Protein 7ETX (pdb70)

B-factor: mean 49.76, std 13.16, range [16.38, 114.21]

Nearest PDB structures (foldseek):
  7etx-assembly1_A  TM=1.002E+00  e=2.206E-94  Corynebacterium glutamicum ATCC 13032
  1pii-assembly1_A  TM=8.691E-01  e=2.081E-41  Escherichia coli
  1jcm-assembly1_P  TM=9.217E-01  e=6.526E-25  Escherichia coli
  3nyz-assembly2_B  TM=8.577E-01  e=5.208E-17  Saccharolobus solfataricus
  3tc6-assembly1_A  TM=8.458E-01  e=3.745E-17  Saccharolobus solfataricus P2

Foldseek 3Di:
DPDAPVVVVQVVVVVVCVVVLCVVCVVPPLLPQAAQPAALLVLLVDLPQAFQAAAEQFDDDPLQQDDQDDRDLLVLLLLCLLHHQHYEYECRPPRRNHNLLSQLSNQVRHPHAYEHEGADQDLSVLSSNSNSRHQAYEDECVNDPLVSCLVNVVSCVSRNHQYAYEDADLVSQVSCVVSPHQEYEYELADSNPRDGHLCSQVVNLVNHDPNHAYEYEDPLQALLSCQANLVRHSHYYYYSQQSSHPHNNLSSLCRQQNAAEAALAQALVLLVLLVSLRHQEYHAECDPPDPSHHDPVSVVVNCVSRVRHQYEYEYQDLDDCLVRDDPRNQEYEHNHADDDDLVVLLVSLVRVCVNNDPRYFYEYEFEPLPVCGLVSLQSCLVSGQAYEYEQQNPPVGRPDDLVPHDLSSLQRYAYHHLCWLVCLLVSVLSSRRYHHHYQRQQADPVPPPRHRPGHSVRSNRSSSCSSSNHHD

Structure (mmCIF, N/CA/C/O backbone):
data_7ETX
#
_entry.id   7ETX
#
_cell.length_a   90.681
_cell.length_b   90.681
_cell.length_c   141.785
_cell.angle_alpha   90.000
_cell.angle_beta   90.000
_cell.angle_gamma   90.000
#
_symmetry.space_group_name_H-M   'P 43 21 2'
#
loop_
_entity.id
_entity.type
_entity.pdbx_description
1 polymer 'Tryptophan biosynthesis protein TrpCF'
2 non-polymer GLYCEROL
3 water water
#
loop_
_atom_site.group_PDB
_atom_site.id
_atom_site.type_symbol
_atom_site.label_atom_id
_atom_site.label_alt_id
_atom_site.label_comp_id
_atom_site.label_asym_id
_atom_site.label_entity_id
_atom_site.label_seq_id
_atom_site.pdbx_PDB_ins_code
_atom_site.Cartn_x
_atom_site.Cartn_y
_atom_site.Cartn_z
_atom_site.occupancy
_atom_site.B_iso_or_equiv
_atom_site.auth_seq_id
_atom_site.auth_comp_id
_atom_site.auth_asym_id
_atom_site.auth_atom_id
_atom_site.pdbx_PDB_model_num
ATOM 1 N N . ASN A 1 4 ? 24.381 -11.061 32.264 1.00 96.38 4 ASN A N 1
ATOM 2 C CA . ASN A 1 4 ? 24.754 -11.529 30.897 1.00 94.77 4 ASN A CA 1
ATOM 3 C C . ASN A 1 4 ? 26.285 -11.516 30.787 1.00 96.46 4 ASN A C 1
ATOM 4 O O . ASN A 1 4 ? 26.935 -10.910 31.673 1.00 85.82 4 ASN A O 1
ATOM 9 N N . ASN A 1 5 ? 26.832 -12.182 29.762 1.00 99.72 5 ASN A N 1
ATOM 10 C CA . ASN A 1 5 ? 28.293 -12.247 29.475 1.00 96.28 5 ASN A CA 1
ATOM 11 C C . ASN A 1 5 ? 28.609 -11.274 28.325 1.00 90.59 5 ASN A C 1
ATOM 12 O O . ASN A 1 5 ? 29.125 -11.722 27.276 1.00 90.33 5 ASN A O 1
ATOM 17 N N . LEU A 1 6 ? 28.314 -9.984 28.528 1.00 79.02 6 LEU A N 1
ATOM 18 C CA . LEU A 1 6 ? 28.412 -8.912 27.498 1.00 70.12 6 LEU A CA 1
ATOM 19 C C . LEU A 1 6 ? 29.860 -8.457 27.341 1.00 61.83 6 LEU A C 1
ATOM 20 O O . LEU A 1 6 ? 30.616 -8.404 28.301 1.00 62.53 6 LEU A O 1
ATOM 25 N N . PRO A 1 7 ? 30.300 -8.077 26.127 1.00 60.21 7 PRO A N 1
ATOM 26 C CA . PRO A 1 7 ? 31.584 -7.398 25.987 1.00 60.72 7 PRO A CA 1
ATOM 27 C C . PRO A 1 7 ? 31.616 -6.247 27.004 1.00 57.82 7 PRO A C 1
ATOM 28 O O . PRO A 1 7 ? 30.565 -5.695 27.266 1.00 58.66 7 PRO A O 1
ATOM 32 N N . THR A 1 8 ? 32.785 -5.917 27.548 1.00 54.73 8 THR A N 1
ATOM 33 C CA . THR A 1 8 ? 32.955 -4.888 28.616 1.00 58.93 8 THR A CA 1
ATOM 34 C C . THR A 1 8 ? 32.347 -3.559 28.144 1.00 59.34 8 THR A C 1
ATOM 35 O O . THR A 1 8 ? 31.619 -2.916 28.928 1.00 55.96 8 THR A O 1
ATOM 39 N N . VAL A 1 9 ? 32.638 -3.132 26.913 1.00 64.55 9 VAL A N 1
ATOM 40 C CA . VAL A 1 9 ? 32.139 -1.823 26.394 1.00 59.06 9 VAL A CA 1
ATOM 41 C C . VAL A 1 9 ? 30.601 -1.819 26.430 1.00 53.35 9 VAL A C 1
ATOM 42 O O . VAL A 1 9 ? 30.031 -0.866 26.977 1.00 54.47 9 VAL A O 1
ATOM 46 N N . LEU A 1 10 ? 29.953 -2.866 25.923 1.00 50.48 10 LEU A N 1
ATOM 47 C CA . LEU A 1 10 ? 28.473 -2.961 25.845 1.00 54.52 10 LEU A CA 1
ATOM 48 C C . LEU A 1 10 ? 27.907 -2.963 27.272 1.00 58.88 10 LEU A C 1
ATOM 49 O O . LEU A 1 10 ? 26.977 -2.165 27.545 1.00 58.17 10 LEU A O 1
ATOM 54 N N . GLU A 1 11 ? 28.473 -3.808 28.144 1.00 62.25 11 GLU A N 1
ATOM 55 C CA . GLU A 1 11 ? 28.170 -3.883 29.605 1.00 62.44 11 GLU A CA 1
ATOM 56 C C . GLU A 1 11 ? 27.972 -2.465 30.158 1.00 55.46 11 GLU A C 1
ATOM 57 O O . GLU A 1 11 ? 26.868 -2.167 30.626 1.00 55.16 11 GLU A O 1
ATOM 63 N N . SER A 1 12 ? 28.999 -1.615 30.087 1.00 52.85 12 SER A N 1
ATOM 64 C CA . SER A 1 12 ? 28.973 -0.246 30.653 1.00 53.11 12 SER A CA 1
ATOM 65 C C . SER A 1 12 ? 27.929 0.606 29.918 1.00 53.29 12 SER A C 1
ATOM 66 O O . SER A 1 12 ? 27.374 1.522 30.553 1.00 50.87 12 SER A O 1
ATOM 69 N N . ILE A 1 13 ? 27.643 0.331 28.641 1.00 51.84 13 ILE A N 1
ATOM 70 C CA . ILE A 1 13 ? 26.685 1.175 27.868 1.00 51.58 13 ILE A CA 1
ATOM 71 C C . ILE A 1 13 ? 25.259 0.900 28.373 1.00 48.38 13 ILE A C 1
ATOM 72 O O . ILE A 1 13 ? 24.538 1.896 28.593 1.00 45.37 13 ILE A O 1
ATOM 77 N N . VAL A 1 14 ? 24.851 -0.363 28.577 1.00 50.39 14 VAL A N 1
ATOM 78 C CA . VAL A 1 14 ? 23.457 -0.660 29.035 1.00 54.81 14 VAL A CA 1
ATOM 79 C C . VAL A 1 14 ? 23.294 -0.171 30.486 1.00 52.99 14 VAL A C 1
ATOM 80 O O . VAL A 1 14 ? 22.232 0.391 30.789 1.00 55.82 14 VAL A O 1
ATOM 84 N N . GLU A 1 15 ? 24.323 -0.281 31.327 1.00 52.41 15 GLU A N 1
ATOM 85 C CA . GLU A 1 15 ? 24.222 0.128 32.753 1.00 58.31 15 GLU A CA 1
ATOM 86 C C . GLU A 1 15 ? 24.145 1.649 32.819 1.00 56.89 15 GLU A C 1
ATOM 87 O O . GLU A 1 15 ? 23.311 2.135 33.585 1.00 56.56 15 GLU A O 1
ATOM 93 N N . GLY A 1 16 ? 24.915 2.356 31.988 1.00 57.52 16 GLY A N 1
ATOM 94 C CA . GLY A 1 16 ? 24.755 3.810 31.784 1.00 57.20 16 GLY A CA 1
ATOM 95 C C . GLY A 1 16 ? 23.312 4.152 31.434 1.00 54.66 16 GLY A C 1
ATOM 96 O O . GLY A 1 16 ? 22.728 5.035 32.091 1.00 56.29 16 GLY A O 1
ATOM 97 N N . ARG A 1 17 ? 22.737 3.441 30.461 1.00 50.83 17 ARG A N 1
ATOM 98 C CA . ARG A 1 17 ? 21.380 3.724 29.925 1.00 51.00 17 ARG A CA 1
ATOM 99 C C . ARG A 1 17 ? 20.334 3.496 31.020 1.00 54.37 17 ARG A C 1
ATOM 100 O O . ARG A 1 17 ? 19.409 4.349 31.127 1.00 53.49 17 ARG A O 1
ATOM 108 N N . ARG A 1 18 ? 20.482 2.423 31.812 1.00 57.21 18 ARG A N 1
ATOM 109 C CA . ARG A 1 18 ? 19.647 2.144 33.019 1.00 56.35 18 ARG A CA 1
ATOM 110 C C . ARG A 1 18 ? 19.553 3.389 33.887 1.00 49.49 18 ARG A C 1
ATOM 111 O O . ARG A 1 18 ? 18.469 3.670 34.371 1.00 54.63 18 ARG A O 1
ATOM 119 N N . GLY A 1 19 ? 20.682 4.072 34.067 1.00 47.93 19 GLY A N 1
ATOM 120 C CA . GLY A 1 19 ? 20.850 5.228 34.959 1.00 50.75 19 GLY A CA 1
ATOM 121 C C . GLY A 1 19 ? 20.303 6.507 34.361 1.00 54.38 19 GLY A C 1
ATOM 122 O O . GLY A 1 19 ? 20.320 7.501 35.064 1.00 53.54 19 GLY A O 1
ATOM 123 N N . HIS A 1 20 ? 19.846 6.497 33.107 1.00 58.38 20 HIS A N 1
ATOM 124 C CA . HIS A 1 20 ? 19.199 7.663 32.446 1.00 52.03 20 HIS A CA 1
ATOM 125 C C . HIS A 1 20 ? 17.671 7.534 32.529 1.00 49.25 20 HIS A C 1
ATOM 126 O O . HIS A 1 20 ? 16.993 8.529 32.206 1.00 45.80 20 HIS A O 1
ATOM 133 N N . LEU A 1 21 ? 17.145 6.369 32.929 1.00 47.66 21 LEU A N 1
ATOM 134 C CA . LEU A 1 21 ? 15.703 6.025 32.762 1.00 52.94 21 LEU A CA 1
ATOM 135 C C . LEU A 1 21 ? 14.824 6.995 33.554 1.00 58.54 21 LEU A C 1
ATOM 136 O O . LEU A 1 21 ? 13.699 7.306 33.068 1.00 57.42 21 LEU A O 1
ATOM 141 N N . GLU A 1 22 ? 15.289 7.460 34.714 1.00 54.78 22 GLU A N 1
ATOM 142 C CA . GLU A 1 22 ? 14.492 8.413 35.531 1.00 62.66 22 GLU A CA 1
ATOM 143 C C . GLU A 1 22 ? 14.362 9.732 34.760 1.00 54.60 22 GLU A C 1
ATOM 144 O O . GLU A 1 22 ? 13.252 10.296 34.755 1.00 57.00 22 GLU A O 1
ATOM 150 N N . GLU A 1 23 ? 15.466 10.221 34.188 1.00 54.36 23 GLU A N 1
ATOM 151 C CA . GLU A 1 23 ? 15.511 11.415 33.298 1.00 56.08 23 GLU A CA 1
ATOM 152 C C . GLU A 1 23 ? 14.446 11.277 32.199 1.00 52.22 23 GLU A C 1
ATOM 153 O O . GLU A 1 23 ? 13.567 12.178 32.084 1.00 46.23 23 GLU A O 1
ATOM 159 N N . ILE A 1 24 ? 14.481 10.160 31.471 1.00 53.15 24 ILE A N 1
ATOM 160 C CA . ILE A 1 24 ? 13.573 9.891 30.312 1.00 52.33 24 ILE A CA 1
ATOM 161 C C . ILE A 1 24 ? 12.119 9.910 30.816 1.00 52.28 24 ILE A C 1
ATOM 162 O O . ILE A 1 24 ? 11.274 10.621 30.196 1.00 50.32 24 ILE A O 1
ATOM 167 N N . ARG A 1 25 ? 11.836 9.220 31.925 1.00 52.45 25 ARG A N 1
ATOM 168 C CA . ARG A 1 25 ? 10.467 9.135 32.510 1.00 49.46 25 ARG A CA 1
ATOM 169 C C . ARG A 1 25 ? 9.980 10.552 32.840 1.00 47.69 25 ARG A C 1
ATOM 170 O O . ARG A 1 25 ? 8.852 10.901 32.477 1.00 48.49 25 ARG A O 1
ATOM 178 N N . ALA A 1 26 ? 10.817 11.365 33.472 1.00 45.41 26 ALA A N 1
ATOM 179 C CA . ALA A 1 26 ? 10.497 12.776 33.793 1.00 47.41 26 ALA A CA 1
ATOM 180 C C . ALA A 1 26 ? 10.340 13.584 32.492 1.00 50.12 26 ALA A C 1
ATOM 181 O O . ALA A 1 26 ? 9.396 14.405 32.379 1.00 47.01 26 ALA A O 1
ATOM 183 N N . ARG A 1 27 ? 11.222 13.353 31.524 1.00 49.11 27 ARG A N 1
ATOM 184 C CA . ARG A 1 27 ? 11.213 14.094 30.237 1.00 44.93 27 ARG A CA 1
ATOM 185 C C . ARG A 1 27 ? 9.881 13.881 29.495 1.00 43.01 27 ARG A C 1
ATOM 186 O O . ARG A 1 27 ? 9.370 14.894 29.012 1.00 45.39 27 ARG A O 1
ATOM 194 N N . ILE A 1 28 ? 9.290 12.676 29.441 1.00 41.20 28 ILE A N 1
ATOM 195 C CA . ILE A 1 28 ? 7.956 12.483 28.767 1.00 45.54 28 ILE A CA 1
ATOM 196 C C . ILE A 1 28 ? 6.788 12.282 29.770 1.00 47.85 28 ILE A C 1
ATOM 197 O O . ILE A 1 28 ? 5.725 11.756 29.330 1.00 48.37 28 ILE A O 1
ATOM 202 N N . ALA A 1 29 ? 6.918 12.716 31.032 1.00 46.90 29 ALA A N 1
ATOM 203 C CA . ALA A 1 29 ? 5.903 12.516 32.100 1.00 52.83 29 ALA A CA 1
ATOM 204 C C . ALA A 1 29 ? 4.556 13.075 31.643 1.00 51.82 29 ALA A C 1
ATOM 205 O O . ALA A 1 29 ? 3.539 12.407 31.886 1.00 53.97 29 ALA A O 1
ATOM 207 N N . HIS A 1 30 ? 4.588 14.258 31.014 1.00 48.48 30 HIS A N 1
ATOM 208 C CA . HIS A 1 30 ? 3.419 15.020 30.492 1.00 49.82 30 HIS A CA 1
ATOM 209 C C . HIS A 1 30 ? 2.795 14.341 29.271 1.00 46.40 30 HIS A C 1
ATOM 210 O O . HIS A 1 30 ? 1.768 14.820 28.815 1.00 48.40 30 HIS A O 1
ATOM 217 N N . VAL A 1 31 ? 3.419 13.310 28.706 1.00 56.50 31 VAL A N 1
ATOM 218 C CA . VAL A 1 31 ? 2.940 12.724 27.423 1.00 52.50 31 VAL A CA 1
ATOM 219 C C . VAL A 1 31 ? 1.919 11.644 27.761 1.00 49.18 31 VAL A C 1
ATOM 220 O O . VAL A 1 31 ? 2.195 10.838 28.658 1.00 49.43 31 VAL A O 1
ATOM 224 N N . ASP A 1 32 ? 0.785 11.684 27.066 1.00 46.26 32 ASP A N 1
ATOM 225 C CA . ASP A 1 32 ? -0.278 10.653 27.091 1.00 48.46 32 ASP A CA 1
ATOM 226 C C . ASP A 1 32 ? 0.209 9.508 26.212 1.00 48.81 32 ASP A C 1
ATOM 227 O O . ASP A 1 32 ? -0.080 9.525 24.987 1.00 51.73 32 ASP A O 1
ATOM 232 N N . VAL A 1 33 ? 0.960 8.574 26.798 1.00 50.46 33 VAL A N 1
ATOM 233 C CA . VAL A 1 33 ? 1.527 7.419 26.046 1.00 50.85 33 VAL A CA 1
ATOM 234 C C . VAL A 1 33 ? 0.387 6.754 25.281 1.00 49.64 33 VAL A C 1
ATOM 235 O O . VAL A 1 33 ? 0.570 6.397 24.108 1.00 58.88 33 VAL A O 1
ATOM 239 N N . ASP A 1 34 ? -0.766 6.603 25.915 1.00 58.90 34 ASP A N 1
ATOM 240 C CA . ASP A 1 34 ? -1.870 5.802 25.334 1.00 61.21 34 ASP A CA 1
ATOM 241 C C . ASP A 1 34 ? -2.292 6.389 23.985 1.00 52.10 34 ASP A C 1
ATOM 242 O O . ASP A 1 34 ? -2.697 5.628 23.107 1.00 47.87 34 ASP A O 1
ATOM 247 N N . ALA A 1 35 ? -2.219 7.706 23.823 1.00 47.22 35 ALA A N 1
ATOM 248 C CA . ALA A 1 35 ? -2.786 8.409 22.654 1.00 47.33 35 ALA A CA 1
ATOM 249 C C . ALA A 1 35 ? -1.683 8.735 21.628 1.00 47.29 35 ALA A C 1
ATOM 250 O O . ALA A 1 35 ? -1.947 9.543 20.728 1.00 55.77 35 ALA A O 1
ATOM 252 N N . LEU A 1 36 ? -0.476 8.169 21.754 1.00 52.64 36 LEU A N 1
ATOM 253 C CA . LEU A 1 36 ? 0.620 8.430 20.777 1.00 49.19 36 LEU A CA 1
ATOM 254 C C . LEU A 1 36 ? 0.206 7.883 19.427 1.00 49.02 36 LEU A C 1
ATOM 255 O O . LEU A 1 36 ? -0.246 6.744 19.324 1.00 50.26 36 LEU A O 1
ATOM 260 N N . PRO A 1 37 ? 0.389 8.668 18.349 1.00 49.98 37 PRO A N 1
ATOM 261 C CA . PRO A 1 37 ? 0.003 8.206 17.025 1.00 42.80 37 PRO A CA 1
ATOM 262 C C . PRO A 1 37 ? 0.934 7.056 16.653 1.00 41.09 37 PRO A C 1
ATOM 263 O O . PRO A 1 37 ? 2.033 6.977 17.176 1.00 45.82 37 PRO A O 1
ATOM 267 N N . LYS A 1 38 ? 0.453 6.168 15.804 1.00 40.87 38 LYS A N 1
ATOM 268 C CA . LYS A 1 38 ? 1.256 5.076 15.215 1.00 45.52 38 LYS A CA 1
ATOM 269 C C . LYS A 1 38 ? 2.192 5.654 14.135 1.00 48.55 38 LYS A C 1
ATOM 270 O O . LYS A 1 38 ? 1.874 6.714 13.556 1.00 48.62 38 LYS A O 1
ATOM 276 N N . SER A 1 39 ? 3.316 4.980 13.907 1.00 43.10 39 SER A N 1
ATOM 277 C CA . SER A 1 39 ? 4.222 5.153 12.753 1.00 39.79 39 SER A CA 1
ATOM 278 C C . SER A 1 39 ? 3.485 4.635 11.530 1.00 44.59 39 SER A C 1
ATOM 279 O O . SER A 1 39 ? 2.958 3.496 11.581 1.00 43.78 39 SER A O 1
ATOM 282 N N . THR A 1 40 ? 3.491 5.458 10.489 1.00 42.97 40 THR A N 1
ATOM 283 C CA . THR A 1 40 ? 2.862 5.222 9.177 1.00 43.40 40 THR A CA 1
ATOM 284 C C . THR A 1 40 ? 3.975 5.029 8.147 1.00 44.99 40 THR A C 1
ATOM 285 O O . THR A 1 40 ? 3.671 5.160 6.960 1.00 41.76 40 THR A O 1
ATOM 289 N N . ARG A 1 41 ? 5.212 4.743 8.590 1.00 40.39 41 ARG A N 1
ATOM 290 C CA . ARG A 1 41 ? 6.351 4.428 7.688 1.00 41.85 41 ARG A CA 1
ATOM 291 C C . ARG A 1 41 ? 6.907 3.046 8.029 1.00 39.52 41 ARG A C 1
ATOM 292 O O . ARG A 1 41 ? 7.516 2.932 9.110 1.00 41.41 41 ARG A O 1
ATOM 300 N N . SER A 1 42 ? 6.764 2.067 7.119 1.00 37.94 42 SER A N 1
ATOM 301 C CA . SER A 1 42 ? 7.214 0.663 7.309 1.00 37.17 42 SER A CA 1
ATOM 302 C C . SER A 1 42 ? 8.688 0.532 6.904 1.00 41.19 42 SER A C 1
ATOM 303 O O . SER A 1 42 ? 8.991 0.572 5.682 1.00 45.30 42 SER A O 1
ATOM 306 N N . LEU A 1 43 ? 9.593 0.360 7.867 1.00 40.85 43 LEU A N 1
ATOM 307 C CA . LEU A 1 43 ? 11.023 0.090 7.542 1.00 39.93 43 LEU A CA 1
ATOM 308 C C . LEU A 1 43 ? 11.122 -1.241 6.795 1.00 41.42 43 LEU A C 1
ATOM 309 O O . LEU A 1 43 ? 11.941 -1.357 5.818 1.00 38.53 43 LEU A O 1
ATOM 314 N N . PHE A 1 44 ? 10.309 -2.221 7.196 1.00 49.10 44 PHE A N 1
ATOM 315 C CA . PHE A 1 44 ? 10.265 -3.558 6.545 1.00 43.92 44 PHE A CA 1
ATOM 316 C C . PHE A 1 44 ? 10.089 -3.395 5.030 1.00 42.74 44 PHE A C 1
ATOM 317 O O . PHE A 1 44 ? 10.915 -3.910 4.246 1.00 44.25 44 PHE A O 1
ATOM 325 N N . ASP A 1 45 ? 9.022 -2.716 4.612 1.00 39.39 45 ASP A N 1
ATOM 326 C CA . ASP A 1 45 ? 8.666 -2.592 3.176 1.00 43.33 45 ASP A CA 1
ATOM 327 C C . ASP A 1 45 ? 9.763 -1.813 2.432 1.00 44.73 45 ASP A C 1
ATOM 328 O O . ASP A 1 45 ? 10.224 -2.269 1.362 1.00 47.72 45 ASP A O 1
ATOM 333 N N . SER A 1 46 ? 10.164 -0.658 2.949 1.00 40.62 46 SER A N 1
ATOM 334 C CA . SER A 1 46 ? 11.225 0.170 2.327 1.00 41.97 46 SER A CA 1
ATOM 335 C C . SER A 1 46 ? 12.437 -0.711 1.996 1.00 37.29 46 SER A C 1
ATOM 336 O O . SER A 1 46 ? 13.041 -0.515 0.906 1.00 44.71 46 SER A O 1
ATOM 339 N N . LEU A 1 47 ? 12.755 -1.662 2.881 1.00 44.31 47 LEU A N 1
ATOM 340 C CA . LEU A 1 47 ? 13.968 -2.525 2.801 1.00 42.77 47 LEU A CA 1
ATOM 341 C C . LEU A 1 47 ? 13.730 -3.695 1.853 1.00 47.11 47 LEU A C 1
ATOM 342 O O . LEU A 1 47 ? 14.718 -4.168 1.218 1.00 42.64 47 LEU A O 1
ATOM 347 N N . ASN A 1 48 ? 12.485 -4.157 1.796 1.00 46.73 48 ASN A N 1
ATOM 348 C CA . ASN A 1 48 ? 12.091 -5.435 1.146 1.00 51.78 48 ASN A CA 1
ATOM 349 C C . ASN A 1 48 ? 11.771 -5.216 -0.339 1.00 54.52 48 ASN A C 1
ATOM 350 O O . ASN A 1 48 ? 11.816 -6.199 -1.101 1.00 54.40 48 ASN A O 1
ATOM 355 N N . GLN A 1 49 ? 11.477 -3.974 -0.746 1.00 58.29 49 GLN A N 1
ATOM 356 C CA . GLN A 1 49 ? 11.179 -3.595 -2.159 1.00 57.48 49 GLN A CA 1
ATOM 357 C C . GLN A 1 49 ? 12.408 -2.905 -2.763 1.00 55.72 49 GLN A C 1
ATOM 358 O O . GLN A 1 49 ? 13.130 -2.245 -2.007 1.00 47.22 49 GLN A O 1
ATOM 364 N N . GLY A 1 50 ? 12.634 -3.077 -4.068 1.00 54.29 50 GLY A N 1
ATOM 365 C CA . GLY A 1 50 ? 13.677 -2.372 -4.847 1.00 57.14 50 GLY A CA 1
ATOM 366 C C . GLY A 1 50 ? 13.403 -0.881 -4.935 1.00 56.45 50 GLY A C 1
ATOM 367 O O . GLY A 1 50 ? 14.350 -0.087 -4.784 1.00 69.02 50 GLY A O 1
ATOM 368 N N . ARG A 1 51 ? 12.143 -0.504 -5.128 1.00 55.30 51 ARG A N 1
ATOM 369 C CA . ARG A 1 51 ? 11.731 0.914 -5.270 1.00 59.99 51 ARG A CA 1
ATOM 370 C C . ARG A 1 51 ? 11.861 1.605 -3.908 1.00 58.07 51 ARG A C 1
ATOM 371 O O . ARG A 1 51 ? 12.019 0.891 -2.878 1.00 65.67 51 ARG A O 1
ATOM 379 N N . GLY A 1 52 ? 11.880 2.943 -3.920 1.00 53.38 52 GLY A N 1
ATOM 380 C CA . GLY A 1 52 ? 11.786 3.775 -2.701 1.00 55.18 52 GLY A CA 1
ATOM 381 C C . GLY A 1 52 ? 13.116 3.998 -1.986 1.00 51.95 52 GLY A C 1
ATOM 382 O O . GLY A 1 52 ? 13.089 4.551 -0.870 1.00 56.97 52 GLY A O 1
ATOM 383 N N . GLY A 1 53 ? 14.232 3.597 -2.592 1.00 47.03 53 GLY A N 1
ATOM 384 C CA . GLY A 1 53 ? 15.595 3.974 -2.173 1.00 44.39 53 GLY A CA 1
ATOM 385 C C . GLY A 1 53 ? 16.552 2.822 -2.360 1.00 42.48 53 GLY A C 1
ATOM 386 O O . GLY A 1 53 ? 16.092 1.648 -2.449 1.00 43.06 53 GLY A O 1
ATOM 387 N N . ALA A 1 54 ? 17.837 3.134 -2.401 1.00 38.04 54 ALA A N 1
ATOM 388 C CA . ALA A 1 54 ? 18.919 2.143 -2.547 1.00 37.00 54 ALA A CA 1
ATOM 389 C C . ALA A 1 54 ? 19.008 1.291 -1.264 1.00 39.36 54 ALA A C 1
ATOM 390 O O . ALA A 1 54 ? 18.429 1.709 -0.224 1.00 35.23 54 ALA A O 1
ATOM 392 N N . ARG A 1 55 ? 19.781 0.194 -1.337 1.00 38.78 55 ARG A N 1
ATOM 393 C CA . ARG A 1 55 ? 19.914 -0.903 -0.337 1.00 39.33 55 ARG A CA 1
ATOM 394 C C . ARG A 1 55 ? 20.729 -0.466 0.899 1.00 38.52 55 ARG A C 1
ATOM 395 O O . ARG A 1 55 ? 21.679 -1.180 1.289 1.00 37.15 55 ARG A O 1
ATOM 403 N N . PHE A 1 56 ? 20.364 0.639 1.541 1.00 34.69 56 PHE A N 1
ATOM 404 C CA . PHE A 1 56 ? 21.164 1.184 2.660 1.00 34.43 56 PHE A CA 1
ATOM 405 C C . PHE A 1 56 ? 20.267 1.811 3.716 1.00 36.24 56 PHE A C 1
ATOM 406 O O . PHE A 1 56 ? 19.244 2.484 3.358 1.00 39.15 56 PHE A O 1
ATOM 414 N N . ILE A 1 57 ? 20.628 1.575 4.979 1.00 34.83 57 ILE A N 1
ATOM 415 C CA . ILE A 1 57 ? 20.187 2.418 6.120 1.00 34.14 57 ILE A CA 1
ATOM 416 C C . ILE A 1 57 ? 21.374 3.304 6.428 1.00 36.56 57 ILE A C 1
ATOM 417 O O . ILE A 1 57 ? 22.436 2.750 6.701 1.00 37.13 57 ILE A O 1
ATOM 422 N N . MET A 1 58 ? 21.200 4.617 6.314 1.00 32.55 58 MET A N 1
ATOM 423 C CA . MET A 1 58 ? 22.302 5.579 6.491 1.00 35.95 58 MET A CA 1
ATOM 424 C C . MET A 1 58 ? 22.140 6.229 7.862 1.00 36.92 58 MET A C 1
ATOM 425 O O . MET A 1 58 ? 21.003 6.648 8.205 1.00 33.64 58 MET A O 1
ATOM 430 N N . GLU A 1 59 ? 23.233 6.284 8.612 1.00 32.77 59 GLU A N 1
ATOM 431 C CA . GLU A 1 59 ? 23.195 6.555 10.071 1.00 38.39 59 GLU A CA 1
ATOM 432 C C . GLU A 1 59 ? 23.790 7.924 10.432 1.00 37.70 59 GLU A C 1
ATOM 433 O O . GLU A 1 59 ? 24.835 8.276 9.866 1.00 35.41 59 GLU A O 1
ATOM 439 N N . CYS A 1 60 ? 23.171 8.610 11.399 1.00 38.26 60 CYS A N 1
ATOM 440 C CA . CYS A 1 60 ? 23.610 9.900 11.980 1.00 40.75 60 CYS A CA 1
ATOM 441 C C . CYS A 1 60 ? 24.168 9.629 13.370 1.00 42.01 60 CYS A C 1
ATOM 442 O O . CYS A 1 60 ? 23.364 9.217 14.245 1.00 42.42 60 CYS A O 1
ATOM 445 N N . LYS A 1 61 ? 25.483 9.841 13.537 1.00 45.40 61 LYS A N 1
ATOM 446 C CA . LYS A 1 61 ? 26.251 9.635 14.791 1.00 47.00 61 LYS A CA 1
ATOM 447 C C . LYS A 1 61 ? 27.201 10.813 15.015 1.00 43.84 61 LYS A C 1
ATOM 448 O O . LYS A 1 61 ? 28.080 11.010 14.182 1.00 44.48 61 LYS A O 1
ATOM 454 N N . SER A 1 62 ? 27.060 11.537 16.126 1.00 48.71 62 SER A N 1
ATOM 455 C CA . SER A 1 62 ? 27.926 12.688 16.498 1.00 50.12 62 SER A CA 1
ATOM 456 C C . SER A 1 62 ? 29.354 12.219 16.810 1.00 50.32 62 SER A C 1
ATOM 457 O O . SER A 1 62 ? 30.257 12.724 16.173 1.00 56.29 62 SER A O 1
ATOM 460 N N . ALA A 1 63 ? 29.541 11.270 17.732 1.00 54.62 63 ALA A N 1
ATOM 461 C CA . ALA A 1 63 ? 30.868 10.871 18.279 1.00 58.26 63 ALA A CA 1
ATOM 462 C C . ALA A 1 63 ? 31.683 10.150 17.198 1.00 54.17 63 ALA A C 1
ATOM 463 O O . ALA A 1 63 ? 31.375 8.981 16.910 1.00 49.53 63 ALA A O 1
ATOM 465 N N . SER A 1 64 ? 32.676 10.822 16.606 1.00 49.35 64 SER A N 1
ATOM 466 C CA . SER A 1 64 ? 33.516 10.250 15.516 1.00 52.60 64 SER A CA 1
ATOM 467 C C . SER A 1 64 ? 34.742 11.119 15.321 1.00 47.86 64 SER A C 1
ATOM 468 O O . SER A 1 64 ? 34.605 12.322 15.206 1.00 41.68 64 SER A O 1
ATOM 471 N N . PRO A 1 65 ? 35.959 10.546 15.214 1.00 43.09 65 PRO A N 1
ATOM 472 C CA . PRO A 1 65 ? 37.138 11.351 14.905 1.00 45.05 65 PRO A CA 1
ATOM 473 C C . PRO A 1 65 ? 36.926 12.220 13.648 1.00 50.43 65 PRO A C 1
ATOM 474 O O . PRO A 1 65 ? 37.261 13.399 13.701 1.00 47.08 65 PRO A O 1
ATOM 478 N N . SER A 1 66 ? 36.388 11.646 12.555 1.00 54.48 66 SER A N 1
ATOM 479 C CA . SER A 1 66 ? 36.051 12.369 11.293 1.00 57.14 66 SER A CA 1
ATOM 480 C C . SER A 1 66 ? 37.257 13.190 10.800 1.00 57.36 66 SER A C 1
ATOM 481 O O . SER A 1 66 ? 37.072 14.403 10.549 1.00 49.23 66 SER A O 1
ATOM 484 N N . LEU A 1 67 ? 38.454 12.596 10.690 1.00 54.36 67 LEU A N 1
ATOM 485 C CA . LEU A 1 67 ? 39.699 13.370 10.388 1.00 55.31 67 LEU A CA 1
ATOM 486 C C . LEU A 1 67 ? 39.752 13.695 8.876 1.00 56.80 67 LEU A C 1
ATOM 487 O O . LEU A 1 67 ? 40.592 14.518 8.483 1.00 51.68 67 LEU A O 1
ATOM 492 N N . GLY A 1 68 ? 38.828 13.161 8.058 1.00 58.83 68 GLY A N 1
ATOM 493 C CA . GLY A 1 68 ? 38.660 13.575 6.647 1.00 63.26 68 GLY A CA 1
ATOM 494 C C . GLY A 1 68 ? 38.165 15.017 6.454 1.00 59.81 68 GLY A C 1
ATOM 495 O O . GLY A 1 68 ? 38.044 15.437 5.264 1.00 64.30 68 GLY A O 1
ATOM 496 N N . MET A 1 69 ? 37.898 15.761 7.537 1.00 49.15 69 MET A N 1
ATOM 497 C CA . MET A 1 69 ? 37.126 17.040 7.527 1.00 52.65 69 MET A CA 1
ATOM 498 C C . MET A 1 69 ? 37.181 17.733 8.908 1.00 57.96 69 MET A C 1
ATOM 499 O O . MET A 1 69 ? 37.565 17.069 9.929 1.00 59.84 69 MET A O 1
ATOM 504 N N . ILE A 1 70 ? 36.818 19.023 8.967 1.00 54.53 70 ILE A N 1
ATOM 505 C CA . ILE A 1 70 ? 36.811 19.818 10.234 1.00 54.63 70 ILE A CA 1
ATOM 506 C C . ILE A 1 70 ? 35.356 19.968 10.684 1.00 55.31 70 ILE A C 1
ATOM 507 O O . ILE A 1 70 ? 34.567 20.581 9.958 1.00 55.27 70 ILE A O 1
ATOM 512 N N . ARG A 1 71 ? 35.031 19.412 11.845 1.00 60.15 71 ARG A N 1
ATOM 513 C CA . ARG A 1 71 ? 33.649 19.329 12.382 1.00 78.58 71 ARG A CA 1
ATOM 514 C C . ARG A 1 71 ? 33.462 20.437 13.417 1.00 75.18 71 ARG A C 1
ATOM 515 O O . ARG A 1 71 ? 34.145 20.375 14.460 1.00 92.58 71 ARG A O 1
ATOM 523 N N . GLU A 1 72 ? 32.593 21.404 13.123 1.00 66.87 72 GLU A N 1
ATOM 524 C CA . GLU A 1 72 ? 32.248 22.535 14.025 1.00 68.93 72 GLU A CA 1
ATOM 525 C C . GLU A 1 72 ? 31.056 22.117 14.881 1.00 58.69 72 GLU A C 1
ATOM 526 O O . GLU A 1 72 ? 31.161 22.176 16.113 1.00 61.52 72 GLU A O 1
ATOM 532 N N . HIS A 1 73 ? 29.978 21.677 14.233 1.00 47.86 73 HIS A N 1
ATOM 533 C CA . HIS A 1 73 ? 28.680 21.340 14.869 1.00 48.64 73 HIS A CA 1
ATOM 534 C C . HIS A 1 73 ? 28.050 20.108 14.198 1.00 44.34 73 HIS A C 1
ATOM 535 O O . HIS A 1 73 ? 28.075 20.010 12.965 1.00 42.20 73 HIS A O 1
ATOM 542 N N . TYR A 1 74 ? 27.494 19.202 14.988 1.00 39.50 74 TYR A N 1
ATOM 543 C CA . TYR A 1 74 ? 26.654 18.083 14.504 1.00 39.58 74 TYR A CA 1
ATOM 544 C C . TYR A 1 74 ? 25.334 18.647 13.967 1.00 39.80 74 TYR A C 1
ATOM 545 O O . TYR A 1 74 ? 24.660 19.355 14.723 1.00 38.23 74 TYR A O 1
ATOM 554 N N . GLN A 1 75 ? 25.025 18.365 12.695 1.00 37.82 75 GLN A N 1
ATOM 555 C CA . GLN A 1 75 ? 23.784 18.803 11.998 1.00 39.91 75 GLN A CA 1
ATOM 556 C C . GLN A 1 75 ? 23.031 17.595 11.433 1.00 37.20 75 GLN A C 1
ATOM 557 O O . GLN A 1 75 ? 23.038 17.347 10.228 1.00 32.72 75 GLN A O 1
ATOM 563 N N . PRO A 1 76 ? 22.291 16.831 12.269 1.00 36.23 76 PRO A N 1
ATOM 564 C CA . PRO A 1 76 ? 21.608 15.630 11.777 1.00 38.55 76 PRO A CA 1
ATOM 565 C C . PRO A 1 76 ? 20.521 15.949 10.728 1.00 36.51 76 PRO A C 1
ATOM 566 O O . PRO A 1 76 ? 20.250 15.114 9.912 1.00 39.90 76 PRO A O 1
ATOM 570 N N . GLY A 1 77 ? 19.985 17.174 10.700 1.00 33.86 77 GLY A N 1
ATOM 571 C CA . GLY A 1 77 ? 19.069 17.616 9.632 1.00 38.01 77 GLY A CA 1
ATOM 572 C C . GLY A 1 77 ? 19.756 17.663 8.272 1.00 39.98 77 GLY A C 1
ATOM 573 O O . GLY A 1 77 ? 19.157 17.162 7.280 1.00 37.21 77 GLY A O 1
ATOM 574 N N . GLU A 1 78 ? 20.940 18.281 8.214 1.00 36.47 78 GLU A N 1
ATOM 575 C CA . GLU A 1 78 ? 21.749 18.409 6.972 1.00 37.49 78 GLU A CA 1
ATOM 576 C C . GLU A 1 78 ? 22.174 17.015 6.491 1.00 33.98 78 GLU A C 1
ATOM 577 O O . GLU A 1 78 ? 22.112 16.764 5.306 1.00 32.64 78 GLU A O 1
ATOM 583 N N . ILE A 1 79 ? 22.596 16.140 7.389 1.00 30.33 79 ILE A N 1
ATOM 584 C CA . ILE A 1 79 ? 22.963 14.745 7.016 1.00 35.34 79 ILE A CA 1
ATOM 585 C C . ILE A 1 79 ? 21.715 14.059 6.445 1.00 35.09 79 ILE A C 1
ATOM 586 O O . ILE A 1 79 ? 21.768 13.543 5.329 1.00 34.71 79 ILE A O 1
ATOM 591 N N . ALA A 1 80 ? 20.600 14.135 7.167 1.00 35.84 80 ALA A N 1
ATOM 592 C CA . ALA A 1 80 ? 19.338 13.461 6.795 1.00 36.50 80 ALA A CA 1
ATOM 593 C C . ALA A 1 80 ? 18.860 13.969 5.431 1.00 34.03 80 ALA A C 1
ATOM 594 O O . ALA A 1 80 ? 18.394 13.172 4.656 1.00 36.47 80 ALA A O 1
ATOM 596 N N . ARG A 1 81 ? 18.949 15.275 5.182 1.00 38.06 81 ARG A N 1
ATOM 597 C CA . ARG A 1 81 ? 18.633 15.911 3.886 1.00 36.33 81 ARG A CA 1
ATOM 598 C C . ARG A 1 81 ? 19.422 15.200 2.772 1.00 34.31 81 ARG A C 1
ATOM 599 O O . ARG A 1 81 ? 18.874 14.967 1.732 1.00 34.71 81 ARG A O 1
ATOM 607 N N . VAL A 1 82 ? 20.696 14.877 2.965 1.00 33.13 82 VAL A N 1
ATOM 608 C CA . VAL A 1 82 ? 21.482 14.208 1.899 1.00 33.90 82 VAL A CA 1
ATOM 609 C C . VAL A 1 82 ? 21.055 12.733 1.837 1.00 36.06 82 VAL A C 1
ATOM 610 O O . VAL A 1 82 ? 20.849 12.229 0.750 1.00 33.96 82 VAL A O 1
ATOM 614 N N . TYR A 1 83 ? 20.944 12.053 2.976 1.00 36.23 83 TYR A N 1
ATOM 615 C CA . TYR A 1 83 ? 20.602 10.608 3.026 1.00 37.17 83 TYR A CA 1
ATOM 616 C C . TYR A 1 83 ? 19.253 10.339 2.360 1.00 37.03 83 TYR A C 1
ATOM 617 O O . TYR A 1 83 ? 19.085 9.276 1.738 1.00 37.22 83 TYR A O 1
ATOM 626 N N . SER A 1 84 ? 18.297 11.261 2.507 1.00 35.94 84 SER A N 1
ATOM 627 C CA . SER A 1 84 ? 16.911 11.080 2.009 1.00 34.93 84 SER A CA 1
ATOM 628 C C . SER A 1 84 ? 16.920 10.823 0.501 1.00 36.61 84 SER A C 1
ATOM 629 O O . SER A 1 84 ? 15.953 10.281 -0.008 1.00 37.09 84 SER A O 1
ATOM 632 N N . ARG A 1 85 ? 17.952 11.310 -0.175 1.00 40.26 85 ARG A N 1
ATOM 633 C CA . ARG A 1 85 ? 18.168 11.238 -1.635 1.00 42.49 85 ARG A CA 1
ATOM 634 C C . ARG A 1 85 ? 18.605 9.827 -2.052 1.00 39.22 85 ARG A C 1
ATOM 635 O O . ARG A 1 85 ? 18.366 9.494 -3.191 1.00 40.29 85 ARG A O 1
ATOM 643 N N . TYR A 1 86 ? 19.219 9.021 -1.181 1.00 38.10 86 TYR A N 1
ATOM 644 C CA . TYR A 1 86 ? 19.866 7.747 -1.581 1.00 35.19 86 TYR A CA 1
ATOM 645 C C . TYR A 1 86 ? 19.293 6.536 -0.835 1.00 34.24 86 TYR A C 1
ATOM 646 O O . TYR A 1 86 ? 19.337 5.452 -1.413 1.00 35.58 86 TYR A O 1
ATOM 655 N N . ALA A 1 87 ? 18.943 6.654 0.445 1.00 34.50 87 ALA A N 1
ATOM 656 C CA . ALA A 1 87 ? 18.778 5.487 1.338 1.00 33.67 87 ALA A CA 1
ATOM 657 C C . ALA A 1 87 ? 17.323 5.015 1.367 1.00 38.23 87 ALA A C 1
ATOM 658 O O . ALA A 1 87 ? 16.438 5.715 0.786 1.00 41.42 87 ALA A O 1
ATOM 660 N N . SER A 1 88 ? 17.094 3.880 2.031 1.00 35.95 88 SER A N 1
ATOM 661 C CA . SER A 1 88 ? 15.757 3.268 2.271 1.00 40.30 88 SER A CA 1
ATOM 662 C C . SER A 1 88 ? 15.360 3.456 3.747 1.00 39.79 88 SER A C 1
ATOM 663 O O . SER A 1 88 ? 14.181 3.289 4.100 1.00 41.54 88 SER A O 1
ATOM 666 N N . GLY A 1 89 ? 16.301 3.849 4.596 1.00 38.63 89 GLY A N 1
ATOM 667 C CA . GLY A 1 89 ? 16.005 4.249 5.979 1.00 37.57 89 GLY A CA 1
ATOM 668 C C . GLY A 1 89 ? 17.109 5.125 6.536 1.00 37.95 89 GLY A C 1
ATOM 669 O O . GLY A 1 89 ? 18.233 5.086 5.994 1.00 36.07 89 GLY A O 1
ATOM 670 N N . ILE A 1 90 ? 16.801 5.871 7.590 1.00 39.07 90 ILE A N 1
ATOM 671 C CA . ILE A 1 90 ? 17.792 6.669 8.358 1.00 37.74 90 ILE A CA 1
ATOM 672 C C . ILE A 1 90 ? 17.811 6.166 9.802 1.00 38.26 90 ILE A C 1
ATOM 673 O O . ILE A 1 90 ? 16.738 6.032 10.441 1.00 31.22 90 ILE A O 1
ATOM 678 N N . SER A 1 91 ? 19.017 5.888 10.281 1.00 38.75 91 SER A N 1
ATOM 679 C CA . SER A 1 91 ? 19.320 5.511 11.677 1.00 37.63 91 SER A CA 1
ATOM 680 C C . SER A 1 91 ? 19.812 6.750 12.406 1.00 37.99 91 SER A C 1
ATOM 681 O O . SER A 1 91 ? 20.643 7.474 11.793 1.00 36.26 91 SER A O 1
ATOM 684 N N . VAL A 1 92 ? 19.382 6.935 13.660 1.00 37.46 92 VAL A N 1
ATOM 685 C CA . VAL A 1 92 ? 19.773 8.098 14.515 1.00 42.39 92 VAL A CA 1
ATOM 686 C C . VAL A 1 92 ? 20.155 7.587 15.904 1.00 42.13 92 VAL A C 1
ATOM 687 O O . VAL A 1 92 ? 19.307 7.001 16.564 1.00 37.23 92 VAL A O 1
ATOM 691 N N . LEU A 1 93 ? 21.400 7.805 16.314 1.00 38.63 93 LEU A N 1
ATOM 692 C CA . LEU A 1 93 ? 21.866 7.416 17.659 1.00 40.20 93 LEU A CA 1
ATOM 693 C C . LEU A 1 93 ? 21.157 8.321 18.662 1.00 42.21 93 LEU A C 1
ATOM 694 O O . LEU A 1 93 ? 21.304 9.565 18.530 1.00 42.22 93 LEU A O 1
ATOM 699 N N . CYS A 1 94 ? 20.421 7.731 19.609 1.00 41.96 94 CYS A N 1
ATOM 700 C CA . CYS A 1 94 ? 19.709 8.467 20.685 1.00 46.05 94 CYS A CA 1
ATOM 701 C C . CYS A 1 94 ? 20.493 8.291 22.010 1.00 47.12 94 CYS A C 1
ATOM 702 O O . CYS A 1 94 ? 20.173 8.994 22.984 1.00 51.66 94 CYS A O 1
ATOM 705 N N . GLU A 1 95 ? 21.529 7.440 22.052 1.00 46.36 95 GLU A N 1
ATOM 706 C CA . GLU A 1 95 ? 22.386 7.232 23.260 1.00 46.94 95 GLU A CA 1
ATOM 707 C C . GLU A 1 95 ? 23.284 8.451 23.491 1.00 46.81 95 GLU A C 1
ATOM 708 O O . GLU A 1 95 ? 24.050 8.839 22.606 1.00 47.11 95 GLU A O 1
ATOM 714 N N . PRO A 1 96 ? 23.217 9.097 24.685 1.00 46.63 96 PRO A N 1
ATOM 715 C CA . PRO A 1 96 ? 23.927 10.364 24.917 1.00 48.05 96 PRO A CA 1
ATOM 716 C C . PRO A 1 96 ? 25.385 10.321 25.395 1.00 47.61 96 PRO A C 1
ATOM 717 O O . PRO A 1 96 ? 26.128 11.187 24.970 1.00 46.69 96 PRO A O 1
ATOM 721 N N . ASP A 1 97 ? 25.766 9.338 26.212 1.00 47.99 97 ASP A N 1
ATOM 722 C CA . ASP A 1 97 ? 26.994 9.430 27.051 1.00 52.05 97 ASP A CA 1
ATOM 723 C C . ASP A 1 97 ? 28.227 8.997 26.257 1.00 53.40 97 ASP A C 1
ATOM 724 O O . ASP A 1 97 ? 29.309 9.541 26.537 1.00 52.11 97 ASP A O 1
ATOM 729 N N . ARG A 1 98 ? 28.096 8.085 25.300 1.00 52.99 98 ARG A N 1
ATOM 730 C CA . ARG A 1 98 ? 29.268 7.728 24.463 1.00 57.22 98 ARG A CA 1
ATOM 731 C C . ARG A 1 98 ? 29.009 7.945 22.961 1.00 49.83 98 ARG A C 1
ATOM 732 O O . ARG A 1 98 ? 30.002 7.992 22.246 1.00 49.23 98 ARG A O 1
ATOM 740 N N . PHE A 1 99 ? 27.769 8.093 22.479 1.00 47.70 99 PHE A N 1
ATOM 741 C CA . PHE A 1 99 ? 27.496 8.340 21.034 1.00 40.94 99 PHE A CA 1
ATOM 742 C C . PHE A 1 99 ? 27.160 9.823 20.785 1.00 40.24 99 PHE A C 1
ATOM 743 O O . PHE A 1 99 ? 27.151 10.270 19.608 1.00 45.03 99 PHE A O 1
ATOM 751 N N . GLY A 1 100 ? 26.910 10.586 21.847 1.00 33.09 100 GLY A N 1
ATOM 752 C CA . GLY A 1 100 ? 26.648 12.029 21.741 1.00 38.36 100 GLY A CA 1
ATOM 753 C C . GLY A 1 100 ? 25.240 12.283 21.221 1.00 39.23 100 GLY A C 1
ATOM 754 O O . GLY A 1 100 ? 24.983 13.415 20.784 1.00 41.63 100 GLY A O 1
ATOM 755 N N . GLY A 1 101 ? 24.358 11.269 21.263 1.00 38.16 101 GLY A N 1
ATOM 756 C CA . GLY A 1 101 ? 22.996 11.338 20.699 1.00 40.19 101 GLY A CA 1
ATOM 757 C C . GLY A 1 101 ? 21.959 11.893 21.669 1.00 46.77 101 GLY A C 1
ATOM 758 O O . GLY A 1 101 ? 22.241 11.992 22.876 1.00 50.98 101 GLY A O 1
ATOM 759 N N . ASP A 1 102 ? 20.770 12.223 21.158 1.00 45.52 102 ASP A N 1
ATOM 760 C CA . ASP A 1 102 ? 19.627 12.722 21.964 1.00 41.07 102 ASP A CA 1
ATOM 761 C C . ASP A 1 102 ? 18.350 12.562 21.140 1.00 39.97 102 ASP A C 1
ATOM 762 O O . ASP A 1 102 ? 18.443 12.439 19.893 1.00 38.06 102 ASP A O 1
ATOM 767 N N . TYR A 1 103 ? 17.190 12.625 21.794 1.00 41.02 103 TYR A N 1
ATOM 768 C CA . TYR A 1 103 ? 15.857 12.504 21.143 1.00 40.13 103 TYR A CA 1
ATOM 769 C C . TYR A 1 103 ? 15.594 13.711 20.220 1.00 39.14 103 TYR A C 1
ATOM 770 O O . TYR A 1 103 ? 14.859 13.567 19.246 1.00 40.26 103 TYR A O 1
ATOM 779 N N . ASP A 1 104 ? 16.150 14.887 20.508 1.00 39.99 104 ASP A N 1
ATOM 780 C CA . ASP A 1 104 ? 16.052 16.071 19.611 1.00 42.54 104 ASP A CA 1
ATOM 781 C C . ASP A 1 104 ? 16.602 15.723 18.224 1.00 40.19 104 ASP A C 1
ATOM 782 O O . ASP A 1 104 ? 16.023 16.198 17.229 1.00 35.38 104 ASP A O 1
ATOM 787 N N . HIS A 1 105 ? 17.675 14.931 18.160 1.00 39.43 105 HIS A N 1
ATOM 788 C CA . HIS A 1 105 ? 18.301 14.489 16.888 1.00 41.48 105 HIS A CA 1
ATOM 789 C C . HIS A 1 105 ? 17.284 13.653 16.110 1.00 39.76 105 HIS A C 1
ATOM 790 O O . HIS A 1 105 ? 17.153 13.849 14.896 1.00 38.31 105 HIS A O 1
ATOM 797 N N . LEU A 1 106 ? 16.576 12.779 16.806 1.00 39.81 106 LEU A N 1
ATOM 798 C CA . LEU A 1 106 ? 15.573 11.873 16.198 1.00 39.89 106 LEU A CA 1
ATOM 799 C C . LEU A 1 106 ? 14.433 12.712 15.624 1.00 36.54 106 LEU A C 1
ATOM 800 O O . LEU A 1 106 ? 14.030 12.489 14.476 1.00 36.39 106 LEU A O 1
ATOM 805 N N . ALA A 1 107 ? 13.956 13.679 16.390 1.00 33.58 107 ALA A N 1
ATOM 806 C CA . ALA A 1 107 ? 12.832 14.546 15.973 1.00 35.22 107 ALA A CA 1
ATOM 807 C C . ALA A 1 107 ? 13.255 15.380 14.755 1.00 35.19 107 ALA A C 1
ATOM 808 O O . ALA A 1 107 ? 12.431 15.542 13.844 1.00 33.76 107 ALA A O 1
ATOM 810 N N . THR A 1 108 ? 14.493 15.895 14.757 1.00 35.77 108 THR A N 1
ATOM 811 C CA . THR A 1 108 ? 15.042 16.737 13.677 1.00 35.49 108 THR A CA 1
ATOM 812 C C . THR A 1 108 ? 15.016 15.930 12.380 1.00 33.49 108 THR A C 1
ATOM 813 O O . THR A 1 108 ? 14.494 16.424 11.358 1.00 33.87 108 THR A O 1
ATOM 817 N N . VAL A 1 109 ? 15.443 14.682 12.458 1.00 32.58 109 VAL A N 1
ATOM 818 C CA . VAL A 1 109 ? 15.546 13.795 11.278 1.00 32.00 109 VAL A CA 1
ATOM 819 C C . VAL A 1 109 ? 14.130 13.409 10.821 1.00 35.03 109 VAL A C 1
ATOM 820 O O . VAL A 1 109 ? 13.853 13.400 9.586 1.00 35.02 109 VAL A O 1
ATOM 824 N N . ALA A 1 110 ? 13.220 13.154 11.752 1.00 34.47 110 ALA A N 1
ATOM 825 C CA . ALA A 1 110 ? 11.852 12.709 11.403 1.00 36.57 110 ALA A CA 1
ATOM 826 C C . ALA A 1 110 ? 11.155 13.841 10.643 1.00 34.74 110 ALA A C 1
ATOM 827 O O . ALA A 1 110 ? 10.436 13.548 9.690 1.00 40.15 110 ALA A O 1
ATOM 829 N N . ALA A 1 111 ? 11.354 15.087 11.067 1.00 36.08 111 ALA A N 1
ATOM 830 C CA . ALA A 1 111 ? 10.683 16.265 10.473 1.00 37.01 111 ALA A CA 1
ATOM 831 C C . ALA A 1 111 ? 11.340 16.591 9.127 1.00 38.27 111 ALA A C 1
ATOM 832 O O . ALA A 1 111 ? 10.650 17.145 8.292 1.00 34.09 111 ALA A O 1
ATOM 834 N N . THR A 1 112 ? 12.601 16.198 8.919 1.00 38.53 112 THR A N 1
ATOM 835 C CA . THR A 1 112 ? 13.432 16.513 7.730 1.00 36.32 112 THR A CA 1
ATOM 836 C C . THR A 1 112 ? 13.174 15.531 6.578 1.00 35.71 112 THR A C 1
ATOM 837 O O . THR A 1 112 ? 13.019 16.006 5.464 1.00 34.35 112 THR A O 1
ATOM 841 N N . SER A 1 113 ? 13.190 14.226 6.853 1.00 35.70 113 SER A N 1
ATOM 842 C CA . SER A 1 113 ? 13.202 13.106 5.873 1.00 33.83 113 SER A CA 1
ATOM 843 C C . SER A 1 113 ? 11.815 12.475 5.742 1.00 33.13 113 SER A C 1
ATOM 844 O O . SER A 1 113 ? 11.034 12.515 6.694 1.00 34.09 113 SER A O 1
ATOM 847 N N . HIS A 1 114 ? 11.533 11.935 4.560 1.00 36.90 114 HIS A N 1
ATOM 848 C CA . HIS A 1 114 ? 10.309 11.168 4.209 1.00 37.28 114 HIS A CA 1
ATOM 849 C C . HIS A 1 114 ? 10.531 9.681 4.532 1.00 33.36 114 HIS A C 1
ATOM 850 O O . HIS A 1 114 ? 9.603 8.917 4.393 1.00 29.56 114 HIS A O 1
ATOM 857 N N . LEU A 1 115 ? 11.753 9.277 4.878 1.00 31.26 115 LEU A N 1
ATOM 858 C CA . LEU A 1 115 ? 12.106 7.837 5.047 1.00 32.50 115 LEU A CA 1
ATOM 859 C C . LEU A 1 115 ? 11.696 7.334 6.428 1.00 33.50 115 LEU A C 1
ATOM 860 O O . LEU A 1 115 ? 11.559 8.105 7.373 1.00 34.06 115 LEU A O 1
ATOM 865 N N . PRO A 1 116 ? 11.562 6.000 6.616 1.00 31.87 116 PRO A N 1
ATOM 866 C CA . PRO A 1 116 ? 11.401 5.435 7.950 1.00 32.56 116 PRO A CA 1
ATOM 867 C C . PRO A 1 116 ? 12.625 5.788 8.807 1.00 32.67 116 PRO A C 1
ATOM 868 O O . PRO A 1 116 ? 13.760 5.657 8.311 1.00 33.63 116 PRO A O 1
ATOM 872 N N . VAL A 1 117 ? 12.393 6.231 10.041 1.00 34.39 117 VAL A N 1
ATOM 873 C CA . VAL A 1 117 ? 13.477 6.650 10.977 1.00 37.43 117 VAL A CA 1
ATOM 874 C C . VAL A 1 117 ? 13.661 5.600 12.073 1.00 37.92 117 VAL A C 1
ATOM 875 O O . VAL A 1 117 ? 12.701 5.313 12.783 1.00 35.93 117 VAL A O 1
ATOM 879 N N . LEU A 1 118 ? 14.878 5.072 12.192 1.00 35.90 118 LEU A N 1
ATOM 880 C CA . LEU A 1 118 ? 15.265 4.072 13.217 1.00 37.63 118 LEU A CA 1
ATOM 881 C C . LEU A 1 118 ? 15.891 4.773 14.424 1.00 36.58 118 LEU A C 1
ATOM 882 O O . LEU A 1 118 ? 16.901 5.477 14.206 1.00 36.70 118 LEU A O 1
ATOM 887 N N . CYS A 1 119 ? 15.362 4.576 15.648 1.00 36.71 119 CYS A N 1
ATOM 888 C CA . CYS A 1 119 ? 16.076 4.936 16.909 1.00 38.91 119 CYS A CA 1
ATOM 889 C C . CYS A 1 119 ? 17.096 3.837 17.201 1.00 40.82 119 CYS A C 1
ATOM 890 O O . CYS A 1 119 ? 16.682 2.684 17.512 1.00 39.40 119 CYS A O 1
ATOM 893 N N . LYS A 1 120 ? 18.370 4.177 16.996 1.00 40.64 120 LYS A N 1
ATOM 894 C CA . LYS A 1 120 ? 19.544 3.346 17.344 1.00 47.88 120 LYS A CA 1
ATOM 895 C C . LYS A 1 120 ? 19.882 3.656 18.802 1.00 49.12 120 LYS A C 1
ATOM 896 O O . LYS A 1 120 ? 20.425 4.751 19.092 1.00 46.12 120 LYS A O 1
ATOM 902 N N . ASP A 1 121 ? 19.492 2.746 19.682 1.00 50.19 121 ASP A N 1
ATOM 903 C CA . ASP A 1 121 ? 19.587 2.897 21.152 1.00 51.74 121 ASP A CA 1
ATOM 904 C C . ASP A 1 121 ? 19.761 1.504 21.760 1.00 47.30 121 ASP A C 1
ATOM 905 O O . ASP A 1 121 ? 19.475 0.495 21.081 1.00 46.17 121 ASP A O 1
ATOM 910 N N . PHE A 1 122 ? 20.169 1.476 23.021 1.00 50.20 122 PHE A N 1
ATOM 911 C CA . PHE A 1 122 ? 20.267 0.259 23.854 1.00 49.14 122 PHE A CA 1
ATOM 912 C C . PHE A 1 122 ? 18.982 0.196 24.679 1.00 52.21 122 PHE A C 1
ATOM 913 O O . PHE A 1 122 ? 18.899 0.842 25.736 1.00 53.39 122 PHE A O 1
ATOM 921 N N . ILE A 1 123 ? 17.969 -0.496 24.158 1.00 57.02 123 ILE A N 1
ATOM 922 C CA . ILE A 1 123 ? 16.583 -0.419 24.711 1.00 58.69 123 ILE A CA 1
ATOM 923 C C . ILE A 1 123 ? 16.338 -1.591 25.680 1.00 60.11 123 ILE A C 1
ATOM 924 O O . ILE A 1 123 ? 16.417 -2.773 25.273 1.00 50.74 123 ILE A O 1
ATOM 929 N N . ILE A 1 124 ? 16.073 -1.232 26.935 1.00 57.04 124 ILE A N 1
ATOM 930 C CA . ILE A 1 124 ? 15.859 -2.161 28.079 1.00 56.63 124 ILE A CA 1
ATOM 931 C C . ILE A 1 124 ? 14.547 -1.830 28.793 1.00 54.36 124 ILE A C 1
ATOM 932 O O . ILE A 1 124 ? 14.178 -2.612 29.637 1.00 58.61 124 ILE A O 1
ATOM 937 N N . ASP A 1 125 ? 13.861 -0.732 28.476 1.00 55.57 125 ASP A N 1
ATOM 938 C CA . ASP A 1 125 ? 12.706 -0.260 29.286 1.00 56.23 125 ASP A CA 1
ATOM 939 C C . ASP A 1 125 ? 11.641 0.300 28.351 1.00 60.26 125 ASP A C 1
ATOM 940 O O . ASP A 1 125 ? 11.969 1.000 27.393 1.00 58.94 125 ASP A O 1
ATOM 945 N N . PRO A 1 126 ? 10.336 0.061 28.630 1.00 60.92 126 PRO A N 1
ATOM 946 C CA . PRO A 1 126 ? 9.268 0.552 27.764 1.00 55.80 126 PRO A CA 1
ATOM 947 C C . PRO A 1 126 ? 9.336 2.064 27.505 1.00 55.63 126 PRO A C 1
ATOM 948 O O . PRO A 1 126 ? 8.956 2.489 26.431 1.00 54.07 126 PRO A O 1
ATOM 952 N N . VAL A 1 127 ? 9.770 2.854 28.488 1.00 51.09 127 VAL A N 1
ATOM 953 C CA . VAL A 1 127 ? 9.733 4.339 28.361 1.00 51.34 127 VAL A CA 1
ATOM 954 C C . VAL A 1 127 ? 10.595 4.756 27.146 1.00 56.03 127 VAL A C 1
ATOM 955 O O . VAL A 1 127 ? 10.297 5.810 26.550 1.00 50.27 127 VAL A O 1
ATOM 959 N N . GLN A 1 128 ? 11.633 3.978 26.801 1.00 49.72 128 GLN A N 1
ATOM 960 C CA . GLN A 1 128 ? 12.525 4.248 25.639 1.00 52.08 128 GLN A CA 1
ATOM 961 C C . GLN A 1 128 ? 11.749 4.042 24.334 1.00 48.25 128 GLN A C 1
ATOM 962 O O . GLN A 1 128 ? 11.993 4.810 23.402 1.00 44.26 128 GLN A O 1
ATOM 968 N N . VAL A 1 129 ? 10.885 3.025 24.281 1.00 41.45 129 VAL A N 1
ATOM 969 C CA . VAL A 1 129 ? 9.956 2.798 23.145 1.00 45.12 129 VAL A CA 1
ATOM 970 C C . VAL A 1 129 ? 9.028 4.018 23.022 1.00 47.84 129 VAL A C 1
ATOM 971 O O . VAL A 1 129 ? 8.876 4.562 21.883 1.00 42.17 129 VAL A O 1
ATOM 975 N N . HIS A 1 130 ? 8.423 4.424 24.135 1.00 46.13 130 HIS A N 1
ATOM 976 C CA . HIS A 1 130 ? 7.409 5.506 24.198 1.00 44.85 130 HIS A CA 1
ATOM 977 C C . HIS A 1 130 ? 8.075 6.812 23.757 1.00 44.00 130 HIS A C 1
ATOM 978 O O . HIS A 1 130 ? 7.494 7.541 22.927 1.00 42.49 130 HIS A O 1
ATOM 985 N N . ALA A 1 131 ? 9.272 7.086 24.271 1.00 44.18 131 ALA A N 1
ATOM 986 C CA . ALA A 1 131 ? 10.006 8.329 23.944 1.00 46.47 131 ALA A CA 1
ATOM 987 C C . ALA A 1 131 ? 10.317 8.333 22.441 1.00 42.80 131 ALA A C 1
ATOM 988 O O . ALA A 1 131 ? 10.229 9.417 21.821 1.00 45.39 131 ALA A O 1
ATOM 990 N N . ALA A 1 132 ? 10.641 7.171 21.878 1.00 35.45 132 ALA A N 1
ATOM 991 C CA . ALA A 1 132 ? 11.089 7.039 20.474 1.00 40.55 132 ALA A CA 1
ATOM 992 C C . ALA A 1 132 ? 9.930 7.434 19.552 1.00 44.39 132 ALA A C 1
ATOM 993 O O . ALA A 1 132 ? 10.145 8.259 18.656 1.00 43.16 132 ALA A O 1
ATOM 995 N N . ARG A 1 133 ? 8.725 6.918 19.810 1.00 42.95 133 ARG A N 1
ATOM 996 C CA . ARG A 1 133 ? 7.514 7.264 19.032 1.00 38.50 133 ARG A CA 1
ATOM 997 C C . ARG A 1 133 ? 7.190 8.754 19.220 1.00 41.57 133 ARG A C 1
ATOM 998 O O . ARG A 1 133 ? 6.842 9.400 18.222 1.00 39.74 133 ARG A O 1
ATOM 1006 N N . TYR A 1 134 ? 7.308 9.313 20.429 1.00 40.48 134 TYR A N 1
ATOM 1007 C CA . TYR A 1 134 ? 6.897 10.716 20.681 1.00 40.26 134 TYR A CA 1
ATOM 1008 C C . TYR A 1 134 ? 7.829 11.656 19.907 1.00 41.59 134 TYR A C 1
ATOM 1009 O O . TYR A 1 134 ? 7.402 12.775 19.572 1.00 39.64 134 TYR A O 1
ATOM 1018 N N . PHE A 1 135 ? 9.076 11.236 19.677 1.00 40.40 135 PHE A N 1
ATOM 1019 C CA . PHE A 1 135 ? 10.124 12.083 19.037 1.00 38.49 135 PHE A CA 1
ATOM 1020 C C . PHE A 1 135 ? 10.360 11.660 17.570 1.00 37.02 135 PHE A C 1
ATOM 1021 O O . PHE A 1 135 ? 11.361 12.093 16.965 1.00 37.93 135 PHE A O 1
ATOM 1029 N N . GLY A 1 136 ? 9.488 10.804 17.025 1.00 35.64 136 GLY A N 1
ATOM 1030 C CA . GLY A 1 136 ? 9.291 10.595 15.581 1.00 36.23 136 GLY A CA 1
ATOM 1031 C C . GLY A 1 136 ? 9.843 9.289 15.036 1.00 37.21 136 GLY A C 1
ATOM 1032 O O . GLY A 1 136 ? 9.782 9.118 13.805 1.00 37.47 136 GLY A O 1
ATOM 1033 N N . ALA A 1 137 ? 10.375 8.385 15.862 1.00 38.74 137 ALA A N 1
ATOM 1034 C CA . ALA A 1 137 ? 10.893 7.081 15.378 1.00 35.17 137 ALA A CA 1
ATOM 1035 C C . ALA A 1 137 ? 9.798 6.317 14.635 1.00 36.71 137 ALA A C 1
ATOM 1036 O O . ALA A 1 137 ? 8.611 6.396 15.034 1.00 38.75 137 ALA A O 1
ATOM 1038 N N . ASP A 1 138 ? 10.208 5.545 13.634 1.00 33.94 138 ASP A N 1
ATOM 1039 C CA . ASP A 1 138 ? 9.347 4.6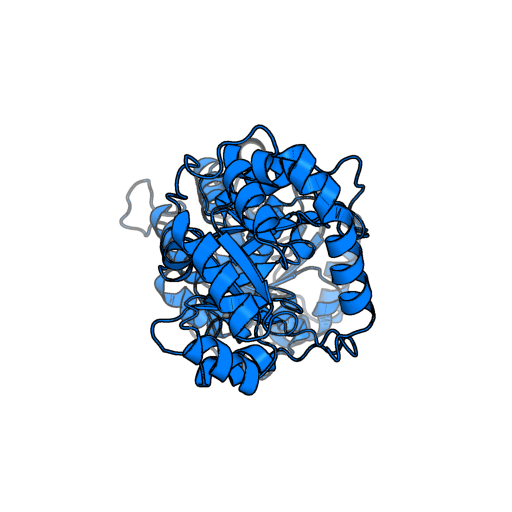01 12.898 1.00 37.18 138 ASP A CA 1
ATOM 1040 C C . ASP A 1 138 ? 9.773 3.176 13.220 1.00 38.17 138 ASP A C 1
ATOM 1041 O O . ASP A 1 138 ? 9.016 2.258 12.860 1.00 40.99 138 ASP A O 1
ATOM 1046 N N . ALA A 1 139 ? 10.946 2.993 13.822 1.00 37.04 139 ALA A N 1
ATOM 1047 C CA . ALA A 1 139 ? 11.503 1.652 14.114 1.00 38.79 139 ALA A CA 1
ATOM 1048 C C . ALA A 1 139 ? 12.459 1.757 15.302 1.00 43.62 139 ALA A C 1
ATOM 1049 O O . ALA A 1 139 ? 12.951 2.884 15.560 1.00 41.59 139 ALA A O 1
ATOM 1051 N N . ILE A 1 140 ? 12.708 0.639 15.995 1.00 42.96 140 ILE A N 1
ATOM 1052 C CA . ILE A 1 140 ? 13.658 0.582 17.140 1.00 43.76 140 ILE A CA 1
ATOM 1053 C C . ILE A 1 140 ? 14.591 -0.618 16.970 1.00 40.28 140 ILE A C 1
ATOM 1054 O O . ILE A 1 140 ? 14.184 -1.590 16.322 1.00 42.87 140 ILE A O 1
ATOM 1059 N N . LEU A 1 141 ? 15.790 -0.520 17.539 1.00 39.11 141 LEU A N 1
ATOM 1060 C CA . LEU A 1 141 ? 16.734 -1.663 17.749 1.00 47.10 141 LEU A CA 1
ATOM 1061 C C . LEU A 1 141 ? 16.401 -2.363 19.080 1.00 45.46 141 LEU A C 1
ATOM 1062 O O . LEU A 1 141 ? 16.233 -1.651 20.095 1.00 51.74 141 LEU A O 1
ATOM 1067 N N . LEU A 1 142 ? 16.241 -3.693 19.026 1.00 45.55 142 LEU A N 1
ATOM 1068 C CA . LEU A 1 142 ? 16.226 -4.628 20.175 1.00 47.77 142 LEU A CA 1
ATOM 1069 C C . LEU A 1 142 ? 17.326 -5.671 19.953 1.00 46.74 142 LEU A C 1
ATOM 1070 O O . LEU A 1 142 ? 17.324 -6.342 18.898 1.00 46.59 142 LEU A O 1
ATOM 1075 N N . MET A 1 143 ? 18.218 -5.781 20.936 1.00 50.23 143 MET A N 1
ATOM 1076 C CA . MET A 1 143 ? 19.447 -6.610 20.920 1.00 52.97 143 MET A CA 1
ATOM 1077 C C . MET A 1 143 ? 19.193 -7.891 21.716 1.00 51.21 143 MET A C 1
ATOM 1078 O O . MET A 1 143 ? 18.925 -7.807 22.931 1.00 57.74 143 MET A O 1
ATOM 1083 N N . LEU A 1 144 ? 19.268 -9.040 21.062 1.00 49.38 144 LEU A N 1
ATOM 1084 C CA . LEU A 1 144 ? 18.977 -10.340 21.719 1.00 51.01 144 LEU A CA 1
ATOM 1085 C C . LEU A 1 144 ? 20.101 -10.702 22.697 1.00 55.41 144 LEU A C 1
ATOM 1086 O O . LEU A 1 144 ? 19.830 -11.487 23.629 1.00 60.01 144 LEU A O 1
ATOM 1091 N N . SER A 1 145 ? 21.297 -10.138 22.513 1.00 52.34 145 SER A N 1
ATOM 1092 C CA . SER A 1 145 ? 22.470 -10.338 23.401 1.00 56.65 145 SER A CA 1
ATOM 1093 C C . SER A 1 145 ? 22.163 -9.748 24.790 1.00 57.79 145 SER A C 1
ATOM 1094 O O . SER A 1 145 ? 22.736 -10.208 25.808 1.00 51.70 145 SER A O 1
ATOM 1097 N N . VAL A 1 146 ? 21.276 -8.758 24.838 1.00 59.37 146 VAL A N 1
ATOM 1098 C CA . VAL A 1 146 ? 20.980 -7.969 26.066 1.00 58.79 146 VAL A CA 1
ATOM 1099 C C . VAL A 1 146 ? 19.695 -8.505 26.700 1.00 56.65 146 VAL A C 1
ATOM 1100 O O . VAL A 1 146 ? 19.660 -8.563 27.926 1.00 64.57 146 VAL A O 1
ATOM 1104 N N . LEU A 1 147 ? 18.717 -8.921 25.889 1.00 56.97 147 LEU A N 1
ATOM 1105 C CA . LEU A 1 147 ? 17.321 -9.225 26.313 1.00 57.50 147 LEU A CA 1
ATOM 1106 C C . LEU A 1 147 ? 17.031 -10.732 26.197 1.00 58.70 147 LEU A C 1
ATOM 1107 O O . LEU A 1 147 ? 17.169 -11.290 25.099 1.00 59.39 147 LEU A O 1
ATOM 1112 N N . ASP A 1 148 ? 16.616 -11.374 27.292 1.00 66.72 148 ASP A N 1
ATOM 1113 C CA . ASP A 1 148 ? 16.100 -12.769 27.269 1.00 64.80 148 ASP A CA 1
ATOM 1114 C C . ASP A 1 148 ? 14.779 -12.733 26.499 1.00 67.31 148 ASP A C 1
ATOM 1115 O O . ASP A 1 148 ? 14.345 -11.617 26.132 1.00 69.26 148 ASP A O 1
ATOM 1120 N N . ASP A 1 149 ? 14.166 -13.896 26.278 1.00 65.13 149 ASP A N 1
ATOM 1121 C CA . ASP A 1 149 ? 12.957 -14.045 25.427 1.00 67.32 149 ASP A CA 1
ATOM 1122 C C . ASP A 1 149 ? 11.796 -13.228 26.027 1.00 62.82 149 ASP A C 1
ATOM 1123 O O . ASP A 1 149 ? 11.033 -12.661 25.250 1.00 63.28 149 ASP A O 1
ATOM 1128 N N . GLU A 1 150 ? 11.689 -13.102 27.349 1.00 69.73 150 GLU A N 1
ATOM 1129 C CA . GLU A 1 150 ? 10.530 -12.420 27.992 1.00 73.93 150 GLU A CA 1
ATOM 1130 C C . GLU A 1 150 ? 10.680 -10.906 27.873 1.00 65.96 150 GLU A C 1
ATOM 1131 O O . GLU A 1 150 ? 9.674 -10.235 27.600 1.00 63.45 150 GLU A O 1
ATOM 1137 N N . GLU A 1 151 ? 11.878 -10.392 28.156 1.00 68.99 151 GLU A N 1
ATOM 1138 C CA . GLU A 1 151 ? 12.185 -8.938 28.093 1.00 65.43 151 GLU A CA 1
ATOM 1139 C C . GLU A 1 151 ? 11.955 -8.458 26.650 1.00 59.41 151 GLU A C 1
ATOM 1140 O O . GLU A 1 151 ? 11.412 -7.354 26.481 1.00 56.59 151 GLU A O 1
ATOM 1146 N N . TYR A 1 152 ? 12.336 -9.267 25.656 1.00 54.46 152 TYR A N 1
ATOM 1147 C CA . TYR A 1 152 ? 12.166 -8.941 24.214 1.00 59.92 152 TYR A CA 1
ATOM 1148 C C . TYR A 1 152 ? 10.675 -8.913 23.871 1.00 63.40 152 TYR A C 1
ATOM 1149 O O . TYR A 1 152 ? 10.239 -7.890 23.318 1.00 64.14 152 TYR A O 1
ATOM 1158 N N . ALA A 1 153 ? 9.929 -9.977 24.200 1.00 61.37 153 ALA A N 1
ATOM 1159 C CA . ALA A 1 153 ? 8.482 -10.134 23.897 1.00 59.02 153 ALA A CA 1
ATOM 1160 C C . ALA A 1 153 ? 7.681 -8.930 24.409 1.00 56.01 153 ALA A C 1
ATOM 1161 O O . ALA A 1 153 ? 6.785 -8.462 23.686 1.00 59.36 153 ALA A O 1
ATOM 1163 N N . ALA A 1 154 ? 7.981 -8.472 25.620 1.00 54.95 154 ALA A N 1
ATOM 1164 C CA . ALA A 1 154 ? 7.320 -7.326 26.286 1.00 56.47 154 ALA A CA 1
ATOM 1165 C C . ALA A 1 154 ? 7.610 -6.023 25.522 1.00 63.70 154 ALA A C 1
ATOM 1166 O O . ALA A 1 154 ? 6.690 -5.177 25.398 1.00 59.23 154 ALA A O 1
ATOM 1168 N N . LEU A 1 155 ? 8.855 -5.835 25.072 1.00 58.19 155 LEU A N 1
ATOM 1169 C CA . LEU A 1 155 ? 9.281 -4.577 24.405 1.00 58.56 155 LEU A CA 1
ATOM 1170 C C . LEU A 1 155 ? 8.801 -4.621 22.955 1.00 52.65 155 LEU A C 1
ATOM 1171 O O . LEU A 1 155 ? 8.242 -3.604 22.498 1.00 49.51 155 LEU A O 1
ATOM 1176 N N . ALA A 1 156 ? 8.913 -5.770 22.288 1.00 52.61 156 ALA A N 1
ATOM 1177 C CA . ALA A 1 156 ? 8.325 -5.990 20.942 1.00 55.53 156 ALA A CA 1
ATOM 1178 C C . ALA A 1 156 ? 6.810 -5.701 20.964 1.00 53.57 156 ALA A C 1
ATOM 1179 O O . ALA A 1 156 ? 6.275 -5.274 19.923 1.00 53.71 156 ALA A O 1
ATOM 1181 N N . ALA A 1 157 ? 6.140 -5.907 22.103 1.00 52.69 157 ALA A N 1
ATOM 1182 C CA . ALA A 1 157 ? 4.673 -5.753 22.248 1.00 54.82 157 ALA A CA 1
ATOM 1183 C C . ALA A 1 157 ? 4.361 -4.271 22.409 1.00 52.08 157 ALA A C 1
ATOM 1184 O O . ALA A 1 157 ? 3.355 -3.834 21.851 1.00 58.09 157 ALA A O 1
ATOM 1186 N N . GLU A 1 158 ? 5.206 -3.539 23.140 1.00 56.73 158 GLU A N 1
ATOM 1187 C CA . GLU A 1 158 ? 5.110 -2.061 23.275 1.00 60.10 158 GLU A CA 1
ATOM 1188 C C . GLU A 1 158 ? 5.320 -1.441 21.888 1.00 57.51 158 GLU A C 1
ATOM 1189 O O . GLU A 1 158 ? 4.485 -0.604 21.475 1.00 58.48 158 GLU A O 1
ATOM 1195 N N . ALA A 1 159 ? 6.355 -1.889 21.179 1.00 52.48 159 ALA A N 1
ATOM 1196 C CA . ALA A 1 159 ? 6.642 -1.507 19.776 1.00 54.43 159 ALA A CA 1
ATOM 1197 C C . ALA A 1 159 ? 5.383 -1.722 18.917 1.00 56.47 159 ALA A C 1
ATOM 1198 O O . ALA A 1 159 ? 4.956 -0.751 18.268 1.00 53.60 159 ALA A O 1
ATOM 1200 N N . ALA A 1 160 ? 4.763 -2.908 18.951 1.00 54.97 160 ALA A N 1
ATOM 1201 C CA . ALA A 1 160 ? 3.590 -3.246 18.101 1.00 54.75 160 ALA A CA 1
ATOM 1202 C C . ALA A 1 160 ? 2.414 -2.297 18.399 1.00 49.75 160 ALA A C 1
ATOM 1203 O O . ALA A 1 160 ? 1.698 -1.932 17.460 1.00 47.93 160 ALA A O 1
ATOM 1205 N N . ARG A 1 161 ? 2.247 -1.840 19.639 1.00 53.71 161 ARG A N 1
ATOM 1206 C CA . ARG A 1 161 ? 1.154 -0.888 19.979 1.00 57.32 161 ARG A CA 1
ATOM 1207 C C . ARG A 1 161 ? 1.158 0.283 18.986 1.00 58.93 161 ARG A C 1
ATOM 1208 O O . ARG A 1 161 ? 0.054 0.784 18.642 1.00 54.38 161 ARG A O 1
ATOM 1216 N N . PHE A 1 162 ? 2.349 0.722 18.557 1.00 53.47 162 PHE A N 1
ATOM 1217 C CA . PHE A 1 162 ? 2.541 2.002 17.825 1.00 53.40 162 PHE A CA 1
ATOM 1218 C C . PHE A 1 162 ? 3.077 1.767 16.405 1.00 52.82 162 PHE A C 1
ATOM 1219 O O . PHE A 1 162 ? 3.476 2.762 15.782 1.00 44.12 162 PHE A O 1
ATOM 1227 N N . ASP A 1 163 ? 3.067 0.517 15.915 1.00 50.13 163 ASP A N 1
ATOM 1228 C CA . ASP A 1 163 ? 3.494 0.103 14.551 1.00 49.12 163 ASP A CA 1
ATOM 1229 C C . ASP A 1 163 ? 4.961 0.515 14.297 1.00 51.61 163 ASP A C 1
ATOM 1230 O O . ASP A 1 163 ? 5.312 0.839 13.127 1.00 56.40 163 ASP A O 1
ATOM 1235 N N . LEU A 1 164 ? 5.793 0.491 15.343 1.00 47.50 164 LEU A N 1
ATOM 1236 C CA . LEU A 1 164 ? 7.274 0.592 15.250 1.00 45.41 164 LEU A CA 1
ATOM 1237 C C . LEU A 1 164 ? 7.826 -0.742 14.734 1.00 44.46 164 LEU A C 1
ATOM 1238 O O . LEU A 1 164 ? 7.629 -1.750 15.425 1.00 46.07 164 LEU A O 1
ATOM 1243 N N . ASP A 1 165 ? 8.496 -0.733 13.582 1.00 38.09 165 ASP A N 1
ATOM 1244 C CA . ASP A 1 165 ? 9.316 -1.862 13.081 1.00 41.54 165 ASP A CA 1
ATOM 1245 C C . ASP A 1 165 ? 10.376 -2.173 14.127 1.00 39.47 165 ASP A C 1
ATOM 1246 O O . ASP A 1 165 ? 10.718 -1.267 14.889 1.00 37.85 165 ASP A O 1
ATOM 1251 N N . ILE A 1 166 ? 10.875 -3.404 14.160 1.00 42.46 166 ILE A N 1
ATOM 1252 C CA . ILE A 1 166 ? 11.999 -3.775 15.065 1.00 43.05 166 ILE A CA 1
ATOM 1253 C C . ILE A 1 166 ? 13.159 -4.234 14.191 1.00 43.65 166 ILE A C 1
ATOM 1254 O O . ILE A 1 166 ? 12.941 -5.112 13.313 1.00 44.87 166 ILE A O 1
ATOM 1259 N N . LEU A 1 167 ? 14.339 -3.677 14.436 1.00 43.44 167 LEU A N 1
ATOM 1260 C CA . LEU A 1 167 ? 15.614 -4.273 13.961 1.00 45.85 167 LEU A CA 1
ATOM 1261 C C . LEU A 1 167 ? 16.112 -5.159 15.103 1.00 45.15 167 LEU A C 1
ATOM 1262 O O . LEU A 1 167 ? 16.378 -4.636 16.201 1.00 48.23 167 LEU A O 1
ATOM 1267 N N . THR A 1 168 ? 16.146 -6.463 14.854 1.00 48.23 168 THR A N 1
ATOM 1268 C CA . THR A 1 168 ? 16.467 -7.518 15.835 1.00 44.61 168 THR A CA 1
ATOM 1269 C C . THR A 1 168 ? 17.921 -7.889 15.589 1.00 43.40 168 THR A C 1
ATOM 1270 O O . THR A 1 168 ? 18.182 -8.519 14.564 1.00 44.82 168 THR A O 1
ATOM 1274 N N . GLU A 1 169 ? 18.827 -7.450 16.458 1.00 43.84 169 GLU A N 1
ATOM 1275 C CA . GLU A 1 169 ? 20.263 -7.791 16.333 1.00 47.99 169 GLU A CA 1
ATOM 1276 C C . GLU A 1 169 ? 20.451 -9.261 16.755 1.00 45.18 169 GLU A C 1
ATOM 1277 O O . GLU A 1 169 ? 19.873 -9.663 17.766 1.00 49.64 169 GLU A O 1
ATOM 1283 N N . VAL A 1 170 ? 21.235 -10.021 15.992 1.00 50.29 170 VAL A N 1
ATOM 1284 C CA . VAL A 1 170 ? 21.572 -11.456 16.232 1.00 50.55 170 VAL A CA 1
ATOM 1285 C C . VAL A 1 170 ? 23.066 -11.620 15.933 1.00 52.49 170 VAL A C 1
ATOM 1286 O O . VAL A 1 170 ? 23.454 -11.206 14.849 1.00 56.93 170 VAL A O 1
ATOM 1290 N N . ILE A 1 171 ? 23.866 -12.180 16.849 1.00 53.21 171 ILE A N 1
ATOM 1291 C CA . ILE A 1 171 ? 25.336 -12.406 16.667 1.00 53.20 171 ILE A CA 1
ATOM 1292 C C . ILE A 1 171 ? 25.600 -13.784 16.040 1.00 53.39 171 ILE A C 1
ATOM 1293 O O . ILE A 1 171 ? 26.691 -13.956 15.486 1.00 54.56 171 ILE A O 1
ATOM 1298 N N . ASP A 1 172 ? 24.693 -14.761 16.158 1.00 58.59 172 ASP A N 1
ATOM 1299 C CA . ASP A 1 172 ? 25.006 -16.171 15.783 1.00 53.78 172 ASP A CA 1
ATOM 1300 C C . ASP A 1 172 ? 23.728 -16.988 15.557 1.00 54.43 172 ASP A C 1
ATOM 1301 O O . ASP A 1 172 ? 22.609 -16.421 15.688 1.00 47.85 172 ASP A O 1
ATOM 1306 N N . GLU A 1 173 ? 23.908 -18.287 15.257 1.00 58.85 173 GLU A N 1
ATOM 1307 C CA . GLU A 1 173 ? 22.847 -19.258 14.850 1.00 59.22 173 GLU A CA 1
ATOM 1308 C C . GLU A 1 173 ? 21.824 -19.427 15.980 1.00 57.27 173 GLU A C 1
ATOM 1309 O O . GLU A 1 173 ? 20.632 -19.602 15.676 1.00 58.16 173 GLU A O 1
ATOM 1315 N N . GLU A 1 174 ? 22.264 -19.332 17.232 1.00 57.79 174 GLU A N 1
ATOM 1316 C CA . GLU A 1 174 ? 21.381 -19.483 18.415 1.00 65.61 174 GLU A CA 1
ATOM 1317 C C . GLU A 1 174 ? 20.478 -18.248 18.498 1.00 56.25 174 GLU A C 1
ATOM 1318 O O . GLU A 1 174 ? 19.261 -18.413 18.699 1.00 59.03 174 GLU A O 1
ATOM 1324 N N . GLU A 1 175 ? 21.048 -17.053 18.335 1.00 53.58 175 GLU A N 1
ATOM 1325 C CA . GLU A 1 175 ? 20.264 -15.789 18.353 1.00 54.39 175 GLU A CA 1
ATOM 1326 C C . GLU A 1 175 ? 19.299 -15.802 17.158 1.00 47.59 175 GLU A C 1
ATOM 1327 O O . GLU A 1 175 ? 18.117 -15.455 17.359 1.00 52.08 175 GLU A O 1
ATOM 1333 N N . VAL A 1 176 ? 19.728 -16.289 15.991 1.00 48.63 176 VAL A N 1
ATOM 1334 C CA . VAL A 1 176 ? 18.823 -16.460 14.815 1.00 53.62 176 VAL A CA 1
ATOM 1335 C C . VAL A 1 176 ? 17.599 -17.286 15.246 1.00 59.35 176 VAL A C 1
ATOM 1336 O O . VAL A 1 176 ? 16.449 -16.788 15.063 1.00 53.13 176 VAL A O 1
ATOM 1340 N N . ALA A 1 177 ? 17.815 -18.476 15.828 1.00 60.95 177 ALA A N 1
ATOM 1341 C CA . ALA A 1 177 ? 16.731 -19.395 16.265 1.00 58.74 177 ALA A CA 1
ATOM 1342 C C . ALA A 1 177 ? 15.785 -18.656 17.220 1.00 54.32 177 ALA A C 1
ATOM 1343 O O . ALA A 1 177 ? 14.556 -18.736 17.013 1.00 55.09 177 ALA A O 1
ATOM 1345 N N . ARG A 1 178 ? 16.340 -17.943 18.209 1.00 52.79 178 ARG A N 1
ATOM 1346 C CA . ARG A 1 178 ? 15.566 -17.109 19.171 1.00 57.07 178 ARG A CA 1
ATOM 1347 C C . ARG A 1 178 ? 14.704 -16.093 18.409 1.00 59.81 178 ARG A C 1
ATOM 1348 O O . ARG A 1 178 ? 13.498 -15.933 18.758 1.00 57.53 178 ARG A O 1
ATOM 1356 N N . ALA A 1 179 ? 15.292 -15.414 17.418 1.00 57.31 179 ALA A N 1
ATOM 1357 C CA . ALA A 1 179 ? 14.610 -14.346 16.640 1.00 58.06 179 ALA A CA 1
ATOM 1358 C C . ALA A 1 179 ? 13.436 -14.950 15.860 1.00 53.55 179 ALA A C 1
ATOM 1359 O O . ALA A 1 179 ? 12.362 -14.326 15.853 1.00 49.99 179 ALA A O 1
ATOM 1361 N N . ILE A 1 180 ? 13.636 -16.106 15.218 1.00 50.14 180 ILE A N 1
ATOM 1362 C CA . ILE A 1 180 ? 12.553 -16.829 14.478 1.00 56.17 180 ILE A CA 1
ATOM 1363 C C . ILE A 1 180 ? 11.449 -17.178 15.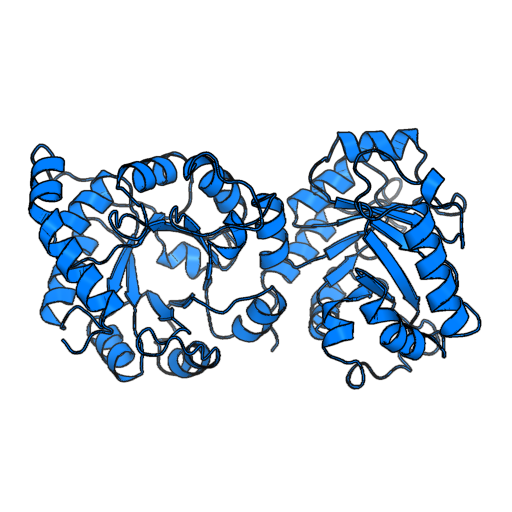484 1.00 58.84 180 ILE A C 1
ATOM 1364 O O . ILE A 1 180 ? 10.281 -16.795 15.238 1.00 53.91 180 ILE A O 1
ATOM 1369 N N . LYS A 1 181 ? 11.841 -17.822 16.591 1.00 64.53 181 LYS A N 1
ATOM 1370 C CA . LYS A 1 181 ? 10.992 -18.087 17.781 1.00 70.11 181 LYS A CA 1
ATOM 1371 C C . LYS A 1 181 ? 10.104 -16.874 18.066 1.00 65.47 181 LYS A C 1
ATOM 1372 O O . LYS A 1 181 ? 8.884 -17.043 18.088 1.00 59.73 181 LYS A O 1
ATOM 1378 N N . LEU A 1 182 ? 10.708 -15.696 18.256 1.00 62.59 182 LEU A N 1
ATOM 1379 C CA . LEU A 1 182 ? 9.999 -14.440 18.631 1.00 57.84 182 LEU A CA 1
ATOM 1380 C C . LEU A 1 182 ? 9.367 -13.749 17.405 1.00 54.81 182 LEU A C 1
ATOM 1381 O O . LEU A 1 182 ? 8.736 -12.693 17.604 1.00 59.00 182 LEU A O 1
ATOM 1386 N N . GLY A 1 183 ? 9.528 -14.298 16.190 1.00 52.56 183 GLY A N 1
ATOM 1387 C CA . GLY A 1 183 ? 8.898 -13.807 14.941 1.00 58.60 183 GLY A CA 1
ATOM 1388 C C . GLY A 1 183 ? 9.438 -12.465 14.436 1.00 61.92 183 GLY A C 1
ATOM 1389 O O . GLY A 1 183 ? 8.647 -11.695 13.857 1.00 59.44 183 GLY A O 1
ATOM 1390 N N . ALA A 1 184 ? 10.738 -12.199 14.612 1.00 60.48 184 ALA A N 1
ATOM 1391 C CA . ALA A 1 184 ? 11.461 -11.019 14.077 1.00 58.85 184 ALA A CA 1
ATOM 1392 C C . ALA A 1 184 ? 11.310 -10.942 12.544 1.00 57.32 184 ALA A C 1
ATOM 1393 O O . ALA A 1 184 ? 11.391 -11.985 11.888 1.00 52.73 184 ALA A O 1
ATOM 1395 N N . LYS A 1 185 ? 11.104 -9.748 11.976 1.00 54.41 185 LYS A N 1
ATOM 1396 C CA . LYS A 1 185 ? 10.963 -9.576 10.500 1.00 56.87 185 LYS A CA 1
ATOM 1397 C C . LYS A 1 185 ? 12.229 -8.971 9.881 1.00 53.26 185 LYS A C 1
ATOM 1398 O O . LYS A 1 185 ? 12.405 -9.131 8.653 1.00 53.28 185 LYS A O 1
ATOM 1404 N N . ILE A 1 186 ? 13.082 -8.338 10.696 1.00 47.26 186 ILE A N 1
ATOM 1405 C CA . ILE A 1 186 ? 14.294 -7.599 10.247 1.00 43.72 186 ILE A CA 1
ATOM 1406 C C . ILE A 1 186 ? 15.438 -8.006 11.164 1.00 39.09 186 ILE A C 1
ATOM 1407 O O . ILE A 1 186 ? 15.426 -7.608 12.325 1.00 40.60 186 ILE A O 1
ATOM 1412 N N . PHE A 1 187 ? 16.395 -8.745 10.615 1.00 42.09 187 PHE A N 1
ATOM 1413 C CA . PHE A 1 187 ? 17.564 -9.321 11.320 1.00 47.66 187 PHE A CA 1
ATOM 1414 C C . PHE A 1 187 ? 18.763 -8.392 11.147 1.00 43.64 187 PHE A C 1
ATOM 1415 O O . PHE A 1 187 ? 19.130 -8.139 9.998 1.00 48.55 187 PHE A O 1
ATOM 1423 N N . GLY A 1 188 ? 19.339 -7.917 12.246 1.00 44.13 188 GLY A N 1
ATOM 1424 C CA . GLY A 1 188 ? 20.590 -7.138 12.241 1.00 46.18 188 GLY A CA 1
ATOM 1425 C C . GLY A 1 188 ? 21.782 -8.031 12.505 1.00 44.97 188 GLY A C 1
ATOM 1426 O O . GLY A 1 188 ? 21.825 -8.655 13.573 1.00 45.24 188 GLY A O 1
ATOM 1427 N N . VAL A 1 189 ? 22.742 -8.054 11.583 1.00 48.74 189 VAL A N 1
ATOM 1428 C CA . VAL A 1 189 ? 24.035 -8.777 11.738 1.00 48.14 189 VAL A CA 1
ATOM 1429 C C . VAL A 1 189 ? 25.191 -7.771 11.711 1.00 47.74 189 VAL A C 1
ATOM 1430 O O . VAL A 1 189 ? 25.381 -7.120 10.674 1.00 44.62 189 VAL A O 1
ATOM 1434 N N . ASN A 1 190 ? 25.995 -7.736 12.775 1.00 43.58 190 ASN A N 1
ATOM 1435 C CA . ASN A 1 190 ? 27.253 -6.958 12.822 1.00 42.94 190 ASN A CA 1
ATOM 1436 C C . ASN A 1 190 ? 28.428 -7.879 12.451 1.00 46.54 190 ASN A C 1
ATOM 1437 O O . ASN A 1 190 ? 28.548 -8.961 13.033 1.00 47.94 190 ASN A O 1
ATOM 1442 N N . HIS A 1 191 ? 29.239 -7.489 11.468 1.00 45.04 191 HIS A N 1
ATOM 1443 C CA . HIS A 1 191 ? 30.448 -8.243 11.048 1.00 45.77 191 HIS A CA 1
ATOM 1444 C C . HIS A 1 191 ? 31.526 -8.079 12.122 1.00 44.90 191 HIS A C 1
ATOM 1445 O O . HIS A 1 191 ? 32.502 -8.862 12.120 1.00 47.75 191 HIS A O 1
ATOM 1452 N N . ARG A 1 192 ? 31.388 -7.058 12.966 1.00 47.95 192 ARG A N 1
ATOM 1453 C CA . ARG A 1 192 ? 32.328 -6.802 14.083 1.00 50.39 192 ARG A CA 1
ATOM 1454 C C . ARG A 1 192 ? 31.870 -7.619 15.288 1.00 47.70 192 ARG A C 1
ATOM 1455 O O . ARG A 1 192 ? 30.719 -7.461 15.716 1.00 50.13 192 ARG A O 1
ATOM 1463 N N . ASN A 1 193 ? 32.751 -8.466 15.799 1.00 49.67 193 ASN A N 1
ATOM 1464 C CA . ASN A 1 193 ? 32.612 -9.093 17.139 1.00 48.15 193 ASN A CA 1
ATOM 1465 C C . ASN A 1 193 ? 33.042 -8.058 18.187 1.00 50.92 193 ASN A C 1
ATOM 1466 O O . ASN A 1 193 ? 34.231 -7.651 18.205 1.00 44.12 193 ASN A O 1
ATOM 1471 N N . LEU A 1 194 ? 32.115 -7.632 19.040 1.00 45.45 194 LEU A N 1
ATOM 1472 C CA . LEU A 1 194 ? 32.373 -6.551 20.021 1.00 51.74 194 LEU A CA 1
ATOM 1473 C C . LEU A 1 194 ? 33.364 -7.009 21.103 1.00 51.03 194 LEU A C 1
ATOM 1474 O O . LEU A 1 194 ? 33.991 -6.143 21.726 1.00 50.33 194 LEU A O 1
ATOM 1479 N N . HIS A 1 195 ? 33.520 -8.316 21.319 1.00 52.26 195 HIS A N 1
ATOM 1480 C CA . HIS A 1 195 ? 34.409 -8.870 22.375 1.00 53.36 195 HIS A CA 1
ATOM 1481 C C . HIS A 1 195 ? 35.867 -8.580 22.021 1.00 46.68 195 HIS A C 1
ATOM 1482 O O . HIS A 1 195 ? 36.599 -8.193 22.909 1.00 43.42 195 HIS A O 1
ATOM 1489 N N . ASP A 1 196 ? 36.256 -8.785 20.768 1.00 50.11 196 ASP A N 1
ATOM 1490 C CA . ASP A 1 196 ? 37.678 -8.816 20.341 1.00 48.75 196 ASP A CA 1
ATOM 1491 C C . ASP A 1 196 ? 37.920 -7.865 19.161 1.00 45.85 196 ASP A C 1
ATOM 1492 O O . ASP A 1 196 ? 39.070 -7.823 18.707 1.00 43.01 196 ASP A O 1
ATOM 1497 N N . LEU A 1 197 ? 36.884 -7.150 18.694 1.00 45.42 197 LEU A N 1
ATOM 1498 C CA . LEU A 1 197 ? 36.892 -6.189 17.544 1.00 48.34 197 LEU A CA 1
ATOM 1499 C C . LEU A 1 197 ? 37.307 -6.859 16.220 1.00 47.91 197 LEU A C 1
ATOM 1500 O O . LEU A 1 197 ? 37.716 -6.122 15.293 1.00 49.12 197 LEU A O 1
ATOM 1505 N N . SER A 1 198 ? 37.166 -8.181 16.076 1.00 46.65 198 SER A N 1
ATOM 1506 C CA . SER A 1 198 ? 37.435 -8.879 14.791 1.00 47.37 198 SER A CA 1
ATOM 1507 C C . SER A 1 198 ? 36.294 -8.584 13.816 1.00 47.06 198 SER A C 1
ATOM 1508 O O . SER A 1 198 ? 35.144 -8.509 14.274 1.00 40.84 198 SER A O 1
ATOM 1511 N N . ILE A 1 199 ? 36.620 -8.395 12.531 1.00 50.14 199 ILE A N 1
ATOM 1512 C CA . ILE A 1 199 ? 35.616 -8.284 11.430 1.00 51.20 199 ILE A CA 1
ATOM 1513 C C . ILE A 1 199 ? 35.560 -9.650 10.736 1.00 48.46 199 ILE A C 1
ATOM 1514 O O . ILE A 1 199 ? 36.601 -10.256 10.475 1.00 42.69 199 ILE A O 1
ATOM 1519 N N . ASP A 1 200 ? 34.366 -10.151 10.495 1.00 43.14 200 ASP A N 1
ATOM 1520 C CA . ASP A 1 200 ? 34.206 -11.391 9.707 1.00 43.08 200 ASP A CA 1
ATOM 1521 C C . ASP A 1 200 ? 33.046 -11.119 8.761 1.00 39.50 200 ASP A C 1
ATOM 1522 O O . ASP A 1 200 ? 31.884 -11.225 9.210 1.00 36.04 200 ASP A O 1
ATOM 1527 N N . LEU A 1 201 ? 33.374 -10.663 7.556 1.00 41.28 201 LEU A N 1
ATOM 1528 C CA . LEU A 1 201 ? 32.396 -10.273 6.503 1.00 45.25 201 LEU A CA 1
ATOM 1529 C C . LEU A 1 201 ? 31.471 -11.464 6.157 1.00 53.35 201 LEU A C 1
ATOM 1530 O O . LEU A 1 201 ? 30.282 -11.225 5.770 1.00 44.34 201 LEU A O 1
ATOM 1535 N N . ASP A 1 202 ? 31.980 -12.695 6.330 1.00 51.41 202 ASP A N 1
ATOM 1536 C CA . ASP A 1 202 ? 31.275 -13.965 6.036 1.00 48.69 202 ASP A CA 1
ATOM 1537 C C . ASP A 1 202 ? 30.079 -14.135 6.978 1.00 48.29 202 ASP A C 1
ATOM 1538 O O . ASP A 1 202 ? 29.104 -14.827 6.569 1.00 50.58 202 ASP A O 1
ATOM 1543 N N . ARG A 1 203 ? 30.129 -13.546 8.180 1.00 43.40 203 ARG A N 1
ATOM 1544 C CA . ARG A 1 203 ? 29.086 -13.764 9.214 1.00 42.01 203 ARG A CA 1
ATOM 1545 C C . ARG A 1 203 ? 27.715 -13.445 8.611 1.00 44.85 203 ARG A C 1
ATOM 1546 O O . ARG A 1 203 ? 26.767 -14.155 8.966 1.00 45.96 203 ARG A O 1
ATOM 1554 N N . SER A 1 204 ? 27.588 -12.495 7.677 1.00 43.93 204 SER A N 1
ATOM 1555 C CA . SER A 1 204 ? 26.263 -12.166 7.087 1.00 43.05 204 SER A CA 1
ATOM 1556 C C . SER A 1 204 ? 25.836 -13.283 6.120 1.00 45.97 204 SER A C 1
ATOM 1557 O O . SER A 1 204 ? 24.679 -13.719 6.216 1.00 45.37 204 SER A O 1
ATOM 1560 N N . ARG A 1 205 ? 26.710 -13.726 5.218 1.00 46.04 205 ARG A N 1
ATOM 1561 C CA . ARG A 1 205 ? 26.385 -14.833 4.277 1.00 53.04 205 ARG A CA 1
ATOM 1562 C C . ARG A 1 205 ? 25.923 -16.043 5.097 1.00 53.11 205 ARG A C 1
ATOM 1563 O O . ARG A 1 205 ? 24.797 -16.511 4.869 1.00 53.74 205 ARG A O 1
ATOM 1571 N N . ARG A 1 206 ? 26.757 -16.472 6.046 1.00 53.25 206 ARG A N 1
ATOM 1572 C CA . ARG A 1 206 ? 26.577 -17.699 6.864 1.00 56.18 206 ARG A CA 1
ATOM 1573 C C . ARG A 1 206 ? 25.211 -17.666 7.554 1.00 56.42 206 ARG A C 1
ATOM 1574 O O . ARG A 1 206 ? 24.506 -18.693 7.505 1.00 62.23 206 ARG A O 1
ATOM 1582 N N . LEU A 1 207 ? 24.831 -16.540 8.159 1.00 52.70 207 LEU A N 1
ATOM 1583 C CA . LEU A 1 207 ? 23.574 -16.450 8.940 1.00 51.75 207 LEU A CA 1
ATOM 1584 C C . LEU A 1 207 ? 22.379 -16.308 7.990 1.00 56.76 207 LEU A C 1
ATOM 1585 O O . LEU A 1 207 ? 21.293 -16.784 8.371 1.00 48.98 207 LEU A O 1
ATOM 1590 N N . SER A 1 208 ? 22.557 -15.712 6.801 1.00 56.27 208 SER A N 1
ATOM 1591 C CA . SER A 1 208 ? 21.452 -15.448 5.836 1.00 57.55 208 SER A CA 1
ATOM 1592 C C . SER A 1 208 ? 20.823 -16.765 5.369 1.00 57.83 208 SER A C 1
ATOM 1593 O O . SER A 1 208 ? 19.649 -16.752 4.989 1.00 56.02 208 SER A O 1
ATOM 1596 N N . LYS A 1 209 ? 21.581 -17.859 5.395 1.00 69.05 209 LYS A N 1
ATOM 1597 C CA . LYS A 1 209 ? 21.088 -19.208 5.009 1.00 65.61 209 LYS A CA 1
ATOM 1598 C C . LYS A 1 209 ? 20.031 -19.681 6.017 1.00 65.05 209 LYS A C 1
ATOM 1599 O O . LYS A 1 209 ? 19.110 -20.385 5.593 1.00 73.00 209 LYS A O 1
ATOM 1605 N N . LEU A 1 210 ? 20.115 -19.247 7.277 1.00 61.69 210 LEU A N 1
ATOM 1606 C CA . LEU A 1 210 ? 19.288 -19.765 8.405 1.00 61.44 210 LEU A CA 1
ATOM 1607 C C . LEU A 1 210 ? 18.045 -18.890 8.618 1.00 61.64 210 LEU A C 1
ATOM 1608 O O . LEU A 1 210 ? 17.223 -19.257 9.461 1.00 63.94 210 LEU A O 1
ATOM 1613 N N . ILE A 1 211 ? 17.910 -17.775 7.889 1.00 64.43 211 ILE A N 1
ATOM 1614 C CA . ILE A 1 211 ? 16.892 -16.711 8.154 1.00 62.20 211 ILE A CA 1
ATOM 1615 C C . ILE A 1 211 ? 15.706 -16.949 7.222 1.00 57.18 211 ILE A C 1
ATOM 1616 O O . ILE A 1 211 ? 15.884 -17.260 6.050 1.00 55.68 211 ILE A O 1
ATOM 1621 N N . PRO A 1 212 ? 14.451 -16.808 7.693 1.00 51.43 212 PRO A N 1
ATOM 1622 C CA . PRO A 1 212 ? 13.298 -17.079 6.835 1.00 55.21 212 PRO A CA 1
ATOM 1623 C C . PRO A 1 212 ? 13.332 -16.233 5.547 1.00 65.50 212 PRO A C 1
ATOM 1624 O O . PRO A 1 212 ? 13.880 -15.112 5.540 1.00 62.97 212 PRO A O 1
ATOM 1628 N N . ALA A 1 213 ? 12.753 -16.782 4.476 1.00 62.27 213 ALA A N 1
ATOM 1629 C CA . ALA A 1 213 ? 12.770 -16.207 3.114 1.00 59.23 213 ALA A CA 1
ATOM 1630 C C . ALA A 1 213 ? 11.875 -14.958 3.067 1.00 56.32 213 ALA A C 1
ATOM 1631 O O . ALA A 1 213 ? 12.117 -14.118 2.214 1.00 64.01 213 ALA A O 1
ATOM 1633 N N . ASP A 1 214 ? 10.908 -14.844 3.982 1.00 59.75 214 ASP A N 1
ATOM 1634 C CA . ASP A 1 214 ? 9.949 -13.709 4.107 1.00 66.05 214 ASP A CA 1
ATOM 1635 C C . ASP A 1 214 ? 10.500 -12.632 5.069 1.00 64.55 214 ASP A C 1
ATOM 1636 O O . ASP A 1 214 ? 9.743 -11.700 5.420 1.00 58.63 214 ASP A O 1
ATOM 1641 N N . ALA A 1 215 ? 11.763 -12.751 5.500 1.00 59.18 215 ALA A N 1
ATOM 1642 C CA . ALA A 1 215 ? 12.430 -11.813 6.433 1.00 54.08 215 ALA A CA 1
ATOM 1643 C C . ALA A 1 215 ? 13.547 -11.061 5.703 1.00 51.33 215 ALA A C 1
ATOM 1644 O O . ALA A 1 215 ? 14.045 -11.520 4.661 1.00 52.69 215 ALA A O 1
ATOM 1646 N N . VAL A 1 216 ? 13.923 -9.918 6.252 1.00 49.76 216 VAL A N 1
ATOM 1647 C CA . VAL A 1 216 ? 14.942 -9.016 5.654 1.00 46.59 216 VAL A CA 1
ATOM 1648 C C . VAL A 1 216 ? 16.182 -9.108 6.537 1.00 44.53 216 VAL A C 1
ATOM 1649 O O . VAL A 1 216 ? 16.004 -9.156 7.780 1.00 47.74 216 VAL A O 1
ATOM 1653 N N . LEU A 1 217 ? 17.370 -9.120 5.926 1.00 44.33 217 LEU A N 1
ATOM 1654 C CA . LEU A 1 217 ? 18.677 -9.081 6.634 1.00 45.17 217 LEU A CA 1
ATOM 1655 C C . LEU A 1 217 ? 19.377 -7.739 6.366 1.00 39.99 217 LEU A C 1
ATOM 1656 O O . LEU A 1 217 ? 19.657 -7.437 5.190 1.00 42.50 217 LEU A O 1
ATOM 1661 N N . VAL A 1 218 ? 19.710 -7.013 7.431 1.00 39.05 218 VAL A N 1
ATOM 1662 C CA . VAL A 1 218 ? 20.545 -5.778 7.417 1.00 37.91 218 VAL A CA 1
ATOM 1663 C C . VAL A 1 218 ? 21.908 -6.120 8.020 1.00 38.27 218 VAL A C 1
ATOM 1664 O O . VAL A 1 218 ? 21.894 -6.600 9.143 1.00 40.79 218 VAL A O 1
ATOM 1668 N N . SER A 1 219 ? 23.023 -5.874 7.326 1.00 37.31 219 SER A N 1
ATOM 1669 C CA . SER A 1 219 ? 24.384 -6.080 7.889 1.00 38.14 219 SER A CA 1
ATOM 1670 C C . SER A 1 219 ? 25.127 -4.748 8.059 1.00 40.52 219 SER A C 1
ATOM 1671 O O . SER A 1 219 ? 24.792 -3.772 7.368 1.00 39.48 219 SER A O 1
ATOM 1674 N N . GLU A 1 220 ? 26.086 -4.729 8.989 1.00 41.95 220 GLU A N 1
ATOM 1675 C CA . GLU A 1 220 ? 26.817 -3.543 9.483 1.00 40.18 220 GLU A CA 1
ATOM 1676 C C . GLU A 1 220 ? 28.291 -3.916 9.632 1.00 40.40 220 GLU A C 1
ATOM 1677 O O . GLU A 1 220 ? 28.567 -5.051 10.017 1.00 38.95 220 GLU A O 1
ATOM 1683 N N . SER A 1 221 ? 29.182 -2.976 9.311 1.00 38.05 221 SER A N 1
ATOM 1684 C CA . SER A 1 221 ? 30.621 -2.953 9.665 1.00 38.37 221 SER A CA 1
ATOM 1685 C C . SER A 1 221 ? 31.459 -3.582 8.553 1.00 39.62 221 SER A C 1
ATOM 1686 O O . SER A 1 221 ? 31.011 -4.563 7.931 1.00 39.78 221 SER A O 1
ATOM 1689 N N . GLY A 1 222 ? 32.626 -2.984 8.303 1.00 38.27 222 GLY A N 1
ATOM 1690 C CA . GLY A 1 222 ? 33.602 -3.400 7.275 1.00 40.79 222 GLY A CA 1
ATOM 1691 C C . GLY A 1 222 ? 33.088 -3.257 5.846 1.00 37.67 222 GLY A C 1
ATOM 1692 O O . GLY A 1 222 ? 33.697 -3.848 4.940 1.00 41.15 222 GLY A O 1
ATOM 1693 N N . VAL A 1 223 ? 32.024 -2.497 5.599 1.00 37.26 223 VAL A N 1
ATOM 1694 C CA . VAL A 1 223 ? 31.535 -2.319 4.203 1.00 37.74 223 VAL A CA 1
ATOM 1695 C C . VAL A 1 223 ? 32.293 -1.126 3.617 1.00 37.22 223 VAL A C 1
ATOM 1696 O O . VAL A 1 223 ? 31.755 -0.021 3.618 1.00 36.32 223 VAL A O 1
ATOM 1700 N N . ARG A 1 224 ? 33.529 -1.363 3.167 1.00 38.82 224 ARG A N 1
ATOM 1701 C CA . ARG A 1 224 ? 34.531 -0.299 2.897 1.00 43.42 224 ARG A CA 1
ATOM 1702 C C . ARG A 1 224 ? 34.084 0.549 1.710 1.00 44.47 224 ARG A C 1
ATOM 1703 O O . ARG A 1 224 ? 34.261 1.776 1.767 1.00 43.46 224 ARG A O 1
ATOM 1711 N N . ASP A 1 225 ? 33.531 -0.093 0.684 1.00 41.81 225 ASP A N 1
ATOM 1712 C CA . ASP A 1 225 ? 33.382 0.497 -0.669 1.00 38.77 225 ASP A CA 1
ATOM 1713 C C . ASP A 1 225 ? 32.316 -0.266 -1.457 1.00 36.14 225 ASP A C 1
ATOM 1714 O O . ASP A 1 225 ? 31.751 -1.257 -0.932 1.00 35.41 225 ASP A O 1
ATOM 1719 N N . THR A 1 226 ? 32.027 0.210 -2.661 1.00 39.23 226 THR A N 1
ATOM 1720 C CA . THR A 1 226 ? 31.030 -0.384 -3.588 1.00 36.50 226 THR A CA 1
ATOM 1721 C C . THR A 1 226 ? 31.429 -1.831 -3.898 1.00 35.43 226 THR A C 1
ATOM 1722 O O . THR A 1 226 ? 30.544 -2.676 -4.056 1.00 37.14 226 THR A O 1
ATOM 1726 N N . GLU A 1 227 ? 32.725 -2.107 -4.011 1.00 35.50 227 GLU A N 1
ATOM 1727 C CA . GLU A 1 227 ? 33.247 -3.460 -4.313 1.00 35.29 227 GLU A CA 1
ATOM 1728 C C . GLU A 1 227 ? 32.730 -4.423 -3.238 1.00 38.41 227 GLU A C 1
ATOM 1729 O O . GLU A 1 227 ? 32.200 -5.474 -3.593 1.00 39.59 227 GLU A O 1
ATOM 1735 N N . THR A 1 228 ? 32.823 -4.043 -1.961 1.00 38.54 228 THR A N 1
ATOM 1736 C CA . THR A 1 228 ? 32.370 -4.866 -0.822 1.00 39.36 228 THR A CA 1
ATOM 1737 C C . THR A 1 228 ? 30.844 -4.982 -0.867 1.00 39.42 228 THR A C 1
ATOM 1738 O O . THR A 1 228 ? 30.324 -6.077 -0.550 1.00 37.88 228 THR A O 1
ATOM 1742 N N . VAL A 1 229 ? 30.149 -3.892 -1.183 1.00 35.61 229 VAL A N 1
ATOM 1743 C CA . VAL A 1 229 ? 28.655 -3.878 -1.301 1.00 37.30 229 VAL A CA 1
ATOM 1744 C C . VAL A 1 229 ? 28.244 -4.905 -2.366 1.00 35.08 229 VAL A C 1
ATOM 1745 O O . VAL A 1 229 ? 27.262 -5.624 -2.138 1.00 40.25 229 VAL A O 1
ATOM 1749 N N . ARG A 1 230 ? 28.978 -4.970 -3.474 1.00 34.89 230 ARG A N 1
ATOM 1750 C CA . ARG A 1 230 ? 28.663 -5.888 -4.595 1.00 37.76 230 ARG A CA 1
ATOM 1751 C C . ARG A 1 230 ? 29.015 -7.325 -4.178 1.00 36.56 230 ARG A C 1
ATOM 1752 O O . ARG A 1 230 ? 28.273 -8.200 -4.594 1.00 35.50 230 ARG A O 1
ATOM 1760 N N . GLN A 1 231 ? 30.090 -7.543 -3.408 1.00 38.15 231 GLN A N 1
ATOM 1761 C CA . GLN A 1 231 ? 30.493 -8.893 -2.900 1.00 39.02 231 GLN A CA 1
ATOM 1762 C C . GLN A 1 231 ? 29.414 -9.425 -1.951 1.00 38.96 231 GLN A C 1
ATOM 1763 O O . GLN A 1 231 ? 29.175 -10.619 -1.959 1.00 42.32 231 GLN A O 1
ATOM 1769 N N . LEU A 1 232 ? 28.816 -8.559 -1.130 1.00 42.52 232 LEU A N 1
ATOM 1770 C CA . LEU A 1 232 ? 27.939 -8.944 0.013 1.00 39.01 232 LEU A CA 1
ATOM 1771 C C . LEU A 1 232 ? 26.460 -8.812 -0.351 1.00 37.50 232 LEU A C 1
ATOM 1772 O O . LEU A 1 232 ? 25.635 -9.300 0.445 1.00 37.71 232 LEU A O 1
ATOM 1777 N N . GLY A 1 233 ? 26.139 -8.172 -1.480 1.00 37.28 233 GLY A N 1
ATOM 1778 C CA . GLY A 1 233 ? 24.766 -7.724 -1.797 1.00 39.79 233 GLY A CA 1
ATOM 1779 C C . GLY A 1 233 ? 23.834 -8.846 -2.211 1.00 40.27 233 GLY A C 1
ATOM 1780 O O . GLY A 1 233 ? 22.624 -8.568 -2.373 1.00 42.00 233 GLY A O 1
ATOM 1781 N N . GLY A 1 234 ? 24.371 -10.046 -2.452 1.00 43.00 234 GLY A N 1
ATOM 1782 C CA . GLY A 1 234 ? 23.579 -11.234 -2.817 1.00 47.55 234 GLY A CA 1
ATOM 1783 C C . GLY A 1 234 ? 22.830 -11.804 -1.626 1.00 47.72 234 GLY A C 1
ATOM 1784 O O . GLY A 1 234 ? 21.790 -12.420 -1.829 1.00 54.39 234 GLY A O 1
ATOM 1785 N N . HIS A 1 235 ? 23.322 -11.593 -0.410 1.00 49.44 235 HIS A N 1
ATOM 1786 C CA . HIS A 1 235 ? 22.771 -12.239 0.805 1.00 52.59 235 HIS A CA 1
ATOM 1787 C C . HIS A 1 235 ? 22.368 -11.213 1.870 1.00 50.92 235 HIS A C 1
ATOM 1788 O O . HIS A 1 235 ? 21.698 -11.620 2.806 1.00 50.89 235 HIS A O 1
ATOM 1795 N N . SER A 1 236 ? 22.746 -9.939 1.748 1.00 50.22 236 SER A N 1
ATOM 1796 C CA . SER A 1 236 ? 22.241 -8.845 2.625 1.00 56.37 236 SER A CA 1
ATOM 1797 C C . SER A 1 236 ? 21.229 -8.000 1.850 1.00 46.76 236 SER A C 1
ATOM 1798 O O . SER A 1 236 ? 21.578 -7.541 0.786 1.00 43.35 236 SER A O 1
ATOM 1801 N N . ASN A 1 237 ? 20.030 -7.786 2.376 1.00 44.72 237 ASN A N 1
ATOM 1802 C CA . ASN A 1 237 ? 19.039 -6.893 1.726 1.00 44.42 237 ASN A CA 1
ATOM 1803 C C . ASN A 1 237 ? 19.512 -5.436 1.802 1.00 49.06 237 ASN A C 1
ATOM 1804 O O . ASN A 1 237 ? 19.221 -4.677 0.842 1.00 41.15 237 ASN A O 1
ATOM 1809 N N . ALA A 1 238 ? 20.130 -5.036 2.928 1.00 41.62 238 ALA A N 1
ATOM 1810 C CA . ALA A 1 238 ? 20.574 -3.649 3.177 1.00 41.62 238 ALA A CA 1
ATOM 1811 C C . ALA A 1 238 ? 21.865 -3.634 3.993 1.00 42.12 238 ALA A C 1
ATOM 1812 O O . ALA A 1 238 ? 22.122 -4.589 4.716 1.00 41.67 238 ALA A O 1
ATOM 1814 N N . PHE A 1 239 ? 22.653 -2.572 3.841 1.00 40.76 239 PHE A N 1
ATOM 1815 C CA . PHE A 1 239 ? 23.841 -2.280 4.667 1.00 39.55 239 PHE A CA 1
ATOM 1816 C C . PHE A 1 239 ? 23.512 -1.052 5.497 1.00 39.23 239 PHE A C 1
ATOM 1817 O O . PHE A 1 239 ? 22.870 -0.144 4.961 1.00 36.08 239 PHE A O 1
ATOM 1825 N N . LEU A 1 240 ? 23.899 -1.073 6.769 1.00 39.47 240 LEU A N 1
ATOM 1826 C CA . LEU A 1 240 ? 23.832 0.085 7.683 1.00 38.07 240 LEU A CA 1
ATOM 1827 C C . LEU A 1 240 ? 25.226 0.720 7.701 1.00 38.17 240 LEU A C 1
ATOM 1828 O O . LEU A 1 240 ? 26.197 0.025 8.041 1.00 38.12 240 LEU A O 1
ATOM 1833 N N . VAL A 1 241 ? 25.311 1.986 7.294 1.00 33.32 241 VAL A N 1
ATOM 1834 C CA . VAL A 1 241 ? 26.570 2.778 7.182 1.00 34.31 241 VAL A CA 1
ATOM 1835 C C . VAL A 1 241 ? 26.262 4.208 7.640 1.00 35.37 241 VAL A C 1
ATOM 1836 O O . VAL A 1 241 ? 25.084 4.605 7.572 1.00 36.38 241 VAL A O 1
ATOM 1840 N N . GLY A 1 242 ? 27.276 4.959 8.052 1.00 37.03 242 GLY A N 1
ATOM 1841 C CA . GLY A 1 242 ? 27.133 6.357 8.493 1.00 38.51 242 GLY A CA 1
ATOM 1842 C C . GLY A 1 242 ? 28.489 7.032 8.588 1.00 41.35 242 GLY A C 1
ATOM 1843 O O . GLY A 1 242 ? 28.802 7.868 7.724 1.00 42.02 242 GLY A O 1
ATOM 1844 N N . SER A 1 243 ? 29.298 6.660 9.577 1.00 40.05 243 SER A N 1
ATOM 1845 C CA . SER A 1 243 ? 30.556 7.375 9.899 1.00 42.73 243 SER A CA 1
ATOM 1846 C C . SER A 1 243 ? 31.412 7.474 8.624 1.00 40.48 243 SER A C 1
ATOM 1847 O O . SER A 1 243 ? 32.043 8.511 8.435 1.00 38.58 243 SER A O 1
ATOM 1850 N N . GLN A 1 244 ? 31.338 6.498 7.709 1.00 39.14 244 GLN A N 1
ATOM 1851 C CA . GLN A 1 244 ? 32.130 6.530 6.442 1.00 38.60 244 GLN A CA 1
ATOM 1852 C C . GLN A 1 244 ? 31.608 7.590 5.464 1.00 35.27 244 GLN A C 1
ATOM 1853 O O . GLN A 1 244 ? 32.404 7.993 4.599 1.00 32.99 244 GLN A O 1
ATOM 1859 N N . LEU A 1 245 ? 30.367 8.063 5.604 1.00 31.79 245 LEU A N 1
ATOM 1860 C CA . LEU A 1 245 ? 29.826 9.173 4.781 1.00 32.09 245 LEU A CA 1
ATOM 1861 C C . LEU A 1 245 ? 30.031 10.532 5.486 1.00 33.69 245 LEU A C 1
ATOM 1862 O O . LEU A 1 245 ? 30.441 11.476 4.813 1.00 40.84 245 LEU A O 1
ATOM 1867 N N . THR A 1 246 ? 29.767 10.663 6.787 1.00 33.77 246 THR A N 1
ATOM 1868 C CA . THR A 1 246 ? 29.811 11.970 7.503 1.00 37.26 246 THR A CA 1
ATOM 1869 C C . THR A 1 246 ? 31.259 12.366 7.874 1.00 39.98 246 THR A C 1
ATOM 1870 O O . THR A 1 246 ? 31.455 13.516 8.295 1.00 45.90 246 THR A O 1
ATOM 1874 N N . SER A 1 247 ? 32.252 11.495 7.673 1.00 40.12 247 SER A N 1
ATOM 1875 C CA . SER A 1 247 ? 33.677 11.763 8.015 1.00 39.41 247 SER A CA 1
ATOM 1876 C C . SER A 1 247 ? 34.414 12.389 6.823 1.00 40.70 247 SER A C 1
ATOM 1877 O O . SER A 1 247 ? 35.620 12.689 6.951 1.00 38.47 247 SER A O 1
ATOM 1880 N N . GLN A 1 248 ? 33.693 12.621 5.727 1.00 41.06 248 GLN A N 1
ATOM 1881 C CA . GLN A 1 248 ? 34.225 13.121 4.441 1.00 41.14 248 GLN A CA 1
ATOM 1882 C C . GLN A 1 248 ? 33.824 14.572 4.228 1.00 42.10 248 GLN A C 1
ATOM 1883 O O . GLN A 1 248 ? 32.909 15.048 4.921 1.00 40.20 248 GLN A O 1
ATOM 1889 N N . GLU A 1 249 ? 34.525 15.244 3.312 1.00 46.60 249 GLU A N 1
ATOM 1890 C CA . GLU A 1 249 ? 34.355 16.696 3.045 1.00 46.41 249 GLU A CA 1
ATOM 1891 C C . GLU A 1 249 ? 32.953 16.942 2.493 1.00 43.24 249 GLU A C 1
ATOM 1892 O O . GLU A 1 249 ? 32.387 17.971 2.818 1.00 43.19 249 GLU A O 1
ATOM 1898 N N . ASN A 1 250 ? 32.417 16.034 1.678 1.00 41.43 250 ASN A N 1
ATOM 1899 C CA . ASN A 1 250 ? 31.113 16.256 1.005 1.00 41.43 250 ASN A CA 1
ATOM 1900 C C . ASN A 1 250 ? 30.263 15.000 1.164 1.00 43.85 250 ASN A C 1
ATOM 1901 O O . ASN A 1 250 ? 30.625 13.950 0.566 1.00 36.48 250 ASN A O 1
ATOM 1906 N N . VAL A 1 251 ? 29.186 15.091 1.953 1.00 41.57 251 VAL A N 1
ATOM 1907 C CA . VAL A 1 251 ? 28.413 13.882 2.345 1.00 39.47 251 VAL A CA 1
ATOM 1908 C C . VAL A 1 251 ? 27.671 13.379 1.101 1.00 38.82 251 VAL A C 1
ATOM 1909 O O . VAL A 1 251 ? 27.596 12.158 0.919 1.00 40.19 251 VAL A O 1
ATOM 1913 N N . ASP A 1 252 ? 27.148 14.270 0.263 1.00 37.90 252 ASP A N 1
ATOM 1914 C CA . ASP A 1 252 ? 26.408 13.852 -0.955 1.00 39.33 252 ASP A CA 1
ATOM 1915 C C . ASP A 1 252 ? 27.323 13.060 -1.896 1.00 38.96 252 ASP A C 1
ATOM 1916 O O . ASP A 1 252 ? 26.907 12.017 -2.381 1.00 33.00 252 ASP A O 1
ATOM 1921 N N . LEU A 1 253 ? 28.525 13.557 -2.149 1.00 34.15 253 LEU A N 1
ATOM 1922 C CA . LEU A 1 253 ? 29.493 12.930 -3.079 1.00 38.17 253 LEU A CA 1
ATOM 1923 C C . LEU A 1 253 ? 29.894 11.555 -2.512 1.00 33.53 253 LEU A C 1
ATOM 1924 O O . LEU A 1 253 ? 30.022 10.614 -3.298 1.00 31.48 253 LEU A O 1
ATOM 1929 N N . ALA A 1 254 ? 30.096 11.454 -1.197 1.00 32.13 254 ALA A N 1
ATOM 1930 C CA . ALA A 1 254 ? 30.435 10.201 -0.482 1.00 33.26 254 ALA A CA 1
ATOM 1931 C C . ALA A 1 254 ? 29.313 9.177 -0.643 1.00 31.84 254 ALA A C 1
ATOM 1932 O O . ALA A 1 254 ? 29.612 8.013 -0.933 1.00 34.61 254 ALA A O 1
ATOM 1934 N N . ALA A 1 255 ? 28.066 9.603 -0.444 1.00 33.03 255 ALA A N 1
ATOM 1935 C CA . ALA A 1 255 ? 26.875 8.755 -0.627 1.00 34.91 255 ALA A CA 1
ATOM 1936 C C . ALA A 1 255 ? 26.882 8.196 -2.056 1.00 34.08 255 ALA A C 1
ATOM 1937 O O . ALA A 1 255 ? 26.779 6.951 -2.232 1.00 34.58 255 ALA A O 1
ATOM 1939 N N . ARG A 1 256 ? 27.030 9.061 -3.058 1.00 35.81 256 ARG A N 1
ATOM 1940 C CA . ARG A 1 256 ? 27.061 8.613 -4.476 1.00 35.69 256 ARG A CA 1
ATOM 1941 C C . ARG A 1 256 ? 28.193 7.615 -4.707 1.00 37.29 256 ARG A C 1
ATOM 1942 O O . ARG A 1 256 ? 27.946 6.590 -5.353 1.00 37.23 256 ARG A O 1
ATOM 1950 N N . GLU A 1 257 ? 29.387 7.891 -4.201 1.00 35.20 257 GLU A N 1
ATOM 1951 C CA . GLU A 1 257 ? 30.566 7.013 -4.433 1.00 38.90 257 GLU A CA 1
ATOM 1952 C C . GLU A 1 257 ? 30.320 5.608 -3.831 1.00 39.63 257 GLU A C 1
ATOM 1953 O O . GLU A 1 257 ? 30.721 4.629 -4.465 1.00 38.97 257 GLU A O 1
ATOM 1959 N N . LEU A 1 258 ? 29.725 5.499 -2.633 1.00 37.14 258 LEU A N 1
ATOM 1960 C CA . LEU A 1 258 ? 29.433 4.192 -1.982 1.00 37.60 258 LEU A CA 1
ATOM 1961 C C . LEU A 1 258 ? 28.353 3.422 -2.762 1.00 36.24 258 LEU A C 1
ATOM 1962 O O . LEU A 1 258 ? 28.598 2.239 -3.074 1.00 37.37 258 LEU A O 1
ATOM 1967 N N . VAL A 1 259 ? 27.216 4.069 -3.042 1.00 35.86 259 VAL A N 1
ATOM 1968 C CA . VAL A 1 259 ? 25.994 3.478 -3.673 1.00 38.03 259 VAL A CA 1
ATOM 1969 C C . VAL A 1 259 ? 26.294 3.042 -5.122 1.00 39.29 259 VAL A C 1
ATOM 1970 O O . VAL A 1 259 ? 25.976 1.901 -5.478 1.00 38.42 259 VAL A O 1
ATOM 1974 N N . TYR A 1 260 ? 26.888 3.907 -5.935 1.00 37.16 260 TYR A N 1
ATOM 1975 C CA . TYR A 1 260 ? 27.063 3.690 -7.396 1.00 34.61 260 TYR A CA 1
ATOM 1976 C C . TYR A 1 260 ? 28.516 3.319 -7.714 1.00 35.01 260 TYR A C 1
ATOM 1977 O O . TYR A 1 260 ? 28.764 2.581 -8.683 1.00 40.68 260 TYR A O 1
ATOM 1986 N N . GLY A 1 261 ? 29.464 3.795 -6.919 1.00 34.07 261 GLY A N 1
ATOM 1987 C CA . GLY A 1 261 ? 30.895 3.650 -7.223 1.00 33.96 261 GLY A CA 1
ATOM 1988 C C . GLY A 1 261 ? 31.416 4.882 -7.950 1.00 33.02 261 GLY A C 1
ATOM 1989 O O . GLY A 1 261 ? 30.662 5.818 -8.228 1.00 36.25 261 GLY A O 1
ATOM 1990 N N . PRO A 1 262 ? 32.733 4.930 -8.220 1.00 35.65 262 PRO A N 1
ATOM 1991 C CA . PRO A 1 262 ? 33.345 6.081 -8.889 1.00 36.88 262 PRO A CA 1
ATOM 1992 C C . PRO A 1 262 ? 33.187 6.047 -10.408 1.00 36.51 262 PRO A C 1
ATOM 1993 O O . PRO A 1 262 ? 34.138 5.730 -11.116 1.00 46.78 262 PRO A O 1
ATOM 1997 N N . ASN A 1 263 ? 31.979 6.338 -10.873 1.00 36.66 263 ASN A N 1
ATOM 1998 C CA . ASN A 1 263 ? 31.613 6.255 -12.304 1.00 35.59 263 ASN A CA 1
ATOM 1999 C C . ASN A 1 263 ? 31.743 7.650 -12.914 1.00 39.38 263 ASN A C 1
ATOM 2000 O O . ASN A 1 263 ? 31.456 8.635 -12.213 1.00 36.18 263 ASN A O 1
ATOM 2005 N N . LYS A 1 264 ? 32.136 7.704 -14.187 1.00 39.56 264 LYS A N 1
ATOM 2006 C CA . LYS A 1 264 ? 32.232 8.951 -14.980 1.00 39.00 264 LYS A CA 1
ATOM 2007 C C . LYS A 1 264 ? 31.228 8.870 -16.107 1.00 37.92 264 LYS A C 1
ATOM 2008 O O . LYS A 1 264 ? 31.160 7.830 -16.737 1.00 39.71 264 LYS A O 1
ATOM 2014 N N . VAL A 1 265 ? 30.501 9.951 -16.359 1.00 39.21 265 VAL A N 1
ATOM 2015 C CA . VAL A 1 265 ? 29.804 10.134 -17.653 1.00 33.95 265 VAL A CA 1
ATOM 2016 C C . VAL A 1 265 ? 30.652 11.123 -18.429 1.00 37.57 265 VAL A C 1
ATOM 2017 O O . VAL A 1 265 ? 30.697 12.303 -18.003 1.00 33.85 265 VAL A O 1
ATOM 2021 N N . CYS A 1 266 ? 31.348 10.638 -19.464 1.00 41.87 266 CYS A N 1
ATOM 2022 C CA . CYS A 1 266 ? 32.288 11.447 -20.275 1.00 40.42 266 CYS A CA 1
ATOM 2023 C C . CYS A 1 266 ? 31.536 12.131 -21.417 1.00 41.11 266 CYS A C 1
ATOM 2024 O O . CYS A 1 266 ? 30.343 11.814 -21.625 1.00 39.75 266 CYS A O 1
ATOM 2027 N N . GLY A 1 267 ? 32.214 13.041 -22.129 1.00 42.40 267 GLY A N 1
ATOM 2028 C CA . GLY A 1 267 ? 31.664 13.676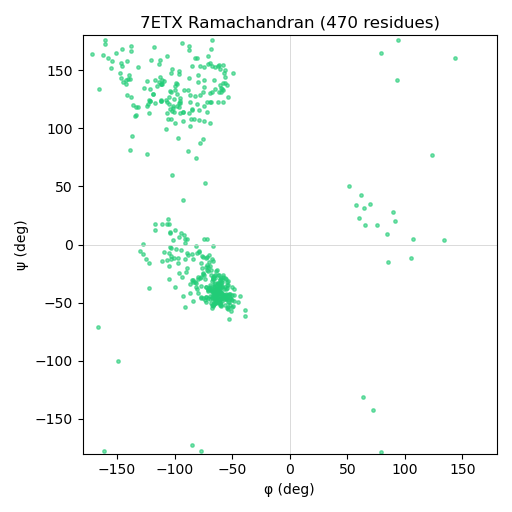 -23.345 1.00 41.48 267 GLY A CA 1
ATOM 2029 C C . GLY A 1 267 ? 30.410 14.464 -23.022 1.00 38.75 267 GLY A C 1
ATOM 2030 O O . GLY A 1 267 ? 29.430 14.390 -23.780 1.00 41.87 267 GLY A O 1
ATOM 2031 N N . LEU A 1 268 ? 30.427 15.195 -21.914 1.00 41.26 268 LEU A N 1
ATOM 2032 C CA . LEU A 1 268 ? 29.336 16.140 -21.578 1.00 41.50 268 LEU A CA 1
ATOM 2033 C C . LEU A 1 268 ? 29.488 17.387 -22.461 1.00 43.97 268 LEU A C 1
ATOM 2034 O O . LEU A 1 268 ? 30.619 17.917 -22.563 1.00 45.63 268 LEU A O 1
ATOM 2039 N N . THR A 1 269 ? 28.399 17.822 -23.096 1.00 43.25 269 THR A N 1
ATOM 2040 C CA . THR A 1 269 ? 28.367 19.009 -23.997 1.00 46.87 269 THR A CA 1
ATOM 2041 C C . THR A 1 269 ? 27.220 19.974 -23.632 1.00 50.33 269 THR A C 1
ATOM 2042 O O . THR A 1 269 ? 27.163 21.071 -24.249 1.00 44.39 269 THR A O 1
ATOM 2046 N N . SER A 1 270 ? 26.349 19.623 -22.675 1.00 47.31 270 SER A N 1
ATOM 2047 C CA . SER A 1 270 ? 25.155 20.436 -22.308 1.00 48.20 270 SER A CA 1
ATOM 2048 C C . SER A 1 270 ? 24.941 20.426 -20.790 1.00 46.90 270 SER A C 1
ATOM 2049 O O . SER A 1 270 ? 25.178 19.403 -20.135 1.00 43.44 270 SER A O 1
ATOM 2052 N N . PRO A 1 271 ? 24.515 21.563 -20.180 1.00 44.22 271 PRO A N 1
ATOM 2053 C CA . PRO A 1 271 ? 24.117 21.598 -18.771 1.00 44.23 271 PRO A CA 1
ATOM 2054 C C . PRO A 1 271 ? 23.144 20.482 -18.369 1.00 42.13 271 PRO A C 1
ATOM 2055 O O . PRO A 1 271 ? 23.404 19.825 -17.369 1.00 41.40 271 PRO A O 1
ATOM 2059 N N . SER A 1 272 ? 22.075 20.289 -19.145 1.00 40.17 272 SER A N 1
ATOM 2060 C CA . SER A 1 272 ? 20.986 19.334 -18.827 1.00 41.98 272 SER A CA 1
ATOM 2061 C C . SER A 1 272 ? 21.539 17.891 -18.846 1.00 40.64 272 SER A C 1
ATOM 2062 O O . SER A 1 272 ? 21.137 17.059 -17.973 1.00 45.67 272 SER A O 1
ATOM 2065 N N . ALA A 1 273 ? 22.512 17.596 -19.711 1.00 40.79 273 ALA A N 1
ATOM 2066 C CA . ALA A 1 273 ? 23.198 16.279 -19.710 1.00 41.01 273 ALA A CA 1
ATOM 2067 C C . ALA A 1 273 ? 23.980 16.121 -18.402 1.00 39.28 273 ALA A C 1
ATOM 2068 O O . ALA A 1 273 ? 23.910 15.054 -17.836 1.00 36.89 273 ALA A O 1
ATOM 2070 N N . ALA A 1 274 ? 24.697 17.151 -17.938 1.00 38.72 274 ALA A N 1
ATOM 2071 C CA . ALA A 1 274 ? 25.506 17.099 -16.692 1.00 37.84 274 ALA A CA 1
ATOM 2072 C C . ALA A 1 274 ? 24.564 16.947 -15.489 1.00 37.10 274 ALA A C 1
ATOM 2073 O O . ALA A 1 274 ? 24.846 16.142 -14.595 1.00 32.66 274 ALA A O 1
ATOM 2075 N N . GLN A 1 275 ? 23.435 17.646 -15.531 1.00 35.49 275 GLN A N 1
ATOM 2076 C CA . GLN A 1 275 ? 22.400 17.649 -14.471 1.00 34.54 275 GLN A CA 1
ATOM 2077 C C . GLN A 1 275 ? 21.780 16.244 -14.316 1.00 34.46 275 GLN A C 1
ATOM 2078 O O . GLN A 1 275 ? 21.643 15.816 -13.163 1.00 35.79 275 GLN A O 1
ATOM 2084 N N . THR A 1 276 ? 21.360 15.600 -15.410 1.00 36.15 276 THR A N 1
ATOM 2085 C CA . THR A 1 276 ? 20.832 14.198 -15.440 1.00 37.17 276 THR A CA 1
ATOM 2086 C C . THR A 1 276 ? 21.900 13.207 -14.953 1.00 33.07 276 THR A C 1
ATOM 2087 O O . THR A 1 276 ? 21.618 12.398 -14.068 1.00 35.38 276 THR A O 1
ATOM 2091 N N . ALA A 1 277 ? 23.114 13.281 -15.474 1.00 35.85 277 ALA A N 1
ATOM 2092 C CA . ALA A 1 277 ? 24.228 12.448 -14.978 1.00 36.69 277 ALA A CA 1
ATOM 2093 C C . ALA A 1 277 ? 24.304 12.557 -13.446 1.00 38.46 277 ALA A C 1
ATOM 2094 O O . ALA A 1 277 ? 24.297 11.501 -12.797 1.00 40.01 277 ALA A O 1
ATOM 2096 N N . ARG A 1 278 ? 24.366 13.771 -12.869 1.00 37.02 278 ARG A N 1
ATOM 2097 C CA . ARG A 1 278 ? 24.588 13.930 -11.409 1.00 36.32 278 ARG A CA 1
ATOM 2098 C C . ARG A 1 278 ? 23.368 13.354 -10.695 1.00 35.90 278 ARG A C 1
ATOM 2099 O O . ARG A 1 278 ? 23.553 12.688 -9.666 1.00 34.99 278 ARG A O 1
ATOM 2107 N N . ALA A 1 279 ? 22.164 13.655 -11.180 1.00 33.75 279 ALA A N 1
ATOM 2108 C CA . ALA A 1 279 ? 20.923 13.238 -10.495 1.00 34.25 279 ALA A CA 1
ATOM 2109 C C . ALA A 1 279 ? 20.882 11.704 -10.474 1.00 32.22 279 ALA A C 1
ATOM 2110 O O . ALA A 1 279 ? 20.499 11.155 -9.469 1.00 37.22 279 ALA A O 1
ATOM 2112 N N . ALA A 1 280 ? 21.303 11.057 -11.560 1.00 33.70 280 ALA A N 1
ATOM 2113 C CA . ALA A 1 280 ? 21.242 9.586 -11.754 1.00 35.89 280 ALA A CA 1
ATOM 2114 C C . ALA A 1 280 ? 22.200 8.891 -10.785 1.00 32.92 280 ALA A C 1
ATOM 2115 O O . ALA A 1 280 ? 21.911 7.759 -10.392 1.00 33.89 280 ALA A O 1
ATOM 2117 N N . GLY A 1 281 ? 23.313 9.545 -10.434 1.00 32.52 281 GLY A N 1
ATOM 2118 C CA . GLY A 1 281 ? 24.285 9.027 -9.453 1.00 33.18 281 GLY A CA 1
ATOM 2119 C C . GLY A 1 281 ? 25.736 9.151 -9.897 1.00 32.70 281 GLY A C 1
ATOM 2120 O O . GLY A 1 281 ? 26.619 8.707 -9.148 1.00 36.05 281 GLY A O 1
ATOM 2121 N N . ALA A 1 282 ? 26.016 9.754 -11.044 1.00 34.46 282 ALA A N 1
ATOM 2122 C CA . ALA A 1 282 ? 27.408 9.880 -11.511 1.00 36.75 282 ALA A CA 1
ATOM 2123 C C . ALA A 1 282 ? 28.205 10.695 -10.472 1.00 37.94 282 ALA A C 1
ATOM 2124 O O . ALA A 1 282 ? 27.669 11.661 -9.924 1.00 36.31 282 ALA A O 1
ATOM 2126 N N . VAL A 1 283 ? 29.427 10.282 -10.156 1.00 34.80 283 VAL A N 1
ATOM 2127 C CA . VAL A 1 283 ? 30.380 11.099 -9.350 1.00 36.61 283 VAL A CA 1
ATOM 2128 C C . VAL A 1 283 ? 31.160 12.044 -10.278 1.00 36.19 283 VAL A C 1
ATOM 2129 O O . VAL A 1 283 ? 31.429 13.186 -9.868 1.00 32.28 283 VAL A O 1
ATOM 2133 N N . TYR A 1 284 ? 31.591 11.562 -11.445 1.00 36.90 284 TYR A N 1
ATOM 2134 C CA . TYR A 1 284 ? 32.535 12.287 -12.332 1.00 37.09 284 TYR A CA 1
ATOM 2135 C C . TYR A 1 284 ? 31.817 12.686 -13.620 1.00 36.83 284 TYR A C 1
ATOM 2136 O O . TYR A 1 284 ? 30.919 11.980 -14.104 1.00 35.58 284 TYR A O 1
ATOM 2145 N N . GLY A 1 285 ? 32.189 13.860 -14.118 1.00 38.27 285 GLY A N 1
ATOM 2146 C CA . GLY A 1 285 ? 31.728 14.399 -15.401 1.00 41.30 285 GLY A CA 1
ATOM 2147 C C . GLY A 1 285 ? 32.926 14.659 -16.281 1.00 40.05 285 GLY A C 1
ATOM 2148 O O . GLY A 1 285 ? 33.878 15.320 -15.789 1.00 43.41 285 GLY A O 1
ATOM 2149 N N . GLY A 1 286 ? 32.848 14.236 -17.548 1.00 38.27 286 GLY A N 1
ATOM 2150 C CA . GLY A 1 286 ? 33.973 14.307 -18.492 1.00 37.61 286 GLY A CA 1
ATOM 2151 C C . GLY A 1 286 ? 33.773 15.458 -19.448 1.00 40.66 286 GLY A C 1
ATOM 2152 O O . GLY A 1 286 ? 32.662 15.553 -20.014 1.00 35.77 286 GLY A O 1
ATOM 2153 N N . LEU A 1 287 ? 34.806 16.286 -19.618 1.00 36.98 287 LEU A N 1
ATOM 2154 C CA . LEU A 1 287 ? 34.782 17.429 -20.570 1.00 43.05 287 LEU A CA 1
ATOM 2155 C C . LEU A 1 287 ? 35.934 17.245 -21.565 1.00 43.03 287 LEU A C 1
ATOM 2156 O O . LEU A 1 287 ? 37.098 17.062 -21.113 1.00 40.94 287 LEU A O 1
ATOM 2161 N N . ILE A 1 288 ? 35.609 17.225 -22.859 1.00 44.65 288 ILE A N 1
ATOM 2162 C CA . ILE A 1 288 ? 36.595 16.931 -23.938 1.00 53.29 288 ILE A CA 1
ATOM 2163 C C . ILE A 1 288 ? 37.032 18.259 -24.570 1.00 56.83 288 ILE A C 1
ATOM 2164 O O . ILE A 1 288 ? 36.161 19.051 -24.984 1.00 61.31 288 ILE A O 1
ATOM 2169 N N . PHE A 1 289 ? 38.344 18.503 -24.591 1.00 64.65 289 PHE A N 1
ATOM 2170 C CA . PHE A 1 289 ? 38.979 19.755 -25.084 1.00 70.80 289 PHE A CA 1
ATOM 2171 C C . PHE A 1 289 ? 39.443 19.608 -26.553 1.00 77.18 289 PHE A C 1
ATOM 2172 O O . PHE A 1 289 ? 39.503 20.654 -27.237 1.00 88.93 289 PHE A O 1
ATOM 2180 N N . GLU A 1 290 ? 39.702 18.382 -27.043 1.00 80.40 290 GLU A N 1
ATOM 2181 C CA . GLU A 1 290 ? 40.112 18.049 -28.450 1.00 89.53 290 GLU A CA 1
ATOM 2182 C C . GLU A 1 290 ? 39.078 18.533 -29.491 1.00 91.33 290 GLU A C 1
ATOM 2183 O O . GLU A 1 290 ? 37.925 18.055 -29.452 1.00 79.10 290 GLU A O 1
ATOM 2189 N N . GLU A 1 291 ? 39.505 19.365 -30.457 1.00 96.68 291 GLU A N 1
ATOM 2190 C CA . GLU A 1 291 ? 38.612 20.131 -31.381 1.00 98.97 291 GLU A CA 1
ATOM 2191 C C . GLU A 1 291 ? 38.176 19.290 -32.589 1.00 93.24 291 GLU A C 1
ATOM 2192 O O . GLU A 1 291 ? 37.241 19.728 -33.292 1.00 88.34 291 GLU A O 1
ATOM 2198 N N . ALA A 1 292 ? 38.811 18.136 -32.816 1.00 95.33 292 ALA A N 1
ATOM 2199 C CA . ALA A 1 292 ? 38.419 17.124 -33.829 1.00 94.26 292 ALA A CA 1
ATOM 2200 C C . ALA A 1 292 ? 37.492 16.068 -33.198 1.00 96.33 292 ALA A C 1
ATOM 2201 O O . ALA A 1 292 ? 37.624 14.873 -33.539 1.00 101.70 292 ALA A O 1
ATOM 2203 N N . SER A 1 293 ? 36.588 16.492 -32.306 1.00 94.29 293 SER A N 1
ATOM 2204 C CA . SER A 1 293 ? 35.614 15.636 -31.576 1.00 83.30 293 SER A CA 1
ATOM 2205 C C . SER A 1 293 ? 34.203 16.159 -31.843 1.00 86.46 293 SER A C 1
ATOM 2206 O O . SER A 1 293 ? 34.007 17.376 -31.909 1.00 90.54 293 SER A O 1
ATOM 2209 N N . PRO A 1 294 ? 33.188 15.274 -32.030 1.00 84.71 294 PRO A N 1
ATOM 2210 C CA . PRO A 1 294 ? 31.786 15.703 -32.047 1.00 84.01 294 PRO A CA 1
ATOM 2211 C C . PRO A 1 294 ? 31.296 16.146 -30.657 1.00 81.04 294 PRO A C 1
ATOM 2212 O O . PRO A 1 294 ? 30.238 16.739 -30.589 1.00 82.01 294 PRO A O 1
ATOM 2216 N N . ARG A 1 295 ? 32.058 15.805 -29.605 1.00 78.14 295 ARG A N 1
ATOM 2217 C CA . ARG A 1 295 ? 31.815 16.153 -28.174 1.00 82.03 295 ARG A CA 1
ATOM 2218 C C . ARG A 1 295 ? 32.765 17.271 -27.726 1.00 82.55 295 ARG A C 1
ATOM 2219 O O . ARG A 1 295 ? 32.839 17.533 -26.503 1.00 83.30 295 ARG A O 1
ATOM 2227 N N . ASN A 1 296 ? 33.489 17.890 -28.663 1.00 84.83 296 ASN A N 1
ATOM 2228 C CA . ASN A 1 296 ? 34.327 19.083 -28.378 1.00 84.34 296 ASN A CA 1
ATOM 2229 C C . ASN A 1 296 ? 33.428 20.142 -27.731 1.00 80.74 296 ASN A C 1
ATOM 2230 O O . ASN A 1 296 ? 32.295 20.338 -28.195 1.00 74.36 296 ASN A O 1
ATOM 2235 N N . VAL A 1 297 ? 33.923 20.800 -26.691 1.00 82.43 297 VAL A N 1
ATOM 2236 C CA . VAL A 1 297 ? 33.196 21.891 -25.990 1.00 83.27 297 VAL A CA 1
ATOM 2237 C C . VAL A 1 297 ? 34.135 23.117 -25.962 1.00 81.10 297 VAL A C 1
ATOM 2238 O O . VAL A 1 297 ? 35.362 22.930 -25.757 1.00 73.70 297 VAL A O 1
ATOM 2242 N N . SER A 1 298 ? 33.612 24.312 -26.277 1.00 70.46 298 SER A N 1
ATOM 2243 C CA . SER A 1 298 ? 34.339 25.604 -26.155 1.00 70.15 298 SER A CA 1
ATOM 2244 C C . SER A 1 298 ? 34.542 25.908 -24.666 1.00 72.51 298 SER A C 1
ATOM 2245 O O . SER A 1 298 ? 33.737 25.405 -23.855 1.00 75.11 298 SER A O 1
ATOM 2248 N N . ARG A 1 299 ? 35.547 26.716 -24.313 1.00 66.71 299 ARG A N 1
ATOM 2249 C CA . ARG A 1 299 ? 35.793 27.168 -22.912 1.00 71.16 299 ARG A CA 1
ATOM 2250 C C . ARG A 1 299 ? 34.541 27.864 -22.365 1.00 69.42 299 ARG A C 1
ATOM 2251 O O . ARG A 1 299 ? 34.318 27.798 -21.137 1.00 72.17 299 ARG A O 1
ATOM 2259 N N . GLU A 1 300 ? 33.751 28.484 -23.249 1.00 74.79 300 GLU A N 1
ATOM 2260 C CA . GLU A 1 300 ? 32.471 29.163 -22.914 1.00 77.35 300 GLU A CA 1
ATOM 2261 C C . GLU A 1 300 ? 31.440 28.103 -22.491 1.00 66.16 300 GLU A C 1
ATOM 2262 O O . GLU A 1 300 ? 30.838 28.293 -21.428 1.00 67.00 300 GLU A O 1
ATOM 2268 N N . THR A 1 301 ? 31.245 27.035 -23.271 1.00 59.18 301 THR A N 1
ATOM 2269 C CA . THR A 1 301 ? 30.295 25.931 -22.939 1.00 60.27 301 THR A CA 1
ATOM 2270 C C . THR A 1 301 ? 30.793 25.167 -21.700 1.00 57.97 301 THR A C 1
ATOM 2271 O O . THR A 1 301 ? 29.967 24.962 -20.776 1.00 56.98 301 THR A O 1
ATOM 2275 N N . LEU A 1 302 ? 32.085 24.818 -21.650 1.00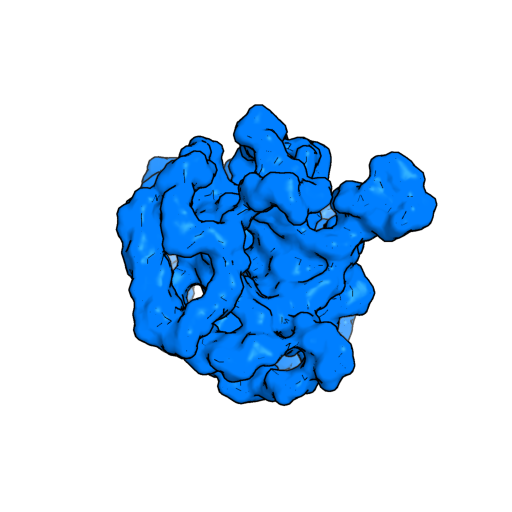 55.54 302 LEU A N 1
ATOM 2276 C CA . LEU A 1 302 ? 32.716 24.104 -20.509 1.00 57.35 302 LEU A CA 1
ATOM 2277 C C . LEU A 1 302 ? 32.264 24.748 -19.205 1.00 57.45 302 LEU A C 1
ATOM 2278 O O . LEU A 1 302 ? 31.877 23.998 -18.302 1.00 57.32 302 LEU A O 1
ATOM 2283 N N . GLN A 1 303 ? 32.366 26.078 -19.114 1.00 54.82 303 GLN A N 1
ATOM 2284 C CA . GLN A 1 303 ? 32.265 26.824 -17.832 1.00 54.26 303 GLN A CA 1
ATOM 2285 C C . GLN A 1 303 ? 30.791 27.004 -17.488 1.00 49.28 303 GLN A C 1
ATOM 2286 O O . GLN A 1 303 ? 30.493 26.963 -16.298 1.00 51.95 303 GLN A O 1
ATOM 2292 N N . LYS A 1 304 ? 29.923 27.149 -18.493 1.00 45.32 304 LYS A N 1
ATOM 2293 C CA . LYS A 1 304 ? 28.449 27.103 -18.319 1.00 48.20 304 LYS A CA 1
ATOM 2294 C C . LYS A 1 304 ? 28.037 25.741 -17.736 1.00 49.12 304 LYS A C 1
ATOM 2295 O O . LYS A 1 304 ? 27.176 25.730 -16.839 1.00 50.64 304 LYS A O 1
ATOM 2301 N N . ILE A 1 305 ? 28.619 24.626 -18.200 1.00 43.22 305 ILE A N 1
ATOM 2302 C CA . ILE A 1 305 ? 28.203 23.277 -17.711 1.00 42.57 305 ILE A CA 1
ATOM 2303 C C . ILE A 1 305 ? 28.585 23.138 -16.246 1.00 40.37 305 ILE A C 1
ATOM 2304 O O . ILE A 1 305 ? 27.742 22.742 -15.462 1.00 41.52 305 ILE A O 1
ATOM 2309 N N . ILE A 1 306 ? 29.840 23.411 -15.930 1.00 40.53 306 ILE A N 1
ATOM 2310 C CA . ILE A 1 306 ? 30.384 23.425 -14.551 1.00 40.20 306 ILE A CA 1
ATOM 2311 C C . ILE A 1 306 ? 29.498 24.307 -13.661 1.00 41.19 306 ILE A C 1
ATOM 2312 O O . ILE A 1 306 ? 29.227 23.922 -12.501 1.00 39.58 306 ILE A O 1
ATOM 2317 N N . ALA A 1 307 ? 29.123 25.488 -14.134 1.00 40.02 307 ALA A N 1
ATOM 2318 C CA . ALA A 1 307 ? 28.361 26.443 -13.305 1.00 40.90 307 ALA A CA 1
ATOM 2319 C C . ALA A 1 307 ? 26.962 25.861 -13.087 1.00 43.08 307 ALA A C 1
ATOM 2320 O O . ALA A 1 307 ? 26.530 25.894 -11.928 1.00 45.80 307 ALA A O 1
ATOM 2322 N N . ALA A 1 308 ? 26.318 25.322 -14.141 1.00 43.94 308 ALA A N 1
ATOM 2323 C CA . ALA A 1 308 ? 24.940 24.753 -14.115 1.00 45.94 308 ALA A CA 1
ATOM 2324 C C . ALA A 1 308 ? 24.866 23.459 -13.291 1.00 38.67 308 ALA A C 1
ATOM 2325 O O . ALA A 1 308 ? 23.786 23.136 -12.804 1.00 38.76 308 ALA A O 1
ATOM 2327 N N . GLU A 1 309 ? 25.962 22.719 -13.160 1.00 41.19 309 GLU A N 1
ATOM 2328 C CA . GLU A 1 309 ? 25.998 21.473 -12.361 1.00 35.05 309 GLU A CA 1
ATOM 2329 C C . GLU A 1 309 ? 27.301 21.453 -11.585 1.00 38.09 309 GLU A C 1
ATOM 2330 O O . GLU A 1 309 ? 28.277 20.818 -11.988 1.00 34.68 309 GLU A O 1
ATOM 2336 N N . PRO A 1 310 ? 27.344 22.172 -10.442 1.00 40.16 310 PRO A N 1
ATOM 2337 C CA . PRO A 1 310 ? 28.560 22.249 -9.655 1.00 40.54 310 PRO A CA 1
ATOM 2338 C C . PRO A 1 310 ? 28.912 20.948 -8.923 1.00 38.50 310 PRO A C 1
ATOM 2339 O O . PRO A 1 310 ? 30.048 20.844 -8.525 1.00 37.09 310 PRO A O 1
ATOM 2343 N N . ASN A 1 311 ? 28.013 19.959 -8.876 1.00 37.49 311 ASN A N 1
ATOM 2344 C CA . ASN A 1 311 ? 28.156 18.817 -7.938 1.00 36.40 311 ASN A CA 1
ATOM 2345 C C . ASN A 1 311 ? 28.616 17.546 -8.646 1.00 35.33 311 ASN A C 1
ATOM 2346 O O . ASN A 1 311 ? 28.468 16.475 -8.064 1.00 35.15 311 ASN A O 1
ATOM 2351 N N . LEU A 1 312 ? 29.164 17.658 -9.847 1.00 36.58 312 LEU A N 1
ATOM 2352 C CA . LEU A 1 312 ? 30.046 16.613 -10.417 1.00 36.85 312 LEU A CA 1
ATOM 2353 C C . LEU A 1 312 ? 31.488 17.042 -10.126 1.00 39.63 312 LEU A C 1
ATOM 2354 O O . LEU A 1 312 ? 31.726 18.253 -10.023 1.00 38.39 312 LEU A O 1
ATOM 2359 N N . ARG A 1 313 ? 32.397 16.086 -9.959 1.00 36.25 313 ARG A N 1
ATOM 2360 C CA . ARG A 1 313 ? 33.852 16.344 -10.042 1.00 37.35 313 ARG A CA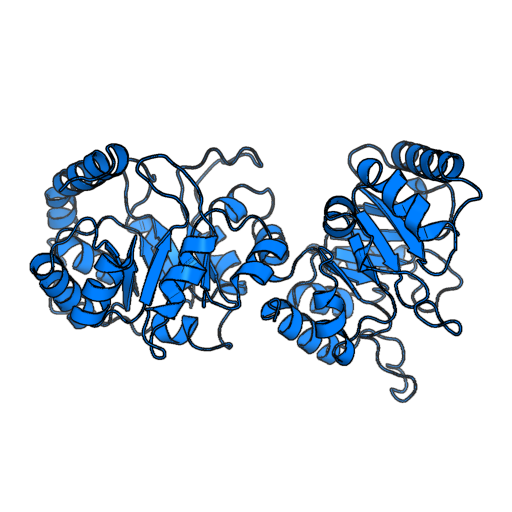 1
ATOM 2361 C C . ARG A 1 313 ? 34.241 16.269 -11.516 1.00 39.66 313 ARG A C 1
ATOM 2362 O O . ARG A 1 313 ? 34.082 15.160 -12.099 1.00 36.04 313 ARG A O 1
ATOM 2370 N N . TYR A 1 314 ? 34.703 17.379 -12.108 1.00 37.81 314 TYR A N 1
ATOM 2371 C CA . TYR A 1 314 ? 34.898 17.464 -13.576 1.00 38.26 314 TYR A CA 1
ATOM 2372 C C . TYR A 1 314 ? 36.301 16.960 -13.922 1.00 38.28 314 TYR A C 1
ATOM 2373 O O . TYR A 1 314 ? 37.234 17.129 -13.133 1.00 42.41 314 TYR A O 1
ATOM 2382 N N . VAL A 1 315 ? 36.394 16.281 -15.057 1.00 38.40 315 VAL A N 1
ATOM 2383 C CA . VAL A 1 315 ? 37.642 15.678 -15.593 1.00 41.00 315 VAL A CA 1
ATOM 2384 C C . VAL A 1 315 ? 37.844 16.250 -16.996 1.00 40.47 315 VAL A C 1
ATOM 2385 O O . VAL A 1 315 ? 36.948 16.076 -17.842 1.00 40.29 315 VAL A O 1
ATOM 2389 N N . ALA A 1 316 ? 38.964 16.954 -17.193 1.00 46.28 316 ALA A N 1
ATOM 2390 C CA . ALA A 1 316 ? 39.375 17.559 -18.480 1.00 46.32 316 ALA A CA 1
ATOM 2391 C C . ALA A 1 316 ? 40.102 16.486 -19.282 1.00 43.80 316 ALA A C 1
ATOM 2392 O O . ALA A 1 316 ? 41.132 15.963 -18.765 1.00 47.33 316 ALA A O 1
ATOM 2394 N N . VAL A 1 317 ? 39.540 16.109 -20.430 1.00 46.14 317 VAL A N 1
ATOM 2395 C CA . VAL A 1 317 ? 40.052 14.999 -21.294 1.00 50.23 317 VAL A CA 1
ATOM 2396 C C . VAL A 1 317 ? 40.743 15.608 -22.519 1.00 50.91 317 VAL A C 1
ATOM 2397 O O . VAL A 1 317 ? 40.057 16.322 -23.262 1.00 48.68 317 VAL A O 1
ATOM 2401 N N . SER A 1 318 ? 42.034 15.310 -22.711 1.00 53.44 318 SER A N 1
ATOM 2402 C CA . SER A 1 318 ? 42.886 15.814 -23.823 1.00 53.57 318 SER A CA 1
ATOM 2403 C C . SER A 1 318 ? 43.786 14.683 -24.344 1.00 54.65 318 SER A C 1
ATOM 2404 O O . SER A 1 318 ? 44.209 13.842 -23.516 1.00 46.14 318 SER A O 1
ATOM 2407 N N . ARG A 1 319 ? 44.061 14.673 -25.661 1.00 57.23 319 ARG A N 1
ATOM 2408 C CA . ARG A 1 319 ? 44.971 13.698 -26.335 1.00 59.39 319 ARG A CA 1
ATOM 2409 C C . ARG A 1 319 ? 46.426 14.208 -26.354 1.00 57.05 319 ARG A C 1
ATOM 2410 O O . ARG A 1 319 ? 47.273 13.493 -26.906 1.00 55.81 319 ARG A O 1
ATOM 2418 N N . ARG A 1 320 ? 46.722 15.351 -25.721 1.00 59.35 320 ARG A N 1
ATOM 2419 C CA . ARG A 1 320 ? 48.049 16.030 -25.740 1.00 58.76 320 ARG A CA 1
ATOM 2420 C C . ARG A 1 320 ? 49.001 15.367 -24.743 1.00 60.30 320 ARG A C 1
ATOM 2421 O O . ARG A 1 320 ? 48.507 14.705 -23.793 1.00 55.57 320 ARG A O 1
ATOM 2429 N N . THR A 1 321 ? 50.310 15.583 -24.911 1.00 57.11 321 THR A N 1
ATOM 2430 C CA . THR A 1 321 ? 51.374 14.978 -24.060 1.00 57.70 321 THR A CA 1
ATOM 2431 C C . THR A 1 321 ? 51.903 16.029 -23.075 1.00 56.13 321 THR A C 1
ATOM 2432 O O . THR A 1 321 ? 52.648 15.653 -22.162 1.00 59.51 321 THR A O 1
ATOM 2436 N N . SER A 1 322 ? 51.521 17.293 -23.255 1.00 54.97 322 SER A N 1
ATOM 2437 C CA . SER A 1 322 ? 51.862 18.429 -22.360 1.00 56.62 322 SER A CA 1
ATOM 2438 C C . SER A 1 322 ? 50.879 19.576 -22.602 1.00 53.21 322 SER A C 1
ATOM 2439 O O . SER A 1 322 ? 50.102 19.494 -23.565 1.00 52.84 322 SER A O 1
ATOM 2442 N N . GLY A 1 323 ? 50.934 20.618 -21.773 1.00 60.30 323 GLY A N 1
ATOM 2443 C CA . GLY A 1 323 ? 50.056 21.801 -21.881 1.00 62.32 323 GLY A CA 1
ATOM 2444 C C . GLY A 1 323 ? 48.768 21.628 -21.092 1.00 66.38 323 GLY A C 1
ATOM 2445 O O . GLY A 1 323 ? 47.741 22.255 -21.466 1.00 70.22 323 GLY A O 1
ATOM 2446 N N . TYR A 1 324 ? 48.813 20.832 -20.020 1.00 64.72 324 TYR A N 1
ATOM 2447 C CA . TYR A 1 324 ? 47.624 20.490 -19.191 1.00 66.93 324 TYR A CA 1
ATOM 2448 C C . TYR A 1 324 ? 47.248 21.666 -18.282 1.00 64.48 324 TYR A C 1
ATOM 2449 O O . TYR A 1 324 ? 46.066 21.715 -17.876 1.00 65.47 324 TYR A O 1
ATOM 2458 N N . LYS A 1 325 ? 48.175 22.599 -18.025 1.00 66.31 325 LYS A N 1
ATOM 2459 C CA . LYS A 1 325 ? 47.903 23.840 -17.239 1.00 64.21 325 LYS A CA 1
ATOM 2460 C C . LYS A 1 325 ? 46.812 24.664 -17.940 1.00 58.13 325 LYS A C 1
ATOM 2461 O O . LYS A 1 325 ? 45.946 25.181 -17.232 1.00 57.21 325 LYS A O 1
ATOM 2467 N N . ASP A 1 326 ? 46.819 24.723 -19.278 1.00 60.59 326 ASP A N 1
ATOM 2468 C CA . ASP A 1 326 ? 45.836 25.483 -20.098 1.00 63.55 326 ASP A CA 1
ATOM 2469 C C . ASP A 1 326 ? 44.418 24.961 -19.877 1.00 63.43 326 ASP A C 1
ATOM 2470 O O . ASP A 1 326 ? 43.485 25.714 -20.149 1.00 62.33 326 ASP A O 1
ATOM 2475 N N . LEU A 1 327 ? 44.263 23.696 -19.493 1.00 62.41 327 LEU A N 1
ATOM 2476 C CA . LEU A 1 327 ? 42.929 23.062 -19.359 1.00 60.23 327 LEU A CA 1
ATOM 2477 C C . LEU A 1 327 ? 42.281 23.487 -18.033 1.00 59.31 327 LEU A C 1
ATOM 2478 O O . LEU A 1 327 ? 41.047 23.542 -17.982 1.00 68.67 327 LEU A O 1
ATOM 2483 N N . LEU A 1 328 ? 43.081 23.780 -17.003 1.00 58.22 328 LEU A N 1
ATOM 2484 C CA . LEU A 1 328 ? 42.597 24.000 -15.618 1.00 56.81 328 LEU A CA 1
ATOM 2485 C C . LEU A 1 328 ? 41.759 25.278 -15.559 1.00 64.04 328 LEU A C 1
ATOM 2486 O O . LEU A 1 328 ? 42.181 26.320 -16.083 1.00 74.60 328 LEU A O 1
ATOM 2491 N N . VAL A 1 329 ? 40.598 25.128 -14.936 1.00 61.67 329 VAL A N 1
ATOM 2492 C CA . VAL A 1 329 ? 39.452 26.071 -14.828 1.00 61.43 329 VAL A CA 1
ATOM 2493 C C . VAL A 1 329 ? 38.899 25.775 -13.432 1.00 56.34 329 VAL A C 1
ATOM 2494 O O . VAL A 1 329 ? 39.206 24.678 -12.924 1.00 53.20 329 VAL A O 1
ATOM 2498 N N . ASP A 1 330 ? 38.202 26.701 -12.782 1.00 59.08 330 ASP A N 1
ATOM 2499 C CA . ASP A 1 330 ? 37.510 26.387 -11.501 1.00 60.45 330 ASP A CA 1
ATOM 2500 C C . ASP A 1 330 ? 36.614 25.172 -11.755 1.00 49.28 330 ASP A C 1
ATOM 2501 O O . ASP A 1 330 ? 35.900 25.200 -12.768 1.00 45.56 330 ASP A O 1
ATOM 2506 N N . GLY A 1 331 ? 36.754 24.125 -10.939 1.00 45.11 331 GLY A N 1
ATOM 2507 C CA . GLY A 1 331 ? 35.841 22.961 -10.894 1.00 49.62 331 GLY A CA 1
ATOM 2508 C C . GLY A 1 331 ? 36.435 21.716 -11.535 1.00 52.92 331 GLY A C 1
ATOM 2509 O O . GLY A 1 331 ? 35.826 20.624 -11.378 1.00 62.52 331 GLY A O 1
ATOM 2510 N N . ILE A 1 332 ? 37.556 21.863 -12.253 1.00 52.40 332 ILE A N 1
ATOM 2511 C CA . ILE A 1 332 ? 38.340 20.727 -12.812 1.00 50.42 332 ILE A CA 1
ATOM 2512 C C . ILE A 1 332 ? 39.035 20.035 -11.641 1.00 50.97 332 ILE A C 1
ATOM 2513 O O . ILE A 1 332 ? 39.895 20.661 -11.024 1.00 47.96 332 ILE A O 1
ATOM 2518 N N . PHE A 1 333 ? 38.640 18.787 -11.371 1.00 43.50 333 PHE A N 1
ATOM 2519 C CA . PHE A 1 333 ? 39.086 17.952 -10.232 1.00 38.85 333 PHE A CA 1
ATOM 2520 C C . PHE A 1 333 ? 40.264 17.083 -10.687 1.00 36.05 333 PHE A C 1
ATOM 2521 O O . PHE A 1 333 ? 41.118 16.690 -9.848 1.00 40.30 333 PHE A O 1
ATOM 2529 N N . ALA A 1 334 ? 40.307 16.771 -11.978 1.00 38.08 334 ALA A N 1
ATOM 2530 C CA . ALA A 1 334 ? 41.279 15.807 -12.538 1.00 39.83 334 ALA A CA 1
ATOM 2531 C C . ALA A 1 334 ? 41.495 16.116 -14.006 1.00 38.89 334 ALA A C 1
ATOM 2532 O O . ALA A 1 334 ? 40.561 16.634 -14.645 1.00 40.10 334 ALA A O 1
ATOM 2534 N N . VAL A 1 335 ? 42.677 15.776 -14.518 1.00 40.04 335 VAL A N 1
ATOM 2535 C CA . VAL A 1 335 ? 42.930 15.746 -15.987 1.00 41.01 335 VAL A CA 1
ATOM 2536 C C . VAL A 1 335 ? 43.101 14.287 -16.408 1.00 35.76 335 VAL A C 1
ATOM 2537 O O . VAL A 1 335 ? 43.751 13.531 -15.678 1.00 39.61 335 VAL A O 1
ATOM 2541 N N . GLN A 1 336 ? 42.521 13.930 -17.543 1.00 38.57 336 GLN A N 1
ATOM 2542 C CA . GLN A 1 336 ? 42.592 12.562 -18.122 1.00 41.59 336 GLN A CA 1
ATOM 2543 C C . GLN A 1 336 ? 43.549 12.597 -19.307 1.00 41.49 336 GLN A C 1
ATOM 2544 O O . GLN A 1 336 ? 43.173 13.179 -20.340 1.00 41.15 336 GLN A O 1
ATOM 2550 N N . ILE A 1 337 ? 44.735 12.003 -19.152 1.00 42.98 337 ILE A N 1
ATOM 2551 C CA . ILE A 1 337 ? 45.728 11.937 -20.255 1.00 43.28 337 ILE A CA 1
ATOM 2552 C C . ILE A 1 337 ? 45.199 10.884 -21.220 1.00 43.65 337 ILE A C 1
ATOM 2553 O O . ILE A 1 337 ? 45.247 9.697 -20.838 1.00 44.39 337 ILE A O 1
ATOM 2558 N N . HIS A 1 338 ? 44.668 11.314 -22.369 1.00 43.12 338 HIS A N 1
ATOM 2559 C CA . HIS A 1 338 ? 44.103 10.443 -23.438 1.00 48.02 338 HIS A CA 1
ATOM 2560 C C . HIS A 1 338 ? 45.051 10.380 -24.649 1.00 49.56 338 HIS A C 1
ATOM 2561 O O . HIS A 1 338 ? 44.600 10.000 -25.745 1.00 43.72 338 HIS A O 1
ATOM 2568 N N . ALA A 1 339 ? 46.319 10.753 -24.465 1.00 47.44 339 ALA A N 1
ATOM 2569 C CA . ALA A 1 339 ? 47.367 10.702 -25.510 1.00 48.52 339 ALA A CA 1
ATOM 2570 C C . ALA A 1 339 ? 47.529 9.256 -25.938 1.00 48.94 339 ALA A C 1
ATOM 2571 O O . ALA A 1 339 ? 47.212 8.360 -25.157 1.00 52.86 339 ALA A O 1
ATOM 2573 N N . PRO A 1 340 ? 47.998 8.976 -27.177 1.00 55.03 340 PRO A N 1
ATOM 2574 C CA . PRO A 1 340 ? 48.217 7.599 -27.607 1.00 51.16 340 PRO A CA 1
ATOM 2575 C C . PRO A 1 340 ? 49.293 7.011 -26.693 1.00 49.32 340 PRO A C 1
ATOM 2576 O O . PRO A 1 340 ? 50.093 7.754 -26.146 1.00 46.92 340 PRO A O 1
ATOM 2580 N N . LEU A 1 341 ? 49.276 5.699 -26.518 1.00 49.39 341 LEU A N 1
ATOM 2581 C CA . LEU A 1 341 ? 50.250 5.031 -25.631 1.00 49.76 341 LEU A CA 1
ATOM 2582 C C . LEU A 1 341 ? 51.651 5.419 -26.126 1.00 50.57 341 LEU A C 1
ATOM 2583 O O . LEU A 1 341 ? 51.806 5.613 -27.323 1.00 47.55 341 LEU A O 1
ATOM 2588 N N . GLN A 1 342 ? 52.612 5.599 -25.229 1.00 54.69 342 GLN A N 1
ATOM 2589 C CA . GLN A 1 342 ? 54.004 5.952 -25.598 1.00 57.01 342 GLN A CA 1
ATOM 2590 C C . GLN A 1 342 ? 54.746 4.649 -25.927 1.00 65.30 342 GLN A C 1
ATOM 2591 O O . GLN A 1 342 ? 54.099 3.578 -25.962 1.00 62.84 342 GLN A O 1
ATOM 2597 N N . ASP A 1 343 ? 56.061 4.736 -26.135 1.00 72.63 343 ASP A N 1
ATOM 2598 C CA . ASP A 1 343 ? 56.889 3.638 -26.698 1.00 70.59 343 ASP A CA 1
ATOM 2599 C C . ASP A 1 343 ? 57.305 2.659 -25.606 1.00 63.37 343 ASP A C 1
ATOM 2600 O O . ASP A 1 343 ? 57.484 1.485 -25.938 1.00 60.66 343 ASP A O 1
ATOM 2605 N N . SER A 1 344 ? 57.475 3.133 -24.373 1.00 63.48 344 SER A N 1
ATOM 2606 C CA . SER A 1 344 ? 57.932 2.325 -23.216 1.00 59.89 344 SER A CA 1
ATOM 2607 C C . SER A 1 344 ? 57.122 2.679 -21.969 1.00 54.75 344 SER A C 1
ATOM 2608 O O . SER A 1 344 ? 56.448 3.733 -21.948 1.00 58.25 344 SER A O 1
ATOM 2611 N N . VAL A 1 345 ? 57.247 1.837 -20.950 1.00 56.05 345 VAL A N 1
ATOM 2612 C CA . VAL A 1 345 ? 56.768 2.097 -19.567 1.00 59.44 345 VAL A CA 1
ATOM 2613 C C . VAL A 1 345 ? 57.412 3.387 -19.044 1.00 62.38 345 VAL A C 1
ATOM 2614 O O . VAL A 1 345 ? 56.684 4.229 -18.470 1.00 64.53 345 VAL A O 1
ATOM 2618 N N . GLU A 1 346 ? 58.715 3.555 -19.280 1.00 62.25 346 GLU A N 1
ATOM 2619 C CA . GLU A 1 346 ? 59.527 4.692 -18.773 1.00 63.14 346 GLU A CA 1
ATOM 2620 C C . GLU A 1 346 ? 59.009 6.003 -19.370 1.00 52.52 346 GLU A C 1
ATOM 2621 O O . GLU A 1 346 ? 58.968 6.994 -18.625 1.00 60.18 346 GLU A O 1
ATOM 2627 N N . ALA A 1 347 ? 58.679 6.028 -20.664 1.00 53.10 347 ALA A N 1
ATOM 2628 C CA . ALA A 1 347 ? 58.105 7.221 -21.333 1.00 54.07 347 ALA A CA 1
ATOM 2629 C C . ALA A 1 347 ? 56.718 7.504 -20.740 1.00 58.17 347 ALA A C 1
ATOM 2630 O O . ALA A 1 347 ? 56.377 8.695 -20.571 1.00 57.33 347 ALA A O 1
ATOM 2632 N N . GLU A 1 348 ? 55.963 6.451 -20.412 1.00 54.36 348 GLU A N 1
ATOM 2633 C CA . GLU A 1 348 ? 54.617 6.582 -19.789 1.00 54.78 348 GLU A CA 1
ATOM 2634 C C . GLU A 1 348 ? 54.783 7.147 -18.378 1.00 52.58 348 GLU A C 1
ATOM 2635 O O . GLU A 1 348 ? 54.058 8.091 -18.036 1.00 49.82 348 GLU A O 1
ATOM 2641 N N . LYS A 1 349 ? 55.732 6.621 -17.601 1.00 53.41 349 LYS A N 1
ATOM 2642 C CA . LYS A 1 349 ? 56.013 7.126 -16.228 1.00 50.56 349 LYS A CA 1
ATOM 2643 C C . LYS A 1 349 ? 56.437 8.594 -16.314 1.00 47.94 349 LYS A C 1
ATOM 2644 O O . LYS A 1 349 ? 56.026 9.359 -15.425 1.00 52.60 349 LYS A O 1
ATOM 2650 N N . ALA A 1 350 ? 57.169 8.971 -17.371 1.00 46.21 350 ALA A N 1
ATOM 2651 C CA . ALA A 1 350 ? 57.692 10.336 -17.608 1.00 49.82 350 ALA A CA 1
ATOM 2652 C C . ALA A 1 350 ? 56.551 11.278 -18.003 1.00 50.37 350 ALA A C 1
ATOM 2653 O O . ALA A 1 350 ? 56.485 12.393 -17.435 1.00 57.79 350 ALA A O 1
ATOM 2655 N N . LEU A 1 351 ? 55.723 10.888 -18.974 1.00 50.26 351 LEU A N 1
ATOM 2656 C CA . LEU A 1 351 ? 54.531 11.692 -19.392 1.00 55.98 351 LEU A CA 1
ATOM 2657 C C . LEU A 1 351 ? 53.710 12.068 -18.145 1.00 54.20 351 LEU A C 1
ATOM 2658 O O . LEU A 1 351 ? 53.349 13.270 -17.951 1.00 53.96 351 LEU A O 1
ATOM 2663 N N . ILE A 1 352 ? 53.467 11.076 -17.299 1.00 51.60 352 ILE A N 1
ATOM 2664 C CA . ILE A 1 352 ? 52.589 11.224 -16.110 1.00 55.54 352 ILE A CA 1
ATOM 2665 C C . ILE A 1 352 ? 53.250 12.202 -15.132 1.00 56.59 352 ILE A C 1
ATOM 2666 O O . ILE A 1 352 ? 52.568 13.176 -14.739 1.00 55.45 352 ILE A O 1
ATOM 2671 N N . ALA A 1 353 ? 54.524 11.987 -14.787 1.00 53.22 353 ALA A N 1
ATOM 2672 C CA . ALA A 1 353 ? 55.319 12.900 -13.919 1.00 53.21 353 ALA A CA 1
ATOM 2673 C C . ALA A 1 353 ? 55.338 14.320 -14.500 1.00 50.82 353 ALA A C 1
ATOM 2674 O O . ALA A 1 353 ? 55.315 15.278 -13.697 1.00 55.69 353 ALA A O 1
ATOM 2676 N N . ALA A 1 354 ? 55.396 14.459 -15.830 1.00 49.23 354 ALA A N 1
ATOM 2677 C CA . ALA A 1 354 ? 55.403 15.776 -16.511 1.00 50.60 354 ALA A CA 1
ATOM 2678 C C . ALA A 1 354 ? 54.041 16.449 -16.321 1.00 56.70 354 ALA A C 1
ATOM 2679 O O . ALA A 1 354 ? 54.013 17.689 -16.153 1.00 57.79 354 ALA A O 1
ATOM 2681 N N . VAL A 1 355 ? 52.946 15.682 -16.370 1.00 55.78 355 VAL A N 1
ATOM 2682 C CA . VAL A 1 355 ? 51.577 16.256 -16.192 1.00 53.34 355 VAL A CA 1
ATOM 2683 C C . VAL A 1 355 ? 51.346 16.519 -14.699 1.00 50.40 355 VAL A C 1
ATOM 2684 O O . VAL A 1 355 ? 50.909 17.616 -14.342 1.00 49.52 355 VAL A O 1
ATOM 2688 N N . ARG A 1 356 ? 51.679 15.559 -13.849 1.00 48.06 356 ARG A N 1
ATOM 2689 C CA . ARG A 1 356 ? 51.685 15.735 -12.382 1.00 58.72 356 ARG A CA 1
ATOM 2690 C C . ARG A 1 356 ? 52.320 17.102 -12.081 1.00 64.59 356 ARG A C 1
ATOM 2691 O O . ARG A 1 356 ? 51.751 17.883 -11.287 1.00 63.47 356 ARG A O 1
ATOM 2699 N N . GLU A 1 357 ? 53.428 17.390 -12.773 1.00 69.71 357 GLU A N 1
ATOM 2700 C CA . GLU A 1 357 ? 54.241 18.625 -12.642 1.00 68.70 357 GLU A CA 1
ATOM 2701 C C . GLU A 1 357 ? 53.456 19.855 -13.103 1.00 61.69 357 GLU A C 1
ATOM 2702 O O . GLU A 1 357 ? 53.406 20.830 -12.335 1.00 59.74 357 GLU A O 1
ATOM 2708 N N . GLU A 1 358 ? 52.878 19.811 -14.301 1.00 54.59 358 GLU A N 1
ATOM 2709 C CA . GLU A 1 358 ? 52.060 20.915 -14.859 1.00 58.32 358 GLU A CA 1
ATOM 2710 C C . GLU A 1 358 ? 50.887 21.305 -13.932 1.00 64.70 358 GLU A C 1
ATOM 2711 O O . GLU A 1 358 ? 50.675 22.520 -13.792 1.00 62.79 358 GLU A O 1
ATOM 2717 N N . VAL A 1 359 ? 50.110 20.368 -13.352 1.00 59.61 359 VAL A N 1
ATOM 2718 C CA . VAL A 1 359 ? 48.750 20.689 -12.784 1.00 53.60 359 VAL A CA 1
ATOM 2719 C C . VAL A 1 359 ? 48.813 20.919 -11.269 1.00 50.70 359 VAL A C 1
ATOM 2720 O O . VAL A 1 359 ? 47.854 21.484 -10.713 1.00 55.70 359 VAL A O 1
ATOM 2724 N N . GLY A 1 360 ? 49.893 20.502 -10.621 1.00 47.39 360 GLY A N 1
ATOM 2725 C CA . GLY A 1 360 ? 50.118 20.766 -9.195 1.00 50.17 360 GLY A CA 1
ATOM 2726 C C . GLY A 1 360 ? 49.316 19.786 -8.362 1.00 52.97 360 GLY A C 1
ATOM 2727 O O . GLY A 1 360 ? 48.406 19.145 -8.872 1.00 59.77 360 GLY A O 1
ATOM 2728 N N . PRO A 1 361 ? 49.617 19.658 -7.057 1.00 58.24 361 PRO A N 1
ATOM 2729 C CA . PRO A 1 361 ? 49.068 18.564 -6.257 1.00 56.44 361 PRO A CA 1
ATOM 2730 C C . PRO A 1 361 ? 47.569 18.682 -5.929 1.00 52.62 361 PRO A C 1
ATOM 2731 O O . PRO A 1 361 ? 47.099 17.854 -5.190 1.00 53.09 361 PRO A O 1
ATOM 2735 N N . GLN A 1 362 ? 46.863 19.685 -6.461 1.00 56.62 362 GLN A N 1
ATOM 2736 C CA . GLN A 1 362 ? 45.425 19.944 -6.159 1.00 61.54 362 GLN A CA 1
ATOM 2737 C C . GLN A 1 362 ? 44.572 19.416 -7.318 1.00 57.63 362 GLN A C 1
ATOM 2738 O O . GLN A 1 362 ? 43.356 19.687 -7.327 1.00 56.21 362 GLN A O 1
ATOM 2744 N N . VAL A 1 363 ? 45.195 18.784 -8.312 1.00 48.80 363 VAL A N 1
ATOM 2745 C CA . VAL A 1 363 ? 44.465 18.279 -9.502 1.00 47.33 363 VAL A CA 1
ATOM 2746 C C . VAL A 1 363 ? 44.915 16.848 -9.721 1.00 47.77 363 VAL A C 1
ATOM 2747 O O . VAL A 1 363 ? 46.116 16.641 -9.935 1.00 45.15 363 VAL A O 1
ATOM 2751 N N . GLN A 1 364 ? 43.976 15.904 -9.644 1.00 45.96 364 GLN A N 1
ATOM 2752 C CA . GLN A 1 364 ? 44.271 14.462 -9.861 1.00 46.19 364 GLN A CA 1
ATOM 2753 C C . GLN A 1 364 ? 44.705 14.260 -11.315 1.00 41.36 364 GLN A C 1
ATOM 2754 O O . GLN A 1 364 ? 44.292 15.065 -12.190 1.00 38.39 364 GLN A O 1
ATOM 2760 N N . VAL A 1 365 ? 45.519 13.229 -11.536 1.00 40.42 365 VAL A N 1
ATOM 2761 C CA . VAL A 1 365 ? 46.053 12.851 -12.873 1.00 43.76 365 VAL A CA 1
ATOM 2762 C C . VAL A 1 365 ? 45.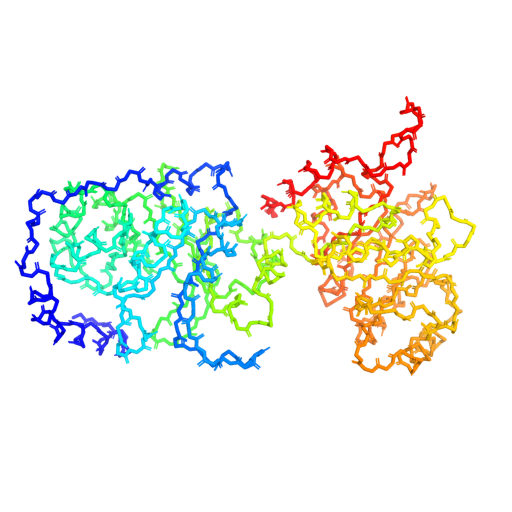648 11.396 -13.163 1.00 41.33 365 VAL A C 1
ATOM 2763 O O . VAL A 1 365 ? 45.996 10.472 -12.364 1.00 39.51 365 VAL A O 1
ATOM 2767 N N . TRP A 1 366 ? 44.908 11.219 -14.254 1.00 41.43 366 TRP A N 1
ATOM 2768 C CA . TRP A 1 366 ? 44.320 9.935 -14.704 1.00 43.15 366 TRP A CA 1
ATOM 2769 C C . TRP A 1 366 ? 44.996 9.510 -16.013 1.00 41.81 366 TRP A C 1
ATOM 2770 O O . TRP A 1 366 ? 45.179 10.380 -16.886 1.00 40.71 366 TRP A O 1
ATOM 2781 N N . ARG A 1 367 ? 45.290 8.225 -16.184 1.00 42.58 367 ARG A N 1
ATOM 2782 C CA . ARG A 1 367 ? 45.768 7.687 -17.487 1.00 42.57 367 ARG A CA 1
ATOM 2783 C C . ARG A 1 367 ? 44.716 6.768 -18.114 1.00 39.66 367 ARG A C 1
ATOM 2784 O O . ARG A 1 367 ? 44.355 5.732 -17.493 1.00 43.19 367 ARG A O 1
ATOM 2792 N N . ALA A 1 368 ? 44.331 7.110 -19.349 1.00 41.29 368 ALA A N 1
ATOM 2793 C CA . ALA A 1 368 ? 43.469 6.323 -20.251 1.00 39.53 368 ALA A CA 1
ATOM 2794 C C . ALA A 1 368 ? 44.358 5.436 -21.121 1.00 42.99 368 ALA A C 1
ATOM 2795 O O . ALA A 1 368 ? 45.349 5.941 -21.692 1.00 42.45 368 ALA A O 1
ATOM 2797 N N . ILE A 1 369 ? 43.986 4.165 -21.216 1.00 42.86 369 ILE A N 1
ATOM 2798 C CA . ILE A 1 369 ? 44.755 3.084 -21.894 1.00 45.51 369 ILE A CA 1
ATOM 2799 C C . ILE A 1 369 ? 43.779 2.161 -22.628 1.00 43.57 369 ILE A C 1
ATOM 2800 O O . ILE A 1 369 ? 42.826 1.685 -21.965 1.00 38.14 369 ILE A O 1
ATOM 2805 N N . SER A 1 370 ? 44.043 1.919 -23.926 1.00 44.03 370 SER A N 1
ATOM 2806 C CA . SER A 1 370 ? 43.437 0.858 -24.775 1.00 42.21 370 SER A CA 1
ATOM 2807 C C . SER A 1 370 ? 44.127 -0.472 -24.508 1.00 42.19 370 SER A C 1
ATOM 2808 O O . SER A 1 370 ? 45.349 -0.536 -24.722 1.00 47.07 370 SER A O 1
ATOM 2811 N N . MET A 1 371 ? 43.375 -1.481 -24.069 1.00 37.85 371 MET A N 1
ATOM 2812 C CA . MET A 1 371 ? 43.905 -2.815 -23.712 1.00 42.75 371 MET A CA 1
ATOM 2813 C C . MET A 1 371 ? 44.220 -3.641 -24.971 1.00 42.84 371 MET A C 1
ATOM 2814 O O . MET A 1 371 ? 44.882 -4.673 -24.822 1.00 47.71 371 MET A O 1
ATOM 2819 N N . SER A 1 372 ? 43.808 -3.174 -26.150 1.00 43.67 372 SER A N 1
ATOM 2820 C CA . SER A 1 372 ? 44.148 -3.727 -27.489 1.00 46.74 372 SER A CA 1
ATOM 2821 C C . SER A 1 372 ? 45.599 -3.378 -27.852 1.00 50.30 372 SER A C 1
ATOM 2822 O O . SER A 1 372 ? 46.201 -4.099 -28.671 1.00 47.92 372 SER A O 1
ATOM 2825 N N . SER A 1 373 ? 46.103 -2.253 -27.353 1.00 44.85 373 SER A N 1
ATOM 2826 C CA . SER A 1 373 ? 47.530 -1.880 -27.496 1.00 53.03 373 SER A CA 1
ATOM 2827 C C . SER A 1 373 ? 48.364 -2.950 -26.789 1.00 53.46 373 SER A C 1
ATOM 2828 O O . SER A 1 373 ? 48.133 -3.252 -25.619 1.00 54.23 373 SER A O 1
ATOM 2831 N N . PRO A 1 374 ? 49.306 -3.631 -27.483 1.00 61.24 374 PRO A N 1
ATOM 2832 C CA . PRO A 1 374 ? 50.044 -4.740 -26.862 1.00 61.67 374 PRO A CA 1
ATOM 2833 C C . PRO A 1 374 ? 50.750 -4.357 -25.538 1.00 57.08 374 PRO A C 1
ATOM 2834 O O . PRO A 1 374 ? 50.725 -5.172 -24.619 1.00 62.75 374 PRO A O 1
ATOM 2838 N N . LEU A 1 375 ? 51.302 -3.131 -25.452 1.00 49.34 375 LEU A N 1
ATOM 2839 C CA . LEU A 1 375 ? 51.942 -2.535 -24.243 1.00 51.74 375 LEU A CA 1
ATOM 2840 C C . LEU A 1 375 ? 50.901 -2.138 -23.175 1.00 48.13 375 LEU A C 1
ATOM 2841 O O . LEU A 1 375 ? 51.315 -1.804 -22.044 1.00 41.96 375 LEU A O 1
ATOM 2846 N N . GLY A 1 376 ? 49.611 -2.146 -23.523 1.00 44.79 376 GLY A N 1
ATOM 2847 C CA . GLY A 1 376 ? 48.520 -1.594 -22.707 1.00 44.08 376 GLY A CA 1
ATOM 2848 C C . GLY A 1 376 ? 48.513 -2.127 -21.290 1.00 45.74 376 GLY A C 1
ATOM 2849 O O . GLY A 1 376 ? 48.674 -1.322 -20.350 1.00 43.41 376 GLY A O 1
ATOM 2850 N N . ALA A 1 377 ? 48.301 -3.432 -21.132 1.00 46.85 377 ALA A N 1
ATOM 2851 C CA . ALA A 1 377 ? 48.195 -4.091 -19.817 1.00 46.64 377 ALA A CA 1
ATOM 2852 C C . ALA A 1 377 ? 49.476 -3.837 -19.017 1.00 48.49 377 ALA A C 1
ATOM 2853 O O . ALA A 1 377 ? 49.363 -3.527 -17.806 1.00 44.77 377 ALA A O 1
ATOM 2855 N N . GLU A 1 378 ? 50.641 -3.948 -19.668 1.00 48.89 378 GLU A N 1
ATOM 2856 C CA . GLU A 1 378 ? 51.971 -3.789 -19.015 1.00 47.69 378 GLU A CA 1
ATOM 2857 C C . GLU A 1 378 ? 52.080 -2.380 -18.393 1.00 43.99 378 GLU A C 1
ATOM 2858 O O . GLU A 1 378 ? 52.390 -2.298 -17.208 1.00 46.27 378 GLU A O 1
ATOM 2864 N N . VAL A 1 379 ? 51.801 -1.329 -19.165 1.00 42.07 379 VAL A N 1
ATOM 2865 C CA . VAL A 1 379 ? 51.712 0.086 -18.698 1.00 45.99 379 VAL A CA 1
ATOM 2866 C C . VAL A 1 379 ? 50.730 0.178 -17.512 1.00 50.15 379 VAL A C 1
ATOM 2867 O O . VAL A 1 379 ? 51.088 0.760 -16.455 1.00 50.57 379 VAL A O 1
ATOM 2871 N N . ALA A 1 380 ? 49.534 -0.390 -17.655 1.00 47.48 380 ALA A N 1
ATOM 2872 C CA . ALA A 1 380 ? 48.468 -0.311 -16.638 1.00 44.68 380 ALA A CA 1
ATOM 2873 C C . ALA A 1 380 ? 49.037 -0.792 -15.304 1.00 46.35 380 ALA A C 1
ATOM 2874 O O . ALA A 1 380 ? 48.958 -0.043 -14.307 1.00 53.98 380 ALA A O 1
ATOM 2876 N N . ALA A 1 381 ? 49.590 -2.001 -15.293 1.00 45.93 381 ALA A N 1
ATOM 2877 C CA . ALA A 1 381 ? 50.164 -2.654 -14.096 1.00 45.30 381 ALA A CA 1
ATOM 2878 C C . ALA A 1 381 ? 51.345 -1.838 -13.551 1.00 47.97 381 ALA A C 1
ATOM 2879 O O . ALA A 1 381 ? 51.513 -1.824 -12.330 1.00 49.23 381 ALA A O 1
ATOM 2881 N N . ALA A 1 382 ? 52.104 -1.174 -14.421 1.00 47.95 382 ALA A N 1
ATOM 2882 C CA . ALA A 1 382 ? 53.350 -0.460 -14.073 1.00 53.29 382 ALA A CA 1
ATOM 2883 C C . ALA A 1 382 ? 53.026 0.921 -13.489 1.00 53.73 382 ALA A C 1
ATOM 2884 O O . ALA A 1 382 ? 53.725 1.378 -12.569 1.00 53.77 382 ALA A O 1
ATOM 2886 N N . VAL A 1 383 ? 51.990 1.561 -14.004 1.00 51.60 383 VAL A N 1
ATOM 2887 C CA . VAL A 1 383 ? 51.742 3.020 -13.832 1.00 47.96 383 VAL A CA 1
ATOM 2888 C C . VAL A 1 383 ? 50.618 3.225 -12.794 1.00 48.02 383 VAL A C 1
ATOM 2889 O O . VAL A 1 383 ? 50.332 4.386 -12.411 1.00 43.00 383 VAL A O 1
ATOM 2893 N N . GLU A 1 384 ? 50.068 2.123 -12.286 1.00 47.28 384 GLU A N 1
ATOM 2894 C CA . GLU A 1 384 ? 48.912 2.047 -11.350 1.00 53.06 384 GLU A CA 1
ATOM 2895 C C . GLU A 1 384 ? 49.160 2.909 -10.096 1.00 57.73 384 GLU A C 1
ATOM 2896 O O . GLU A 1 384 ? 48.221 3.571 -9.631 1.00 45.42 384 GLU A O 1
ATOM 2902 N N . GLY A 1 385 ? 50.367 2.862 -9.529 1.00 55.13 385 GLY A N 1
ATOM 2903 C CA . GLY A 1 385 ? 50.731 3.656 -8.341 1.00 49.77 385 GLY A CA 1
ATOM 2904 C C . GLY A 1 385 ? 51.007 5.111 -8.684 1.00 49.02 385 GLY A C 1
ATOM 2905 O O . GLY A 1 385 ? 51.024 5.905 -7.763 1.00 52.66 385 GLY A O 1
ATOM 2906 N N . ASP A 1 386 ? 51.220 5.460 -9.954 1.00 45.57 386 ASP A N 1
ATOM 2907 C CA . ASP A 1 386 ? 51.629 6.830 -10.363 1.00 48.00 386 ASP A CA 1
ATOM 2908 C C . ASP A 1 386 ? 50.389 7.664 -10.659 1.00 47.46 386 ASP A C 1
ATOM 2909 O O . ASP A 1 386 ? 50.544 8.887 -10.811 1.00 46.92 386 ASP A O 1
ATOM 2914 N N . VAL A 1 387 ? 49.218 7.034 -10.776 1.00 45.12 387 VAL A N 1
ATOM 2915 C CA . VAL A 1 387 ? 47.976 7.743 -11.205 1.00 43.35 387 VAL A CA 1
ATOM 2916 C C . VAL A 1 387 ? 46.919 7.624 -10.108 1.00 40.90 387 VAL A C 1
ATOM 2917 O O . VAL A 1 387 ? 47.012 6.686 -9.273 1.00 41.40 387 VAL A O 1
ATOM 2921 N N . ASP A 1 388 ? 45.939 8.532 -10.124 1.00 41.82 388 ASP A N 1
ATOM 2922 C CA . ASP A 1 388 ? 44.754 8.492 -9.224 1.00 44.46 388 ASP A CA 1
ATOM 2923 C C . ASP A 1 388 ? 43.672 7.571 -9.822 1.00 43.37 388 ASP A C 1
ATOM 2924 O O . ASP A 1 388 ? 42.906 6.987 -9.024 1.00 42.57 388 ASP A O 1
ATOM 2929 N N . LYS A 1 389 ? 43.576 7.503 -11.159 1.00 43.13 389 LYS A N 1
ATOM 2930 C CA . LYS A 1 389 ? 42.660 6.586 -11.887 1.00 41.73 389 LYS A CA 1
ATOM 2931 C C . LYS A 1 389 ? 43.279 6.128 -13.210 1.00 40.70 389 LYS A C 1
ATOM 2932 O O . LYS A 1 389 ? 43.957 6.899 -13.880 1.00 38.74 389 LYS A O 1
ATOM 2938 N N . LEU A 1 390 ? 43.030 4.874 -13.558 1.00 43.01 390 LEU A N 1
ATOM 2939 C CA . LEU A 1 390 ? 43.240 4.313 -14.913 1.00 40.87 390 LEU A CA 1
ATOM 2940 C C . LEU A 1 390 ? 41.874 4.287 -15.592 1.00 40.87 390 LEU A C 1
ATOM 2941 O O . LEU A 1 390 ? 40.915 3.911 -14.907 1.00 39.77 390 LEU A O 1
ATOM 2946 N N . ILE A 1 391 ? 41.785 4.683 -16.864 1.00 42.19 391 ILE A N 1
ATOM 2947 C CA . ILE A 1 391 ? 40.591 4.413 -17.720 1.00 40.70 391 ILE A CA 1
ATOM 2948 C C . ILE A 1 391 ? 40.980 3.333 -18.724 1.00 43.43 391 ILE A C 1
ATOM 2949 O O . ILE A 1 391 ? 41.671 3.656 -19.711 1.00 41.38 391 ILE A O 1
ATOM 2954 N N . LEU A 1 392 ? 40.605 2.092 -18.433 1.00 40.41 392 LEU A N 1
ATOM 2955 C CA . LEU A 1 392 ? 40.953 0.934 -19.284 1.00 37.09 392 LEU A CA 1
ATOM 2956 C C . LEU A 1 392 ? 39.845 0.673 -20.301 1.00 35.27 392 LEU A C 1
ATOM 2957 O O . LEU A 1 392 ? 38.750 0.240 -19.873 1.00 35.19 392 LEU A O 1
ATOM 2962 N N . ASP A 1 393 ? 40.149 0.854 -21.591 1.00 34.34 393 ASP A N 1
ATOM 2963 C CA . ASP A 1 393 ? 39.208 0.611 -22.715 1.00 40.18 393 ASP A CA 1
ATOM 2964 C C . ASP A 1 393 ? 39.328 -0.868 -23.112 1.00 45.01 393 ASP A C 1
ATOM 2965 O O . ASP A 1 393 ? 40.427 -1.292 -23.576 1.00 42.45 393 ASP A O 1
ATOM 2970 N N . ALA A 1 394 ? 38.256 -1.639 -22.885 1.00 44.69 394 ALA A N 1
ATOM 2971 C CA . ALA A 1 394 ? 38.255 -3.114 -23.000 1.00 46.08 394 ALA A CA 1
ATOM 2972 C C . ALA A 1 394 ? 37.579 -3.566 -24.307 1.00 47.78 394 ALA A C 1
ATOM 2973 O O . ALA A 1 394 ? 37.567 -4.785 -24.569 1.00 46.12 394 ALA A O 1
ATOM 2975 N N . HIS A 1 395 ? 37.050 -2.643 -25.118 1.00 49.70 395 HIS A N 1
ATOM 2976 C CA . HIS A 1 395 ? 36.560 -2.964 -26.488 1.00 53.67 395 HIS A CA 1
ATOM 2977 C C . HIS A 1 395 ? 37.763 -2.949 -27.432 1.00 49.32 395 HIS A C 1
ATOM 2978 O O . HIS A 1 395 ? 38.274 -1.861 -27.696 1.00 38.24 395 HIS A O 1
ATOM 2985 N N . GLU A 1 396 ? 38.219 -4.108 -27.908 1.00 48.78 396 GLU A N 1
ATOM 2986 C CA . GLU A 1 396 ? 39.501 -4.175 -28.679 1.00 52.28 396 GLU A CA 1
ATOM 2987 C C . GLU A 1 396 ? 39.240 -4.017 -30.189 1.00 43.53 396 GLU A C 1
ATOM 2988 O O . GLU A 1 396 ? 40.203 -4.157 -30.949 1.00 49.26 396 GLU A O 1
ATOM 2994 N N . GLY A 1 397 ? 38.000 -3.750 -30.613 1.00 42.03 397 GLY A N 1
ATOM 2995 C CA . GLY A 1 397 ? 37.646 -3.627 -32.044 1.00 46.37 397 GLY A CA 1
ATOM 2996 C C . GLY A 1 397 ? 37.638 -4.974 -32.780 1.00 49.28 397 GLY A C 1
ATOM 2997 O O . GLY A 1 397 ? 37.220 -5.990 -32.178 1.00 53.01 397 GLY A O 1
ATOM 2998 N N . GLY A 1 398 ? 38.092 -4.985 -34.038 1.00 51.44 398 GLY A N 1
ATOM 2999 C CA . GLY A 1 398 ? 37.927 -6.101 -34.996 1.00 51.46 398 GLY A CA 1
ATOM 3000 C C . GLY A 1 398 ? 38.586 -7.401 -34.543 1.00 50.82 398 GLY A C 1
ATOM 3001 O O . GLY A 1 398 ? 38.038 -8.477 -34.859 1.00 48.95 398 GLY A O 1
ATOM 3002 N N . SER A 1 399 ? 39.730 -7.330 -33.851 1.00 48.17 399 SER A N 1
ATOM 3003 C CA . SER A 1 399 ? 40.472 -8.511 -33.324 1.00 49.16 399 SER A CA 1
ATOM 3004 C C . SER A 1 399 ? 39.588 -9.320 -32.377 1.00 49.44 399 SER A C 1
ATOM 3005 O O . SER A 1 399 ? 39.784 -10.559 -32.280 1.00 47.53 399 SER A O 1
ATOM 3008 N N . GLY A 1 400 ? 38.671 -8.631 -31.684 1.00 48.16 400 GLY A N 1
ATOM 3009 C CA . GLY A 1 400 ? 37.982 -9.138 -30.488 1.00 48.22 400 GLY A CA 1
ATOM 3010 C C . GLY A 1 400 ? 38.877 -9.025 -29.270 1.00 46.34 400 GLY A C 1
ATOM 3011 O O . GLY A 1 400 ? 40.027 -8.540 -29.415 1.00 49.70 400 GLY A O 1
ATOM 3012 N N . GLU A 1 401 ? 38.378 -9.477 -28.115 1.00 49.06 401 GLU A N 1
ATOM 3013 C CA . GLU A 1 401 ? 39.027 -9.333 -26.782 1.00 49.60 401 GLU A CA 1
ATOM 3014 C C . GLU A 1 401 ? 40.184 -10.328 -26.663 1.00 50.06 401 GLU A C 1
ATOM 3015 O O . GLU A 1 401 ? 39.931 -11.454 -26.195 1.00 44.61 401 GLU A O 1
ATOM 3021 N N . VAL A 1 402 ? 41.395 -9.912 -27.053 1.00 52.13 402 VAL A N 1
ATOM 3022 C CA . VAL A 1 402 ? 42.636 -10.751 -27.056 1.00 53.17 402 VAL A CA 1
ATOM 3023 C C . VAL A 1 402 ? 43.201 -10.805 -25.634 1.00 51.17 402 VAL A C 1
ATOM 3024 O O . VAL A 1 402 ? 43.881 -11.780 -25.302 1.00 53.95 402 VAL A O 1
ATOM 3028 N N . PHE A 1 403 ? 42.947 -9.771 -24.836 1.00 54.40 403 PHE A N 1
ATOM 3029 C CA . PHE A 1 403 ? 43.516 -9.619 -23.473 1.00 54.25 403 PHE A CA 1
ATOM 3030 C C . PHE A 1 403 ? 42.716 -10.492 -22.489 1.00 49.27 403 PHE A C 1
ATOM 3031 O O . PHE A 1 403 ? 41.463 -10.528 -22.596 1.00 44.95 403 PHE A O 1
ATOM 3039 N N . ASP A 1 404 ? 43.426 -11.140 -21.550 1.00 49.33 404 ASP A N 1
ATOM 3040 C CA . ASP A 1 404 ? 42.854 -11.948 -20.430 1.00 53.74 404 ASP A CA 1
ATOM 3041 C C . ASP A 1 404 ? 42.671 -11.100 -19.145 1.00 49.47 404 ASP A C 1
ATOM 3042 O O . ASP A 1 404 ? 43.649 -10.875 -18.377 1.00 43.93 404 ASP A O 1
ATOM 3047 N N . TRP A 1 405 ? 41.415 -10.772 -18.839 1.00 43.79 405 TRP A N 1
ATOM 3048 C CA . TRP A 1 405 ? 41.007 -9.918 -17.698 1.00 44.60 405 TRP A CA 1
ATOM 3049 C C . TRP A 1 405 ? 41.184 -10.635 -16.351 1.00 48.78 405 TRP A C 1
ATOM 3050 O O . TRP A 1 405 ? 41.270 -9.921 -15.336 1.00 49.76 405 TRP A O 1
ATOM 3061 N N . ALA A 1 406 ? 41.305 -11.970 -16.343 1.00 48.94 406 ALA A N 1
ATOM 3062 C CA . ALA A 1 406 ? 41.590 -12.764 -15.123 1.00 51.02 406 ALA A CA 1
ATOM 3063 C C . ALA A 1 406 ? 43.028 -12.526 -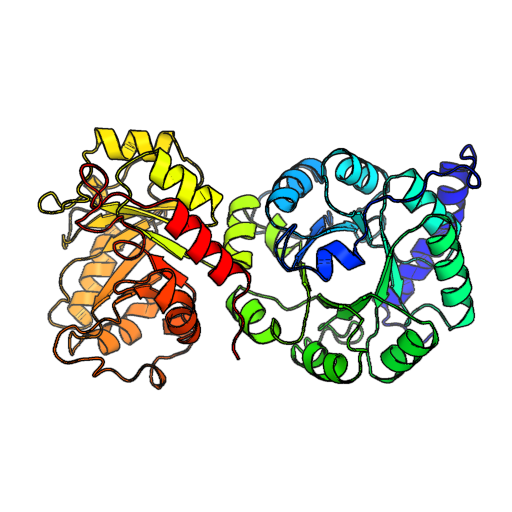14.621 1.00 50.04 406 ALA A C 1
ATOM 3064 O O . ALA A 1 406 ? 43.285 -12.852 -13.452 1.00 47.55 406 ALA A O 1
ATOM 3066 N N . THR A 1 407 ? 43.935 -12.003 -15.455 1.00 49.79 407 THR A N 1
ATOM 3067 C CA . THR A 1 407 ? 45.366 -11.781 -15.102 1.00 49.82 407 THR A CA 1
ATOM 3068 C C . THR A 1 407 ? 45.575 -10.434 -14.382 1.00 51.10 407 THR A C 1
ATOM 3069 O O . THR A 1 407 ? 46.717 -10.183 -13.931 1.00 52.79 407 THR A O 1
ATOM 3073 N N . VAL A 1 408 ? 44.556 -9.577 -14.303 1.00 44.55 408 VAL A N 1
ATOM 3074 C CA . VAL A 1 408 ? 44.721 -8.166 -13.855 1.00 44.38 408 VAL A CA 1
ATOM 3075 C C . VAL A 1 408 ? 44.739 -8.136 -12.327 1.00 45.25 408 VAL A C 1
ATOM 3076 O O . VAL A 1 408 ? 43.840 -8.640 -11.679 1.00 40.54 408 VAL A O 1
ATOM 3080 N N . PRO A 1 409 ? 45.753 -7.521 -11.682 1.00 45.69 409 PRO A N 1
ATOM 3081 C CA . PRO A 1 409 ? 45.767 -7.443 -10.222 1.00 45.81 409 PRO A CA 1
ATOM 3082 C C . PRO A 1 409 ? 44.559 -6.681 -9.647 1.00 42.54 409 PRO A C 1
ATOM 3083 O O . PRO A 1 409 ? 44.052 -5.777 -10.301 1.00 31.52 409 PRO A O 1
ATOM 3087 N N . ALA A 1 410 ? 44.154 -7.044 -8.424 1.00 42.23 410 ALA A N 1
ATOM 3088 C CA . ALA A 1 410 ? 43.078 -6.370 -7.669 1.00 42.87 410 ALA A CA 1
ATOM 3089 C C . ALA A 1 410 ? 43.405 -4.864 -7.538 1.00 45.46 410 ALA A C 1
ATOM 3090 O O . ALA A 1 410 ? 42.471 -4.025 -7.691 1.00 40.45 410 ALA A O 1
ATOM 3092 N N . ALA A 1 411 ? 44.682 -4.517 -7.328 1.00 41.31 411 ALA A N 1
ATOM 3093 C CA . ALA A 1 411 ? 45.135 -3.122 -7.116 1.00 45.82 411 ALA A CA 1
ATOM 3094 C C . ALA A 1 411 ? 44.818 -2.299 -8.362 1.00 42.75 411 ALA A C 1
ATOM 3095 O O . ALA A 1 411 ? 44.341 -1.170 -8.210 1.00 47.85 411 ALA A O 1
ATOM 3097 N N . VAL A 1 412 ? 45.083 -2.852 -9.548 1.00 42.75 412 VAL A N 1
ATOM 3098 C CA . VAL A 1 412 ? 44.806 -2.184 -10.852 1.00 43.26 412 VAL A CA 1
ATOM 3099 C C . VAL A 1 412 ? 43.291 -1.982 -10.994 1.00 40.73 412 VAL A C 1
ATOM 3100 O O . VAL A 1 412 ? 42.859 -0.858 -11.304 1.00 42.61 412 VAL A O 1
ATOM 3104 N N . LYS A 1 413 ? 42.516 -3.028 -10.754 1.00 37.53 413 LYS A N 1
ATOM 3105 C CA . LYS A 1 413 ? 41.041 -2.975 -10.891 1.00 41.76 413 LYS A CA 1
ATOM 3106 C C . LYS A 1 413 ? 40.499 -1.894 -9.960 1.00 39.43 413 LYS A C 1
ATOM 3107 O O . LYS A 1 413 ? 39.609 -1.160 -10.417 1.00 38.78 413 LYS A O 1
ATOM 3113 N N . ALA A 1 414 ? 41.014 -1.827 -8.719 1.00 40.35 414 ALA A N 1
ATOM 3114 C CA . ALA A 1 414 ? 40.560 -0.890 -7.657 1.00 44.52 414 ALA A CA 1
ATOM 3115 C C . ALA A 1 414 ? 40.813 0.557 -8.085 1.00 45.68 414 ALA A C 1
ATOM 3116 O O . ALA A 1 414 ? 40.179 1.452 -7.528 1.00 45.71 414 ALA A O 1
ATOM 3118 N N . LYS A 1 415 ? 41.739 0.757 -9.022 1.00 49.81 415 LYS A N 1
ATOM 3119 C CA . LYS A 1 415 ? 42.161 2.075 -9.552 1.00 49.80 415 LYS A CA 1
ATOM 3120 C C . LYS A 1 415 ? 41.468 2.379 -10.892 1.00 46.70 415 LYS A C 1
ATOM 3121 O O . LYS A 1 415 ? 41.723 3.474 -11.435 1.00 39.98 415 LYS A O 1
ATOM 3127 N N . SER A 1 416 ? 40.673 1.451 -11.443 1.00 38.63 416 SER A N 1
ATOM 3128 C CA . SER A 1 416 ? 40.259 1.492 -12.872 1.00 39.85 416 SER A CA 1
ATOM 3129 C C . SER A 1 416 ? 38.761 1.774 -13.013 1.00 35.36 416 SER A C 1
ATOM 3130 O O . SER A 1 416 ? 37.988 1.250 -12.209 1.00 38.68 416 SER A O 1
ATOM 3133 N N . LEU A 1 417 ? 38.397 2.627 -13.973 1.00 35.20 417 LEU A N 1
ATOM 3134 C CA . LEU A 1 417 ? 37.046 2.651 -14.586 1.00 35.88 417 LEU A CA 1
ATOM 3135 C C . LEU A 1 417 ? 37.142 1.865 -15.889 1.00 39.36 417 LEU A C 1
ATOM 3136 O O . LEU A 1 417 ? 38.047 2.190 -16.709 1.00 40.88 417 LEU A O 1
ATOM 3141 N N . LEU A 1 418 ? 36.236 0.914 -16.097 1.00 39.98 418 LEU A N 1
ATOM 3142 C CA . LEU A 1 418 ? 36.128 0.166 -17.375 1.00 38.85 418 LEU A CA 1
ATOM 3143 C C . LEU A 1 418 ? 35.419 1.017 -18.423 1.00 39.98 418 LEU A C 1
ATOM 3144 O O . LEU A 1 418 ? 34.301 1.516 -18.127 1.00 41.05 418 LEU A O 1
ATOM 3149 N N . ALA A 1 419 ? 36.035 1.138 -19.609 1.00 37.76 419 ALA A N 1
ATOM 3150 C CA . ALA A 1 419 ? 35.468 1.821 -20.794 1.00 40.34 419 ALA A CA 1
ATOM 3151 C C . ALA A 1 419 ? 35.285 0.859 -21.972 1.00 40.45 419 ALA A C 1
ATOM 3152 O O . ALA A 1 419 ? 35.844 -0.249 -21.933 1.00 39.43 419 ALA A O 1
ATOM 3154 N N . GLY A 1 420 ? 34.593 1.357 -23.003 1.00 41.04 420 GLY A N 1
ATOM 3155 C CA . GLY A 1 420 ? 34.494 0.786 -24.359 1.00 44.32 420 GLY A CA 1
ATOM 3156 C C . GLY A 1 420 ? 33.043 0.538 -24.723 1.00 40.39 420 GLY A C 1
ATOM 3157 O O . GLY A 1 420 ? 32.602 -0.580 -24.565 1.00 41.10 420 GLY A O 1
ATOM 3158 N N . GLY A 1 421 ? 32.297 1.584 -25.069 1.00 43.88 421 GLY A N 1
ATOM 3159 C CA . GLY A 1 421 ? 30.870 1.479 -25.449 1.00 42.47 421 GLY A CA 1
ATOM 3160 C C . GLY A 1 421 ? 29.976 1.011 -24.307 1.00 41.65 421 GLY A C 1
ATOM 3161 O O . GLY A 1 421 ? 28.934 0.359 -24.599 1.00 39.45 421 GLY A O 1
ATOM 3162 N N . ILE A 1 422 ? 30.317 1.336 -23.049 1.00 41.53 422 ILE A N 1
ATOM 3163 C CA . ILE A 1 422 ? 29.517 0.898 -21.859 1.00 38.61 422 ILE A CA 1
ATOM 3164 C C . ILE A 1 422 ? 28.113 1.473 -22.060 1.00 38.97 422 ILE A C 1
ATOM 3165 O O . ILE A 1 422 ? 27.992 2.671 -22.393 1.00 39.40 422 ILE A O 1
ATOM 3170 N N . SER A 1 423 ? 27.086 0.658 -21.902 1.00 37.87 423 SER A N 1
ATOM 3171 C CA . SER A 1 423 ? 25.705 1.010 -22.296 1.00 39.49 423 SER A CA 1
ATOM 3172 C C . SER A 1 423 ? 24.757 0.368 -21.300 1.00 36.96 423 SER A C 1
ATOM 3173 O O . SER A 1 423 ? 25.166 -0.476 -20.501 1.00 37.02 423 SER A O 1
ATOM 3176 N N . PRO A 1 424 ? 23.464 0.749 -21.306 1.00 36.95 424 PRO A N 1
ATOM 3177 C CA . PRO A 1 424 ? 22.499 0.065 -20.459 1.00 37.58 424 PRO A CA 1
ATOM 3178 C C . PRO A 1 424 ? 22.561 -1.465 -20.619 1.00 36.93 424 PRO A C 1
ATOM 3179 O O . PRO A 1 424 ? 22.461 -2.148 -19.635 1.00 42.69 424 PRO A O 1
ATOM 3183 N N . ASP A 1 425 ? 22.663 -1.955 -21.851 1.00 39.96 425 ASP A N 1
ATOM 3184 C CA . ASP A 1 425 ? 22.501 -3.394 -22.186 1.00 42.75 425 ASP A CA 1
ATOM 3185 C C . ASP A 1 425 ? 23.761 -4.177 -21.801 1.00 40.01 425 ASP A C 1
ATOM 3186 O O . ASP A 1 425 ? 23.596 -5.305 -21.372 1.00 42.80 425 ASP A O 1
ATOM 3191 N N . ASN A 1 426 ? 24.967 -3.610 -21.926 1.00 39.07 426 ASN A N 1
ATOM 3192 C CA . ASN A 1 426 ? 26.215 -4.319 -21.523 1.00 36.95 426 ASN A CA 1
ATOM 3193 C C . ASN A 1 426 ? 26.684 -3.939 -20.098 1.00 40.83 426 ASN A C 1
ATOM 3194 O O . ASN A 1 426 ? 27.783 -4.395 -19.712 1.00 42.96 426 ASN A O 1
ATOM 3199 N N . ALA A 1 427 ? 25.917 -3.166 -19.319 1.00 42.21 427 ALA A N 1
ATOM 3200 C CA . ALA A 1 427 ? 26.305 -2.701 -17.958 1.00 43.03 427 ALA A CA 1
ATOM 3201 C C . ALA A 1 427 ? 26.564 -3.882 -17.010 1.00 41.81 427 ALA A C 1
ATOM 3202 O O . ALA A 1 427 ? 27.697 -3.924 -16.449 1.00 36.23 427 ALA A O 1
ATOM 3204 N N . ALA A 1 428 ? 25.627 -4.838 -16.862 1.00 38.04 428 ALA A N 1
ATOM 3205 C CA . ALA A 1 428 ? 25.817 -6.012 -15.962 1.00 40.01 428 ALA A CA 1
ATOM 3206 C C . ALA A 1 428 ? 27.155 -6.694 -16.266 1.00 37.97 428 ALA A C 1
ATOM 3207 O O . ALA A 1 428 ? 27.911 -6.989 -15.323 1.00 41.03 428 ALA A O 1
ATOM 3209 N N . GLN A 1 429 ? 27.464 -6.928 -17.535 1.00 39.05 429 GLN A N 1
ATOM 3210 C CA . GLN A 1 429 ? 28.640 -7.758 -17.904 1.00 41.99 429 GLN A CA 1
ATOM 3211 C C . GLN A 1 429 ? 29.923 -6.918 -17.718 1.00 38.65 429 GLN A C 1
ATOM 3212 O O . GLN A 1 429 ? 31.008 -7.506 -17.439 1.00 35.20 429 GLN A O 1
ATOM 3218 N N . ALA A 1 430 ? 29.831 -5.594 -17.848 1.00 39.08 430 ALA A N 1
ATOM 3219 C CA . ALA A 1 430 ? 30.962 -4.678 -17.569 1.00 38.80 430 ALA A CA 1
ATOM 3220 C C . ALA A 1 430 ? 31.231 -4.675 -16.058 1.00 36.87 430 ALA A C 1
ATOM 3221 O O . ALA A 1 430 ? 32.390 -4.903 -15.639 1.00 38.92 430 ALA A O 1
ATOM 3223 N N . LEU A 1 431 ? 30.176 -4.551 -15.259 1.00 36.28 431 LEU A N 1
ATOM 3224 C CA . LEU A 1 431 ? 30.272 -4.541 -13.774 1.00 38.52 431 LEU A CA 1
ATOM 3225 C C . LEU A 1 431 ? 30.883 -5.856 -13.277 1.00 38.01 431 LEU A C 1
ATOM 3226 O O . LEU A 1 431 ? 31.671 -5.809 -12.298 1.00 37.06 431 LEU A O 1
ATOM 3231 N N . ALA A 1 432 ? 30.566 -6.980 -13.923 1.00 36.02 432 ALA A N 1
ATOM 3232 C CA . ALA A 1 432 ? 31.053 -8.332 -13.526 1.00 36.73 432 ALA A CA 1
ATOM 3233 C C . ALA A 1 432 ? 32.587 -8.421 -13.573 1.00 35.54 432 ALA A C 1
ATOM 3234 O O . ALA A 1 432 ? 33.138 -9.209 -12.840 1.00 39.34 432 ALA A O 1
ATOM 3236 N N . VAL A 1 433 ? 33.245 -7.658 -14.443 1.00 38.11 433 VAL A N 1
ATOM 3237 C CA . VAL A 1 433 ? 34.730 -7.569 -14.544 1.00 40.12 433 VAL A CA 1
ATOM 3238 C C . VAL A 1 433 ? 35.360 -7.213 -13.184 1.00 42.76 433 VAL A C 1
ATOM 3239 O O . VAL A 1 433 ? 36.464 -7.724 -12.909 1.00 46.41 433 VAL A O 1
ATOM 3243 N N . GLY A 1 434 ? 34.711 -6.388 -12.352 1.00 42.08 434 GLY A N 1
ATOM 3244 C CA . GLY A 1 434 ? 35.169 -6.113 -10.970 1.00 44.45 434 GLY A CA 1
ATOM 3245 C C . GLY A 1 434 ? 36.097 -4.902 -10.854 1.00 39.99 434 GLY A C 1
ATOM 3246 O O . GLY A 1 434 ? 36.811 -4.807 -9.847 1.00 42.82 434 GLY A O 1
ATOM 3247 N N . CYS A 1 435 ? 36.088 -4.005 -11.834 1.00 37.32 435 CYS A N 1
ATOM 3248 C CA . CYS A 1 435 ? 36.754 -2.674 -11.758 1.00 41.81 435 CYS A CA 1
ATOM 3249 C C . CYS A 1 435 ? 35.952 -1.806 -10.786 1.00 39.82 435 CYS A C 1
ATOM 3250 O O . CYS A 1 435 ? 34.738 -2.069 -10.614 1.00 38.49 435 CYS A O 1
ATOM 3253 N N . ALA A 1 436 ? 36.590 -0.806 -10.179 1.00 42.42 436 ALA A N 1
ATOM 3254 C CA . ALA A 1 436 ? 35.951 0.103 -9.192 1.00 37.73 436 ALA A CA 1
ATOM 3255 C C . ALA A 1 436 ? 34.808 0.849 -9.881 1.00 37.99 436 ALA A C 1
ATOM 3256 O O . ALA A 1 436 ? 33.752 0.945 -9.287 1.00 42.29 436 ALA A O 1
ATOM 3258 N N . GLY A 1 437 ? 34.990 1.248 -11.140 1.00 37.12 437 GLY A N 1
ATOM 3259 C CA . GLY A 1 437 ? 34.087 2.184 -11.829 1.00 38.90 437 GLY A CA 1
ATOM 3260 C C . GLY A 1 437 ? 33.777 1.809 -13.261 1.00 34.68 437 GLY A C 1
ATOM 3261 O O . GLY A 1 437 ? 34.421 0.906 -13.817 1.00 43.41 437 GLY A O 1
ATOM 3262 N N . LEU A 1 438 ? 32.832 2.524 -13.851 1.00 38.64 438 LEU A N 1
ATOM 3263 C CA . LEU A 1 438 ? 32.580 2.549 -15.309 1.00 38.11 438 LEU A CA 1
ATOM 3264 C C . LEU A 1 438 ? 32.812 3.943 -15.868 1.00 37.10 438 LEU A C 1
ATOM 3265 O O . LEU A 1 438 ? 32.329 4.885 -15.238 1.00 37.50 438 LEU A O 1
ATOM 3270 N N . ASP A 1 439 ? 33.391 4.011 -17.077 1.00 39.61 439 ASP A N 1
ATOM 3271 C CA . ASP A 1 439 ? 33.486 5.223 -17.934 1.00 39.55 439 ASP A CA 1
ATOM 3272 C C . ASP A 1 439 ? 32.420 5.106 -19.032 1.00 37.80 439 ASP A C 1
ATOM 3273 O O . ASP A 1 439 ? 32.491 4.190 -19.838 1.00 42.16 439 ASP A O 1
ATOM 3278 N N . ILE A 1 440 ? 31.441 6.003 -19.024 1.00 39.05 440 ILE A N 1
ATOM 3279 C CA . ILE A 1 440 ? 30.139 5.885 -19.744 1.00 34.87 440 ILE A CA 1
ATOM 3280 C C . ILE A 1 440 ? 30.044 7.083 -20.666 1.00 37.26 440 ILE A C 1
ATOM 3281 O O . ILE A 1 440 ? 30.166 8.198 -20.145 1.00 39.11 440 ILE A O 1
ATOM 3286 N N . ASN A 1 441 ? 29.869 6.863 -21.972 1.00 40.21 441 ASN A N 1
ATOM 3287 C CA . ASN A 1 441 ? 29.965 7.947 -22.981 1.00 40.42 441 ASN A CA 1
ATOM 3288 C C . ASN A 1 441 ? 29.035 7.627 -24.151 1.00 43.40 441 ASN A C 1
ATOM 3289 O O . ASN A 1 441 ? 27.820 7.867 -24.015 1.00 47.88 441 ASN A O 1
ATOM 3294 N N . SER A 1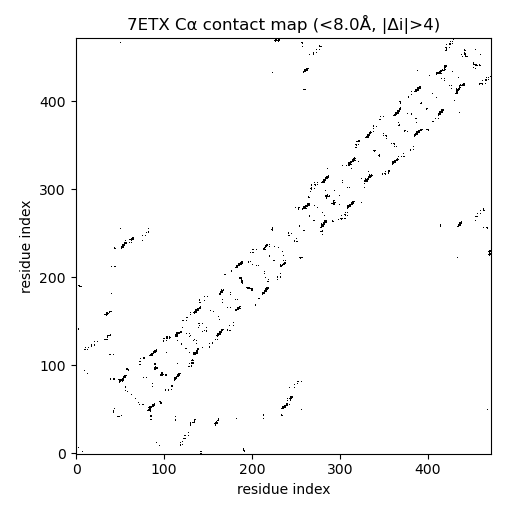 442 ? 29.585 7.105 -25.255 1.00 45.34 442 SER A N 1
ATOM 3295 C CA . SER A 1 442 ? 28.843 6.858 -26.519 1.00 45.74 442 SER A CA 1
ATOM 3296 C C . SER A 1 442 ? 27.670 5.899 -26.259 1.00 37.13 442 SER A C 1
ATOM 3297 O O . SER A 1 442 ? 26.627 6.091 -26.913 1.00 41.34 442 SER A O 1
ATOM 3300 N N . GLY A 1 443 ? 27.802 4.963 -25.315 1.00 38.65 443 GLY A N 1
ATOM 3301 C CA . GLY A 1 443 ? 26.762 3.948 -24.986 1.00 43.15 443 GLY A CA 1
ATOM 3302 C C . GLY A 1 443 ? 25.483 4.516 -24.345 1.00 41.24 443 GLY A C 1
ATOM 3303 O O . GLY A 1 443 ? 24.498 3.761 -24.226 1.00 41.75 443 GLY A O 1
ATOM 3304 N N . VAL A 1 444 ? 25.465 5.778 -23.895 1.00 38.74 444 VAL A N 1
ATOM 3305 C CA . VAL A 1 444 ? 24.217 6.438 -23.403 1.00 40.14 444 VAL A CA 1
ATOM 3306 C C . VAL A 1 444 ? 23.860 7.636 -24.292 1.00 40.86 444 VAL A C 1
ATOM 3307 O O . VAL A 1 444 ? 23.009 8.451 -23.844 1.00 44.01 444 VAL A O 1
ATOM 3311 N N . GLU A 1 445 ? 24.413 7.732 -25.512 1.00 43.10 445 GLU A N 1
ATOM 3312 C CA . GLU A 1 445 ? 23.996 8.745 -26.531 1.00 43.22 445 GLU A CA 1
ATOM 3313 C C . GLU A 1 445 ? 22.783 8.227 -27.331 1.00 44.24 445 GLU A C 1
ATOM 3314 O O . GLU A 1 445 ? 22.556 6.995 -27.409 1.00 39.33 445 GLU A O 1
ATOM 3320 N N . TYR A 1 446 ? 21.973 9.136 -27.872 1.00 46.15 446 TYR A N 1
ATOM 3321 C CA . TYR A 1 446 ? 20.912 8.794 -28.857 1.00 48.68 446 TYR A CA 1
ATOM 3322 C C . TYR A 1 446 ? 21.612 8.287 -30.120 1.00 49.06 446 TYR A C 1
ATOM 3323 O O . TYR A 1 446 ? 22.641 8.840 -30.520 1.00 43.59 446 TYR A O 1
ATOM 3332 N N . PRO A 1 447 ? 21.069 7.255 -30.799 1.00 47.87 447 PRO A N 1
ATOM 3333 C CA . PRO A 1 447 ? 21.676 6.738 -32.028 1.00 53.85 447 PRO A CA 1
ATOM 3334 C C . PRO A 1 447 ? 21.396 7.646 -33.241 1.00 53.29 447 PRO A C 1
ATOM 3335 O O . PRO A 1 447 ? 20.778 8.692 -33.094 1.00 54.66 447 PRO A O 1
ATOM 3339 N N . ALA A 1 448 ? 21.865 7.235 -34.419 1.00 61.71 448 ALA A N 1
ATOM 3340 C CA . ALA A 1 448 ? 21.821 8.022 -35.678 1.00 55.36 448 ALA A CA 1
ATOM 3341 C C . ALA A 1 448 ? 20.374 8.359 -36.089 1.00 50.94 448 ALA A C 1
ATOM 3342 O O . ALA A 1 448 ? 20.179 9.434 -36.709 1.00 51.50 448 ALA A O 1
ATOM 3344 N N . GLY A 1 449 ? 19.388 7.515 -35.765 1.00 50.97 449 GLY A N 1
ATOM 3345 C CA . GLY A 1 449 ? 17.975 7.726 -36.169 1.00 54.16 449 GLY A CA 1
ATOM 3346 C C . GLY A 1 449 ? 17.247 8.831 -35.389 1.00 58.06 449 GLY A C 1
ATOM 3347 O O . GLY A 1 449 ? 16.008 9.006 -35.602 1.00 50.51 449 GLY A O 1
ATOM 3348 N N . ALA A 1 450 ? 17.941 9.563 -34.505 1.00 58.99 450 ALA A N 1
ATOM 3349 C CA . ALA A 1 450 ? 17.315 10.410 -33.457 1.00 55.64 450 ALA A CA 1
ATOM 3350 C C . ALA A 1 450 ? 17.159 11.865 -33.934 1.00 51.50 450 ALA A C 1
ATOM 3351 O O . ALA A 1 450 ? 16.822 12.736 -33.108 1.00 49.11 450 ALA A O 1
ATOM 3353 N N . GLY A 1 451 ? 17.389 12.132 -35.223 1.00 49.04 451 GLY A N 1
ATOM 3354 C CA . GLY A 1 451 ? 17.268 13.479 -35.809 1.00 46.68 451 GLY A CA 1
ATOM 3355 C C . GLY A 1 451 ? 18.282 14.426 -35.207 1.00 46.68 451 GLY A C 1
ATOM 3356 O O . GLY A 1 451 ? 19.457 14.038 -35.087 1.00 46.17 451 GLY A O 1
ATOM 3357 N N . THR A 1 452 ? 17.851 15.611 -34.781 1.00 48.69 452 THR A N 1
ATOM 3358 C CA . THR A 1 452 ? 18.742 16.630 -34.165 1.00 53.99 452 THR A CA 1
ATOM 3359 C C . THR A 1 452 ? 19.277 16.151 -32.800 1.00 55.62 452 THR A C 1
ATOM 3360 O O . THR A 1 452 ? 20.241 16.780 -32.331 1.00 51.23 452 THR A O 1
ATOM 3364 N N . TRP A 1 453 ? 18.713 15.093 -32.192 1.00 49.40 453 TRP A N 1
ATOM 3365 C CA . TRP A 1 453 ? 19.148 14.575 -30.860 1.00 51.67 453 TRP A CA 1
ATOM 3366 C C . TRP A 1 453 ? 20.258 13.527 -30.998 1.00 56.02 453 TRP A C 1
ATOM 3367 O O . TRP A 1 453 ? 20.832 13.105 -29.946 1.00 50.08 453 TRP A O 1
ATOM 3378 N N . ALA A 1 454 ? 20.565 13.115 -32.229 1.00 51.78 454 ALA A N 1
ATOM 3379 C CA . ALA A 1 454 ? 21.574 12.066 -32.489 1.00 54.02 454 ALA A CA 1
ATOM 3380 C C . ALA A 1 454 ? 22.891 12.529 -31.874 1.00 44.03 454 ALA A C 1
ATOM 3381 O O . ALA A 1 454 ? 23.186 13.703 -32.033 1.00 48.72 454 ALA A O 1
ATOM 3383 N N . GLY A 1 455 ? 23.585 11.662 -31.125 1.00 41.91 455 GLY A N 1
ATOM 3384 C CA . GLY A 1 455 ? 24.904 11.949 -30.515 1.00 50.80 455 GLY A CA 1
ATOM 3385 C C . GLY A 1 455 ? 24.857 12.653 -29.153 1.00 48.99 455 GLY A C 1
ATOM 3386 O O . GLY A 1 455 ? 25.926 12.713 -28.484 1.00 42.98 455 GLY A O 1
ATOM 3387 N N . ALA A 1 456 ? 23.708 13.217 -28.768 1.00 44.50 456 ALA A N 1
ATOM 3388 C CA . ALA A 1 456 ? 23.494 13.851 -27.448 1.00 46.07 456 ALA A CA 1
ATOM 3389 C C . ALA A 1 456 ? 23.269 12.753 -26.399 1.00 43.79 456 ALA A C 1
ATOM 3390 O O . ALA A 1 456 ? 22.782 11.665 -26.750 1.00 41.92 456 ALA A O 1
ATOM 3392 N N . LYS A 1 457 ? 23.593 13.039 -25.140 1.00 45.05 457 LYS A N 1
ATOM 3393 C CA . LYS A 1 457 ? 23.326 12.128 -24.002 1.00 39.32 457 LYS A CA 1
ATOM 3394 C C . LYS A 1 457 ? 21.807 11.940 -23.909 1.00 38.38 457 LYS A C 1
ATOM 3395 O O . LYS A 1 457 ? 21.074 12.931 -23.986 1.00 37.50 457 LYS A O 1
ATOM 3401 N N . ASP A 1 458 ? 21.372 10.691 -23.815 1.00 36.30 458 ASP A N 1
ATOM 3402 C CA . ASP A 1 458 ? 19.963 10.237 -23.704 1.00 37.59 458 ASP A CA 1
ATOM 3403 C C . ASP A 1 458 ? 19.652 10.033 -22.217 1.00 39.09 458 ASP A C 1
ATOM 3404 O O . ASP A 1 458 ? 20.225 9.110 -21.626 1.00 36.68 458 ASP A O 1
ATOM 3409 N N . ALA A 1 459 ? 18.769 10.854 -21.645 1.00 38.51 459 ALA A N 1
ATOM 3410 C CA . ALA A 1 459 ? 18.487 10.903 -20.190 1.00 37.93 459 ALA A CA 1
ATOM 3411 C C . ALA A 1 459 ? 17.837 9.591 -19.744 1.00 37.65 459 ALA A C 1
ATOM 3412 O O . ALA A 1 459 ? 18.085 9.140 -18.603 1.00 37.84 459 ALA A O 1
ATOM 3414 N N . GLY A 1 460 ? 17.039 8.996 -20.628 1.00 37.32 460 GLY A N 1
ATOM 3415 C CA . GLY A 1 460 ? 16.371 7.717 -20.354 1.00 35.92 460 GLY A CA 1
ATOM 3416 C C . GLY A 1 460 ? 17.400 6.622 -20.226 1.00 31.83 460 GLY A C 1
ATOM 3417 O O . GLY A 1 460 ? 17.249 5.749 -19.402 1.00 34.07 460 GLY A O 1
ATOM 3418 N N . ALA A 1 461 ? 18.454 6.698 -21.005 1.00 37.74 461 ALA A N 1
ATOM 3419 C CA . ALA A 1 461 ? 19.526 5.687 -20.974 1.00 36.18 461 ALA A CA 1
ATOM 3420 C C . ALA A 1 461 ? 20.326 5.892 -19.688 1.00 34.76 461 ALA A C 1
ATOM 3421 O O . ALA A 1 461 ? 20.728 4.907 -19.065 1.00 36.60 461 ALA A O 1
ATOM 3423 N N . LEU A 1 462 ? 20.505 7.143 -19.279 1.00 35.30 462 LEU A N 1
ATOM 3424 C CA . LEU A 1 462 ? 21.213 7.475 -18.027 1.00 36.23 462 LEU A CA 1
ATOM 3425 C C . LEU A 1 462 ? 20.417 6.946 -16.822 1.00 36.70 462 LEU A C 1
ATOM 3426 O O . LEU A 1 462 ? 21.032 6.360 -15.929 1.00 36.87 462 LEU A O 1
ATOM 3431 N N . LEU A 1 463 ? 19.100 7.134 -16.804 1.00 36.34 463 LEU A N 1
ATOM 3432 C CA . LEU A 1 463 ? 18.230 6.580 -15.742 1.00 36.87 463 LEU A CA 1
ATOM 3433 C C . LEU A 1 463 ? 18.417 5.061 -15.676 1.00 37.02 463 LEU A C 1
ATOM 3434 O O . LEU A 1 463 ? 18.488 4.534 -14.560 1.00 37.27 463 LEU A O 1
ATOM 3439 N N . LYS A 1 464 ? 18.461 4.377 -16.816 1.00 36.78 464 LYS A N 1
ATOM 3440 C CA . LYS A 1 464 ? 18.435 2.890 -16.821 1.00 39.26 464 LYS A CA 1
ATOM 3441 C C . LYS A 1 464 ? 19.778 2.390 -16.331 1.00 33.82 464 LYS A C 1
ATOM 3442 O O . LYS A 1 464 ? 19.797 1.453 -15.523 1.00 35.75 464 LYS A O 1
ATOM 3448 N N . ILE A 1 465 ? 20.870 2.958 -16.825 1.00 35.21 465 ILE A N 1
ATOM 3449 C CA . ILE A 1 465 ? 22.203 2.366 -16.527 1.00 33.85 465 ILE A CA 1
ATOM 3450 C C . ILE A 1 465 ? 22.530 2.598 -15.045 1.00 35.54 465 ILE A C 1
ATOM 3451 O O . ILE A 1 465 ? 23.050 1.675 -14.395 1.00 34.73 465 ILE A O 1
ATOM 3456 N N . PHE A 1 466 ? 22.173 3.755 -14.481 1.00 36.27 466 PHE A N 1
ATOM 3457 C CA . PHE A 1 466 ? 22.410 4.019 -13.035 1.00 35.21 466 PHE A CA 1
ATOM 3458 C C . PHE A 1 466 ? 21.500 3.141 -12.147 1.00 36.73 466 PHE A C 1
ATOM 3459 O O . PHE A 1 466 ? 21.975 2.750 -11.076 1.00 31.62 466 PHE A O 1
ATOM 3467 N N . ALA A 1 467 ? 20.256 2.830 -12.534 1.00 36.28 467 ALA A N 1
ATOM 3468 C CA . ALA A 1 467 ? 19.390 1.887 -11.785 1.00 36.10 467 ALA A CA 1
ATOM 3469 C C . ALA A 1 467 ? 20.062 0.502 -11.724 1.00 37.46 467 ALA A C 1
ATOM 3470 O O . ALA A 1 467 ? 20.084 -0.129 -10.658 1.00 37.14 467 ALA A O 1
ATOM 3472 N N . THR A 1 468 ? 20.610 0.049 -12.838 1.00 37.45 468 THR A N 1
ATOM 3473 C CA . THR A 1 468 ? 21.274 -1.264 -12.936 1.00 37.87 468 THR A CA 1
ATOM 3474 C C . THR A 1 468 ? 22.502 -1.222 -12.012 1.00 39.30 468 THR A C 1
ATOM 3475 O O . THR A 1 468 ? 22.775 -2.211 -11.307 1.00 39.86 468 THR A O 1
ATOM 3479 N N . ILE A 1 469 ? 23.234 -0.113 -12.012 1.00 37.63 469 ILE A N 1
ATOM 3480 C CA . ILE A 1 469 ? 24.478 0.019 -11.198 1.00 38.51 469 ILE A CA 1
ATOM 3481 C C . ILE A 1 469 ? 24.082 -0.053 -9.715 1.00 35.37 469 ILE A C 1
ATOM 3482 O O . ILE A 1 469 ? 24.758 -0.752 -8.897 1.00 33.69 469 ILE A O 1
ATOM 3487 N N . SER A 1 470 ? 22.956 0.554 -9.359 1.00 33.68 470 SER A N 1
ATOM 3488 C CA . SER A 1 470 ? 22.558 0.659 -7.934 1.00 36.24 470 SER A CA 1
ATOM 3489 C C . SER A 1 470 ? 22.235 -0.711 -7.325 1.00 36.05 470 SER A C 1
ATOM 3490 O O . SER A 1 470 ? 22.364 -0.838 -6.087 1.00 38.51 470 SER A O 1
ATOM 3493 N N . THR A 1 471 ? 21.787 -1.688 -8.110 1.00 37.24 471 THR A N 1
ATOM 3494 C CA . THR A 1 471 ? 21.323 -3.001 -7.576 1.00 39.54 471 THR A CA 1
ATOM 3495 C C . THR A 1 471 ? 22.308 -4.130 -7.927 1.00 38.58 471 THR A C 1
ATOM 3496 O O . THR A 1 471 ? 22.124 -5.272 -7.439 1.00 42.84 471 THR A O 1
ATOM 3500 N N . PHE A 1 472 ? 23.321 -3.866 -8.734 1.00 38.92 472 PHE A N 1
ATOM 3501 C CA . PHE A 1 472 ? 24.271 -4.932 -9.140 1.00 38.15 472 PHE A CA 1
ATOM 3502 C C . PHE A 1 472 ? 24.922 -5.571 -7.912 1.00 40.22 472 PHE A C 1
ATOM 3503 O O . PHE A 1 472 ? 25.318 -4.856 -6.948 1.00 39.01 472 PHE A O 1
ATOM 3511 N N . HIS A 1 473 ? 25.059 -6.895 -7.959 1.00 40.54 473 HIS A N 1
ATOM 3512 C CA . HIS A 1 473 ? 25.893 -7.718 -7.044 1.00 41.17 473 HIS A CA 1
ATOM 3513 C C . HIS A 1 473 ? 26.447 -8.929 -7.806 1.00 41.46 473 HIS A C 1
ATOM 3514 O O . HIS A 1 473 ? 25.794 -9.355 -8.756 1.00 42.73 473 HIS A O 1
ATOM 3521 N N . TYR A 1 474 ? 27.644 -9.402 -7.452 1.00 39.87 474 TYR A N 1
ATOM 3522 C CA . TYR A 1 474 ? 28.310 -10.566 -8.100 1.00 47.07 474 TYR A CA 1
ATOM 3523 C C . TYR A 1 474 ? 27.393 -11.787 -7.962 1.00 46.51 474 TYR A C 1
ATOM 3524 O O . TYR A 1 474 ? 26.858 -11.967 -6.889 1.00 48.59 474 TYR A O 1
ATOM 3533 N N . LEU A 1 475 ? 27.182 -12.553 -9.040 1.00 61.96 475 LEU A N 1
ATOM 3534 C CA . LEU A 1 475 ? 26.234 -13.707 -9.094 1.00 68.67 475 LEU A CA 1
ATOM 3535 C C . LEU A 1 475 ? 27.030 -14.996 -9.298 1.00 64.02 475 LEU A C 1
ATOM 3536 O O . LEU A 1 475 ? 27.951 -15.135 -8.503 1.00 59.89 475 LEU A O 1
#

Radius of gyration: 25.07 Å; Cα contacts (8 Å, |Δi|>4): 951; chains: 1; bounding box: 62×49×72 Å

Solvent-accessible surface area: 20598 Å² total; per-residue (Å²): 140,142,22,13,117,64,6,65,63,16,6,88,32,6,120,67,27,9,120,116,5,93,72,77,7,80,144,21,92,35,118,72,18,93,119,8,135,80,47,1,25,64,18,13,82,66,70,175,58,29,20,31,0,0,0,5,0,45,15,46,30,118,13,162,46,52,157,110,147,142,44,100,12,14,83,19,0,140,15,0,24,131,13,2,3,0,0,0,0,4,2,4,50,111,118,45,38,4,42,4,82,36,0,37,58,0,21,97,62,4,115,4,9,0,1,0,24,2,22,5,31,25,52,13,1,0,22,0,0,25,91,32,19,0,7,0,0,10,0,16,4,29,15,6,72,71,136,80,3,50,58,5,20,56,36,0,66,100,6,73,8,24,31,4,0,31,0,86,34,60,112,16,3,57,58,0,75,178,50,53,14,114,2,0,7,2,34,0,97,52,64,116,96,123,51,75,53,63,59,30,0,96,75,0,28,148,83,19,44,114,114,16,1,5,2,0,41,12,24,3,202,67,6,65,17,0,3,99,15,12,50,46,4,64,0,0,5,7,5,52,57,2,20,26,76,160,75,31,20,12,4,0,1,48,11,0,30,0,16,0,0,0,5,1,0,54,39,48,74,12,0,76,33,0,19,61,12,0,0,0,4,0,0,0,18,32,51,154,95,23,133,57,50,10,60,101,130,46,3,86,138,0,20,78,40,14,88,68,8,66,1,0,0,9,3,128,129,66,59,21,0,128,104,10,36,26,135,44,15,57,0,0,2,0,62,5,100,40,53,143,39,24,123,37,0,83,57,13,2,57,47,0,84,140,53,9,22,129,154,17,51,0,0,0,10,7,56,8,55,32,140,48,0,29,102,0,2,57,37,0,39,62,50,4,41,29,0,5,0,48,20,129,21,40,92,87,32,124,117,38,84,29,95,93,17,69,85,56,4,47,70,51,0,0,6,11,20,40,8,20,29,140,39,0,55,133,8,3,60,41,15,7,24,1,3,16,0,29,57,22,0,28,66,98,102,82,31,59,144,158,41,41,33,21,33,43,37,10,1,114,129,0,2,58,50,0,17,87,27,50,54,210

Secondary structure (DSSP, 8-state):
----HHHHHHHHHHHTTHHHHHHHTTTS-GGGPPPP---HHHHHHSSTTS-SEEEEE-S----TTS--SS--HHHHHHHHTTT-SEEEEE---TTT---HHHHHHHHHH-SS-EEEES---SHHHHHHHHHTT-SEEEEETTT--HHHHHHHHHHHHHTT-EEEEE--SHHHHHHHHHTT-SEEEEESB-TTT--B-THHHHHHHTTS-TTSEEEEES---SHHHHHHHTTT-SEEEE-HHHHTSS-HHHHHHHHHT-S-EE----SHHHHHHHHHHT-SEEEEE--SSSTTB--HHHHHHHHHH-TTSEEEEEE--SS-GGGG--TTEEEEEE-PPP-SSHHHHHHHHHHHHHHH-TTSEEEEEEETTSTTHHHHHHHHTTT-SEEEEE---GGG---S-GGGS-HHHHHTEEEESS--TTTHHHHHHT--SEEEESGGGBB-GGGGGGBTSB-HHHHHHHHHHHHH----

Sequence (472 aa):
NNLPTVLESIVEGRRGHLEEIRARIAHVDVDALPKSTRSLFDSLNQGRGGARFIMECKSASPSLGMIREHYQPGEIARVYSRYASGISVLCEPDRFGGDYDHLATVAATSHLPVLCKDFIIDPVQVHAARYFGADAILLMLSVLDDEEYAALAAEAARFDLDILTEVIDEEEVARAIKLGAKIFGVNHRNLHDLSIDLDRSRRLSKLIPADAVLVSESGVRDTETVRQLGGHSNAFLVGSQLTSQENVDLAARELVYGPNKVCGLTSPSAAQTARAAGAVYGGLIFEEASPRNVSRETLQKIIAAEPNLRYVAVSRRTSGYKDLLVDGIFAVQIHAPLQDSVEAEKALIAAVREEVGPQVQVWRAISMSSPLGAEVAAAVEGDVDKLILDAHEGGSGEVFDWATVPAAVKAKSLLAGGISPDNAAQALAVGCAGLDINSGVEYPAGAGTWAGAKDAGALLKIFATISTFHYL

InterPro domains:
  IPR001240 N-(5'phosphoribosyl) anthranilate isomerase (PRAI) domain [MF_00135] (264-472)
  IPR001240 N-(5'phosphoribosyl) anthranilate isomerase (PRAI) domain [PF00697] (263-449)
  IPR001240 N-(5'phosphoribosyl) anthranilate isomerase (PRAI) domain [cd00405] (263-469)
  IPR001468 Indole-3-glycerol phosphate synthase, conserved site [PS00614] (56-74)
  IPR011060 Ribulose-phosphate binding barrel [SSF51366] (33-260)
  IPR011060 Ribulose-phosphate binding barrel [SSF51366] (263-467)
  IPR013785 Aldolase-type TIM barrel [G3DSA:3.20.20.70] (6-264)
  IPR013785 Aldolase-type TIM barrel [G3DSA:3.20.20.70] (265-462)
  IPR013798 Indole-3-glycerol phosphate synthase domain [PF00218] (10-258)
  IPR013798 Indole-3-glycerol phosphate synthase domain [cd00331] (49-258)
  IPR045186 Indole-3-glycerol phosphate synthase [PTHR22854] (6-259)

Organism: Corynebacterium glutamicum (strain ATCC 13032 / DSM 20300 / JCM 1318 / BCRC 11384 / CCUG 27702 / LMG 3730 / NBRC 12168 / NCIMB 10025 / NRRL B-2784 / 534) (NCBI:txid196627)